Protein AF-A0A0R2PM28-F1 (afdb_monomer_lite)

Sequence (441 aa):
MTAWNRSLPGLVLLGLVVSGCQASQNPEDPADSAGESPGSSEEVIEADESVEPINVFELLTPESQSARDCLGAALLGDASLGIEAEEIIRSGEGNLEDIYEAWSICVGIPAVFSDAGFASVTDLGFVIDYSTPGIIALPMDDPGFMRRPRGLEALADPSAILLGDSRVALYFSGDHSAPGRSTRWVSSEPVSAAPESLIFSPEADYTLETLTSWRNIIPTADGFVAFGQENMNEGLSRWESTDGLEFRNKTVLITPQQWRDSEEAEGRLVSTEAALHNLTPNSAVTSTDSFGFFAVFEGLREGFGLEGCPPECDRDGDGYESGEYVTIYRSPDGITWSPSATVGGASEGSVVEVAAGILALILPTGVTHFSTDGDTWSFGVSTGISHLDLMLDDGSWLGFGTQSASDGGIPAWSVNLDPSALDPRWLEPASFDSFAALAGR

Radius of gyration: 26.14 Å; chains: 1; bounding box: 66×97×58 Å

pLDDT: mean 77.47, std 21.37, range [21.77, 97.94]

Structure (mmCIF, N/CA/C/O backbone):
data_AF-A0A0R2PM28-F1
#
_entry.id   AF-A0A0R2PM28-F1
#
loop_
_atom_site.group_PDB
_atom_site.id
_atom_site.type_symbol
_atom_site.label_atom_id
_atom_site.label_alt_id
_atom_site.label_comp_id
_atom_site.label_asym_id
_atom_site.label_entity_id
_atom_site.label_seq_id
_atom_site.pdbx_PDB_ins_code
_atom_site.Cartn_x
_atom_site.Cartn_y
_atom_site.Cartn_z
_atom_site.occupancy
_atom_site.B_iso_or_equiv
_atom_site.auth_seq_id
_atom_site.auth_comp_id
_atom_site.auth_asym_id
_atom_site.auth_atom_id
_atom_site.pdbx_PDB_model_num
ATOM 1 N N . MET A 1 1 ? -40.337 49.431 8.542 1.00 30.89 1 MET A N 1
ATOM 2 C CA . MET A 1 1 ? -39.537 50.092 7.486 1.00 30.89 1 MET A CA 1
ATOM 3 C C . MET A 1 1 ? -38.440 49.095 7.147 1.00 30.89 1 MET A C 1
ATOM 5 O O . MET A 1 1 ? -37.711 48.755 8.056 1.00 30.89 1 MET A O 1
ATOM 9 N N . THR A 1 2 ? -38.337 48.448 5.994 1.00 32.16 2 THR A N 1
ATOM 10 C CA . THR A 1 2 ? -38.919 48.660 4.665 1.00 32.16 2 THR A CA 1
ATOM 11 C C . THR A 1 2 ? -38.879 47.291 3.982 1.00 32.16 2 THR A C 1
ATOM 13 O O . THR A 1 2 ? -37.859 46.615 4.031 1.00 32.16 2 THR A O 1
ATOM 16 N N . ALA A 1 3 ? -40.002 46.875 3.404 1.00 22.42 3 ALA A N 1
ATOM 17 C CA . ALA A 1 3 ? -40.139 45.657 2.617 1.00 22.42 3 ALA A CA 1
ATOM 18 C C . ALA A 1 3 ? -39.474 45.818 1.251 1.00 22.42 3 ALA A C 1
ATOM 20 O O . ALA A 1 3 ? -39.661 46.875 0.657 1.00 22.42 3 ALA A O 1
ATOM 21 N N . TRP A 1 4 ? -38.844 44.769 0.717 1.00 23.80 4 TRP A N 1
ATOM 22 C CA . TRP A 1 4 ? -38.777 44.544 -0.729 1.00 23.80 4 TRP A CA 1
ATOM 23 C C . TRP A 1 4 ? -39.105 43.084 -1.045 1.00 23.80 4 TRP A C 1
ATOM 25 O O . TRP A 1 4 ? -38.679 42.149 -0.380 1.00 23.80 4 TRP A O 1
ATOM 35 N N . ASN A 1 5 ? -39.964 42.973 -2.043 1.00 23.72 5 ASN A N 1
ATOM 36 C CA . ASN A 1 5 ? -40.751 41.854 -2.521 1.00 23.72 5 ASN A CA 1
ATOM 37 C C . ASN A 1 5 ? -40.476 41.793 -4.030 1.00 23.72 5 ASN A C 1
ATOM 39 O O . ASN A 1 5 ? -40.373 42.871 -4.624 1.00 23.72 5 ASN A O 1
ATOM 43 N N . ARG A 1 6 ? -40.369 40.592 -4.614 1.00 26.70 6 ARG A N 1
ATOM 44 C CA . ARG A 1 6 ? -40.516 40.216 -6.045 1.00 26.70 6 ARG A CA 1
ATOM 45 C C . ARG A 1 6 ? -39.669 38.966 -6.308 1.00 26.70 6 ARG A C 1
ATOM 47 O O . ARG A 1 6 ? -38.553 38.898 -5.825 1.00 26.70 6 ARG A O 1
ATOM 54 N N . SER A 1 7 ? -40.031 37.992 -7.128 1.00 24.47 7 SER A N 1
ATOM 55 C CA . SER A 1 7 ? -41.280 37.508 -7.728 1.00 24.47 7 SER A CA 1
ATOM 56 C C . SER A 1 7 ? -40.834 36.368 -8.651 1.00 24.47 7 SER A C 1
ATOM 58 O O . SER A 1 7 ? -39.884 36.554 -9.410 1.00 24.47 7 SER A O 1
ATOM 60 N N . LEU A 1 8 ? -41.525 35.230 -8.608 1.00 24.92 8 LEU A N 1
ATOM 61 C CA . LEU A 1 8 ? -41.452 34.166 -9.618 1.00 24.92 8 LEU A CA 1
ATOM 62 C C . LEU A 1 8 ? -41.843 34.678 -11.020 1.00 24.92 8 LEU A C 1
ATOM 64 O O . LEU A 1 8 ? -42.614 35.635 -11.140 1.00 24.92 8 LEU A O 1
ATOM 68 N N . PRO A 1 9 ? -41.382 33.981 -12.067 1.00 26.69 9 PRO A N 1
ATOM 69 C CA . PRO A 1 9 ? -42.275 33.243 -12.971 1.00 26.69 9 PRO A CA 1
ATOM 70 C C . PRO A 1 9 ? -41.801 31.772 -13.062 1.00 26.69 9 PRO A C 1
ATOM 72 O O . PRO A 1 9 ? -40.641 31.486 -12.816 1.00 26.69 9 PRO A O 1
ATOM 75 N N . GLY A 1 10 ? -42.603 30.743 -13.330 1.00 22.91 10 GLY A N 1
ATOM 76 C CA . GLY A 1 10 ? -43.791 30.671 -14.170 1.00 22.91 10 GLY A CA 1
ATOM 77 C C . GLY A 1 10 ? -43.522 29.714 -15.343 1.00 22.91 10 GLY A C 1
ATOM 78 O O . GLY A 1 10 ? -43.046 30.162 -16.373 1.00 22.91 10 GLY A O 1
ATOM 79 N N . LEU A 1 11 ? -43.827 28.425 -15.127 1.00 22.25 11 LEU A N 1
ATOM 80 C CA . LEU A 1 11 ? -44.316 27.392 -16.064 1.00 22.25 11 LEU A CA 1
ATOM 81 C C . LEU A 1 11 ? -43.754 27.293 -17.506 1.00 22.25 11 LEU A C 1
ATOM 83 O O . LEU A 1 11 ? -44.039 28.157 -18.327 1.00 22.25 11 LEU A O 1
ATOM 87 N N . VAL A 1 12 ? -43.231 26.110 -17.872 1.00 23.80 12 VAL A N 1
ATOM 88 C CA . VAL A 1 12 ? -43.598 25.406 -19.125 1.00 23.80 12 VAL A CA 1
ATOM 89 C C . VAL A 1 12 ? -43.698 23.897 -18.856 1.00 23.80 12 VAL A C 1
ATOM 91 O O . VAL A 1 12 ? -42.740 23.259 -18.435 1.00 23.80 12 VAL A O 1
ATOM 94 N N . LEU A 1 13 ? -44.896 23.361 -19.104 1.00 21.77 13 LEU A N 1
ATOM 95 C CA . LEU A 1 13 ? -45.244 21.946 -19.245 1.00 21.77 13 LEU A CA 1
ATOM 96 C C . LEU A 1 13 ? -45.023 21.526 -20.708 1.00 21.77 13 LEU A C 1
ATOM 98 O O . LEU A 1 13 ? -45.483 22.244 -21.591 1.00 21.77 13 LEU A O 1
ATOM 102 N N . LEU A 1 14 ? -44.426 20.357 -20.946 1.00 24.81 14 LEU A N 1
ATOM 103 C CA . LEU A 1 14 ? -44.495 19.505 -22.153 1.00 24.81 14 LEU A CA 1
ATOM 104 C C . LEU A 1 14 ? -43.613 18.285 -21.829 1.00 24.81 14 LEU A C 1
ATOM 106 O O . LEU A 1 14 ? -42.508 18.471 -21.348 1.00 24.81 14 LEU A O 1
ATOM 110 N N . GLY A 1 15 ? -43.969 17.022 -22.001 1.00 23.23 15 GLY A N 1
ATOM 111 C CA . GLY A 1 15 ? -45.093 16.342 -22.623 1.00 23.23 15 GLY A CA 1
ATOM 112 C C . GLY A 1 15 ? -44.673 14.867 -22.731 1.00 23.23 15 GLY A C 1
ATOM 113 O O . GLY A 1 15 ? -43.500 14.575 -22.943 1.00 23.23 15 GLY A O 1
ATOM 114 N N . LEU A 1 16 ? -45.622 13.959 -22.513 1.00 22.08 16 LEU A N 1
ATOM 115 C CA . LEU A 1 16 ? -45.471 12.504 -22.572 1.00 22.08 16 LEU A CA 1
ATOM 116 C C . LEU A 1 16 ? -44.689 11.990 -23.796 1.00 22.08 16 LEU A C 1
ATOM 118 O O . LEU A 1 16 ? -45.000 12.385 -24.918 1.00 22.08 16 LEU A O 1
ATOM 122 N N . VAL A 1 17 ? -43.881 10.942 -23.594 1.00 25.20 17 VAL A N 1
ATOM 123 C CA . VAL A 1 17 ? -43.888 9.770 -24.485 1.00 25.20 17 VAL A CA 1
ATOM 124 C C . VAL A 1 17 ? -43.966 8.506 -23.633 1.00 25.20 17 VAL A C 1
ATOM 126 O O . VAL A 1 17 ? -43.093 8.205 -22.829 1.00 25.20 17 VAL A O 1
ATOM 129 N N . VAL A 1 18 ? -45.075 7.799 -23.828 1.00 23.00 18 VAL A N 1
ATOM 130 C CA . VAL A 1 18 ? -45.348 6.433 -23.392 1.00 23.00 18 VAL A CA 1
ATOM 131 C C . VAL A 1 18 ? -44.948 5.507 -24.535 1.00 23.00 18 VAL A C 1
ATOM 133 O O . VAL A 1 18 ? -45.397 5.709 -25.660 1.00 23.00 18 VAL A O 1
ATOM 136 N N . SER A 1 19 ? -44.161 4.480 -24.232 1.00 26.62 19 SER A N 1
ATOM 137 C CA . SER A 1 19 ? -44.123 3.195 -24.941 1.00 26.62 19 SER A CA 1
ATOM 138 C C . SER A 1 19 ? -43.510 2.193 -23.951 1.00 26.62 19 SER A C 1
ATOM 140 O O . SER A 1 19 ? -42.453 2.478 -23.410 1.00 26.62 19 SER A O 1
ATOM 142 N N . GLY A 1 20 ? -44.099 1.072 -23.542 1.00 22.34 20 GLY A N 1
ATOM 143 C CA . GLY A 1 20 ? -45.232 0.335 -24.080 1.00 22.34 20 GLY A CA 1
ATOM 144 C C . GLY A 1 20 ? -44.758 -0.977 -24.710 1.00 22.34 20 GLY A C 1
ATOM 145 O O . GLY A 1 20 ? -44.382 -0.967 -25.873 1.00 22.34 20 GLY A O 1
ATOM 146 N N . CYS A 1 21 ? -44.907 -2.077 -23.954 1.00 23.45 21 CYS A N 1
ATOM 147 C CA . CYS A 1 21 ? -44.820 -3.495 -24.364 1.00 23.45 21 CYS A CA 1
ATOM 148 C C . CYS A 1 21 ? -43.398 -4.033 -24.672 1.00 23.45 21 CYS A C 1
ATOM 150 O O . CYS A 1 21 ? -42.577 -3.330 -25.230 1.00 23.45 21 CYS A O 1
ATOM 152 N N . GLN A 1 22 ? -43.026 -5.277 -24.352 1.00 25.59 22 GLN A N 1
ATOM 153 C CA . GLN A 1 22 ? -43.846 -6.478 -24.202 1.00 25.59 22 GLN A CA 1
ATOM 154 C C . GLN A 1 22 ? -43.091 -7.559 -23.405 1.00 25.59 22 GLN A C 1
ATOM 156 O O . GLN A 1 22 ? -41.885 -7.725 -23.545 1.00 25.59 22 GLN A O 1
ATOM 161 N N . ALA A 1 23 ? -43.841 -8.301 -22.595 1.00 24.05 23 ALA A N 1
ATOM 162 C CA . ALA A 1 23 ? -43.410 -9.521 -21.934 1.00 24.05 23 ALA A CA 1
ATOM 163 C C . ALA A 1 23 ? -43.244 -10.681 -22.933 1.00 24.05 23 ALA A C 1
ATOM 165 O O . ALA A 1 23 ? -44.057 -10.822 -23.848 1.00 24.05 23 ALA A O 1
ATOM 166 N N . SER A 1 24 ? -42.296 -11.580 -22.665 1.00 26.14 24 SER A N 1
ATOM 167 C CA . SER A 1 24 ? -42.435 -12.995 -23.021 1.00 26.14 24 SER A CA 1
ATOM 168 C C . SER A 1 24 ? -42.018 -13.869 -21.841 1.00 26.14 24 SER A C 1
ATOM 170 O O . SER A 1 24 ? -40.837 -14.061 -21.568 1.00 26.14 24 SER A O 1
ATOM 172 N N . GLN A 1 25 ? -43.024 -14.390 -21.146 1.00 24.64 25 GLN A N 1
ATOM 173 C CA . GLN A 1 25 ? -42.943 -15.671 -20.459 1.00 24.64 25 GLN A CA 1
ATOM 174 C C . GLN A 1 25 ? -42.981 -16.767 -21.533 1.00 24.64 25 GLN A C 1
ATOM 176 O O . GLN A 1 25 ? -43.825 -16.698 -22.427 1.00 24.64 25 GLN A O 1
ATOM 181 N N . ASN A 1 26 ? -42.145 -17.796 -21.432 1.00 27.98 26 ASN A N 1
ATOM 182 C CA . ASN A 1 26 ? -42.684 -19.085 -21.013 1.00 27.98 26 ASN A CA 1
ATOM 183 C C . ASN A 1 26 ? -41.596 -20.091 -20.602 1.00 27.98 26 ASN A C 1
ATOM 185 O O . ASN A 1 26 ? -40.462 -19.985 -21.063 1.00 27.98 26 ASN A O 1
ATOM 189 N N . PRO A 1 27 ? -41.967 -21.020 -19.705 1.00 33.66 27 PRO A N 1
ATOM 190 C CA . PRO A 1 27 ? -41.088 -21.932 -18.986 1.00 33.66 27 PRO A CA 1
ATOM 191 C C . PRO A 1 27 ? -40.984 -23.278 -19.706 1.00 33.66 27 PRO A C 1
ATOM 193 O O . PRO A 1 27 ? -41.858 -23.599 -20.505 1.00 33.66 27 PRO A O 1
ATOM 196 N N . GLU A 1 28 ? -40.004 -24.100 -19.340 1.00 25.67 28 GLU A N 1
ATOM 197 C CA . GLU A 1 28 ? -40.166 -25.556 -19.310 1.00 25.67 28 GLU A CA 1
ATOM 198 C C . GLU A 1 28 ? -39.047 -26.190 -18.466 1.00 25.67 28 GLU A C 1
ATOM 200 O O . GLU A 1 28 ? -37.864 -25.994 -18.711 1.00 25.67 28 GLU A O 1
ATOM 205 N N . ASP A 1 29 ? -39.484 -26.929 -17.455 1.00 26.22 29 ASP A N 1
ATOM 206 C CA . ASP A 1 29 ? -38.788 -27.886 -16.590 1.00 26.22 29 ASP A CA 1
ATOM 207 C C . ASP A 1 29 ? -39.840 -29.002 -16.372 1.00 26.22 29 ASP A C 1
ATOM 209 O O . ASP A 1 29 ? -41.042 -28.707 -16.479 1.00 26.22 29 ASP A O 1
ATOM 213 N N . PRO A 1 30 ? -39.530 -30.217 -15.888 1.00 46.34 30 PRO A N 1
ATOM 214 C CA . PRO A 1 30 ? -38.348 -31.075 -16.033 1.00 46.34 30 PRO A CA 1
ATOM 215 C C . PRO A 1 30 ? -38.770 -32.540 -16.376 1.00 46.34 30 PRO A C 1
ATOM 217 O O . PRO A 1 30 ? -39.960 -32.818 -16.530 1.00 46.34 30 PRO A O 1
ATOM 220 N N . ALA A 1 31 ? -37.817 -33.486 -16.458 1.00 26.89 31 ALA A N 1
ATOM 221 C CA . ALA A 1 31 ? -37.858 -34.824 -15.815 1.00 26.89 31 ALA A CA 1
ATOM 222 C C . ALA A 1 31 ? -37.135 -35.960 -16.580 1.00 26.89 31 ALA A C 1
ATOM 224 O O . ALA A 1 31 ? -37.338 -36.160 -17.775 1.00 26.89 31 ALA A O 1
ATOM 225 N N . ASP A 1 32 ? -36.432 -36.764 -15.765 1.00 28.06 32 ASP A N 1
ATOM 226 C CA . ASP A 1 32 ? -36.156 -38.209 -15.868 1.00 28.06 32 ASP A CA 1
ATOM 227 C C . ASP A 1 32 ? -35.139 -38.713 -16.916 1.00 28.06 32 ASP A C 1
ATOM 229 O O . ASP A 1 32 ? -35.194 -38.376 -18.087 1.00 28.06 32 ASP A O 1
ATOM 233 N N . SER A 1 33 ? -34.217 -39.640 -16.624 1.00 27.38 33 SER A N 1
ATOM 234 C CA . SER A 1 33 ? -33.907 -40.435 -15.421 1.00 27.38 33 SER A CA 1
ATOM 235 C C . SER A 1 33 ? -32.658 -41.301 -15.695 1.00 27.38 33 SER A C 1
ATOM 237 O O . SER A 1 33 ? -32.402 -41.607 -16.853 1.00 27.38 33 SER A O 1
ATOM 239 N N . ALA A 1 34 ? -31.981 -41.736 -14.615 1.00 27.73 34 ALA A N 1
ATOM 240 C CA . ALA A 1 34 ? -31.129 -42.938 -14.463 1.00 27.73 34 ALA A CA 1
ATOM 241 C C . ALA A 1 34 ? -29.962 -43.137 -15.466 1.00 27.73 34 ALA A C 1
ATOM 243 O O . ALA A 1 34 ? -30.148 -43.184 -16.668 1.00 27.73 34 ALA A O 1
ATOM 244 N N . GLY A 1 35 ? -28.705 -43.342 -15.082 1.00 24.78 35 GLY A N 1
ATOM 245 C CA . GLY A 1 35 ? -28.136 -43.928 -13.877 1.00 24.78 35 GLY A CA 1
ATOM 246 C C . GLY A 1 35 ? -27.125 -44.978 -14.338 1.00 24.78 35 GLY A C 1
ATOM 247 O O . GLY A 1 35 ? -27.541 -45.941 -14.962 1.00 24.78 35 GLY A O 1
ATOM 248 N N . GLU A 1 36 ? -25.833 -44.793 -14.052 1.00 25.89 36 GLU A N 1
ATOM 249 C CA . GLU A 1 36 ? -24.818 -45.857 -13.993 1.00 25.89 36 GLU A CA 1
ATOM 250 C C . GLU A 1 36 ? -23.508 -45.301 -13.391 1.00 25.89 36 GLU A C 1
ATOM 252 O O . GLU A 1 36 ? -23.075 -44.191 -13.681 1.00 25.89 36 GLU A O 1
ATOM 257 N N . SER A 1 37 ? -22.894 -46.079 -12.505 1.00 25.34 37 SER A N 1
ATOM 258 C CA . SER A 1 37 ? -21.539 -45.932 -11.949 1.00 25.34 37 SER A CA 1
ATOM 259 C C . SER A 1 37 ? -20.956 -47.346 -11.839 1.00 25.34 37 SER A C 1
ATOM 261 O O . SER A 1 37 ? -21.749 -48.286 -11.729 1.00 25.34 37 SER A O 1
ATOM 263 N N . PRO A 1 38 ? -19.634 -47.557 -11.697 1.00 34.12 38 PRO A N 1
ATOM 264 C CA . PRO A 1 38 ? -18.491 -46.701 -12.020 1.00 34.12 38 PRO A CA 1
ATOM 265 C C . PRO A 1 38 ? -17.493 -47.426 -12.958 1.00 34.12 38 PRO A C 1
ATOM 267 O O . PRO A 1 38 ? -17.193 -48.607 -12.782 1.00 34.12 38 PRO A O 1
ATOM 270 N N . GLY A 1 39 ? -16.945 -46.722 -13.947 1.00 25.19 39 GLY A N 1
ATOM 271 C CA . GLY A 1 39 ? -15.858 -47.225 -14.789 1.00 25.19 39 GLY A CA 1
ATOM 272 C C . GLY A 1 39 ? -14.527 -46.654 -14.324 1.00 25.19 39 GLY A C 1
ATOM 273 O O . GLY A 1 39 ? -14.256 -45.483 -14.548 1.00 25.19 39 GLY A O 1
ATOM 274 N N . SER A 1 40 ? -13.709 -47.471 -13.665 1.00 33.31 40 SER A N 1
ATOM 275 C CA . SER A 1 40 ? -12.315 -47.153 -13.370 1.00 33.31 40 SER A CA 1
ATOM 276 C C . SER A 1 40 ? -11.497 -47.147 -14.663 1.00 33.31 40 SER A C 1
ATOM 278 O O . SER A 1 40 ? -11.208 -48.210 -15.219 1.00 33.31 40 SER A O 1
ATOM 280 N N . SER A 1 41 ? -11.082 -45.970 -15.105 1.00 29.58 41 SER A N 1
ATOM 281 C CA . SER A 1 41 ? -9.899 -45.796 -15.939 1.00 29.58 41 SER A CA 1
ATOM 282 C C . SER A 1 41 ? -9.071 -44.694 -15.304 1.00 29.58 41 SER A C 1
ATOM 284 O O . SER A 1 41 ? -9.552 -43.578 -15.142 1.00 29.58 41 SER A O 1
ATOM 286 N N . GLU A 1 42 ? -7.856 -45.044 -14.888 1.00 32.75 42 GLU A N 1
ATOM 287 C CA . GLU A 1 42 ? -6.790 -44.086 -14.614 1.00 32.75 42 GLU A CA 1
ATOM 288 C C . GLU A 1 42 ? -6.558 -43.279 -15.899 1.00 32.75 42 GLU A C 1
ATOM 290 O O . GLU A 1 42 ? -5.807 -43.694 -16.780 1.00 32.75 42 GLU A O 1
ATOM 295 N N . GLU A 1 43 ? -7.254 -42.153 -16.041 1.00 27.80 43 GLU A N 1
ATOM 296 C CA . GLU A 1 43 ? -6.768 -41.062 -16.871 1.00 27.80 43 GLU A CA 1
ATOM 297 C C . GLU A 1 43 ? -5.639 -40.414 -16.083 1.00 27.80 43 GLU A C 1
ATOM 299 O O . GLU A 1 43 ? -5.837 -39.736 -15.075 1.00 27.80 43 GLU A O 1
ATOM 304 N N . VAL A 1 44 ? -4.423 -40.718 -16.525 1.00 28.84 44 VAL A N 1
ATOM 305 C CA . VAL A 1 44 ? -3.268 -39.869 -16.285 1.00 28.84 44 VAL A CA 1
ATOM 306 C C . VAL A 1 44 ? -3.667 -38.494 -16.808 1.00 28.84 44 VAL A C 1
ATOM 308 O O . VAL A 1 44 ? -3.782 -38.304 -18.016 1.00 28.84 44 VAL A O 1
ATOM 311 N N . ILE A 1 45 ? -3.947 -37.569 -15.892 1.00 28.94 45 ILE A N 1
ATOM 312 C CA . ILE A 1 45 ? -4.014 -36.146 -16.200 1.00 28.94 45 ILE A CA 1
ATOM 313 C C . ILE A 1 45 ? -2.580 -35.782 -16.585 1.00 28.94 45 ILE A C 1
ATOM 315 O O . ILE A 1 45 ? -1.731 -35.562 -15.721 1.00 28.94 45 ILE A O 1
ATOM 319 N N . GLU A 1 46 ? -2.273 -35.855 -17.879 1.00 28.30 46 GLU A N 1
ATOM 320 C CA . GLU A 1 46 ? -1.128 -35.135 -18.416 1.00 28.30 46 GLU A CA 1
ATOM 321 C C . GLU A 1 46 ? -1.357 -33.666 -18.068 1.00 28.30 46 GLU A C 1
ATOM 323 O O . GLU A 1 46 ? -2.451 -33.136 -18.277 1.00 28.30 46 GLU A O 1
ATOM 328 N N . ALA A 1 47 ? -0.355 -33.059 -17.432 1.00 31.06 47 ALA A N 1
ATOM 329 C CA . ALA A 1 47 ? -0.351 -31.638 -17.153 1.00 31.06 47 ALA A CA 1
ATOM 330 C C . ALA A 1 47 ? -0.688 -30.904 -18.452 1.00 31.06 47 ALA A C 1
ATOM 332 O O . ALA A 1 47 ? -0.078 -31.163 -19.491 1.00 31.06 47 ALA A O 1
ATOM 333 N N . ASP A 1 48 ? -1.689 -30.036 -18.390 1.00 29.70 48 ASP A N 1
ATOM 334 C CA . ASP A 1 48 ? -2.026 -29.143 -19.482 1.00 29.70 48 ASP A CA 1
ATOM 335 C C . ASP A 1 48 ? -0.863 -28.151 -19.660 1.00 29.70 48 ASP A C 1
ATOM 337 O O . ASP A 1 48 ? -0.824 -27.080 -19.064 1.00 29.70 48 ASP A O 1
ATOM 341 N N . GLU A 1 49 ? 0.145 -28.555 -20.436 1.00 37.53 49 GLU A N 1
ATOM 342 C CA . GLU A 1 49 ? 1.277 -27.731 -20.877 1.00 37.53 49 GLU A CA 1
ATOM 343 C C . GLU A 1 49 ? 0.868 -26.751 -22.000 1.00 37.53 49 GLU A C 1
ATOM 345 O O . GLU A 1 49 ? 1.715 -26.317 -22.779 1.00 37.53 49 GLU A O 1
ATOM 350 N N . SER A 1 50 ? -0.417 -26.392 -22.135 1.00 34.44 50 SER A N 1
ATOM 351 C CA . SER A 1 50 ? -0.895 -25.519 -23.218 1.00 34.44 50 SER A CA 1
ATOM 352 C C . SER A 1 50 ? -1.274 -24.098 -22.798 1.00 34.44 50 SER A C 1
ATOM 354 O O . SER A 1 50 ? -2.077 -23.442 -23.460 1.00 34.44 50 SER A O 1
ATOM 356 N N . VAL A 1 51 ? -0.621 -23.550 -21.767 1.00 41.00 51 VAL A N 1
ATOM 357 C CA . VAL A 1 51 ? -0.513 -22.087 -21.679 1.00 41.00 51 VAL A CA 1
ATOM 358 C C . VAL A 1 51 ? 0.428 -21.661 -22.806 1.00 41.00 51 VAL A C 1
ATOM 360 O O . VAL A 1 51 ? 1.643 -21.831 -22.695 1.00 41.00 51 VAL A O 1
ATOM 363 N N . GLU A 1 52 ? -0.126 -21.182 -23.927 1.00 43.38 52 GLU A N 1
ATOM 364 C CA . GLU A 1 52 ? 0.679 -20.548 -24.976 1.00 43.38 52 GLU A CA 1
ATOM 365 C C . GLU A 1 52 ? 1.628 -19.537 -24.311 1.00 43.38 52 GLU A C 1
ATOM 367 O O . GLU A 1 52 ? 1.185 -18.798 -23.426 1.00 43.38 52 GLU A O 1
ATOM 372 N N . PRO A 1 53 ? 2.928 -19.517 -24.668 1.00 49.66 53 PRO A N 1
ATOM 373 C CA . PRO A 1 53 ? 3.858 -18.578 -24.068 1.00 49.66 53 PRO A CA 1
ATOM 374 C C . PRO A 1 53 ? 3.338 -17.174 -24.349 1.00 49.66 53 PRO A C 1
ATOM 376 O O . PRO A 1 53 ? 3.312 -16.735 -25.501 1.00 49.66 53 PRO A O 1
ATOM 379 N N . ILE A 1 54 ? 2.872 -16.497 -23.299 1.00 59.41 54 ILE A N 1
ATOM 380 C CA . ILE A 1 54 ? 2.429 -15.117 -23.414 1.00 59.41 54 ILE A CA 1
ATOM 381 C C . ILE A 1 54 ? 3.640 -14.331 -23.898 1.00 59.41 54 ILE A C 1
ATOM 383 O O . ILE A 1 54 ? 4.707 -14.367 -23.283 1.00 59.41 54 ILE A O 1
ATOM 387 N N . ASN A 1 55 ? 3.489 -13.661 -25.035 1.00 73.19 55 ASN A N 1
ATOM 388 C CA . ASN A 1 55 ? 4.523 -12.785 -25.540 1.00 73.19 55 ASN A CA 1
ATOM 389 C C . ASN A 1 55 ? 4.658 -11.613 -24.559 1.00 73.19 55 ASN A C 1
ATOM 391 O O . ASN A 1 55 ? 3.828 -10.707 -24.569 1.00 73.19 55 ASN A O 1
ATOM 395 N N . VAL A 1 56 ? 5.683 -11.638 -23.700 1.00 75.00 56 VAL A N 1
ATOM 396 C CA . VAL A 1 56 ? 5.879 -10.614 -22.661 1.00 75.00 56 VAL A CA 1
ATOM 397 C C . VAL A 1 56 ? 5.893 -9.201 -23.254 1.00 75.00 56 VAL A C 1
ATOM 399 O O . VAL A 1 56 ? 5.358 -8.281 -22.649 1.00 75.00 56 VAL A O 1
ATOM 402 N N . PHE A 1 57 ? 6.384 -9.038 -24.487 1.00 77.19 57 PHE A N 1
ATOM 403 C CA . PHE A 1 57 ? 6.404 -7.756 -25.194 1.00 77.19 57 PHE A CA 1
ATOM 404 C C . PHE A 1 57 ? 5.015 -7.218 -25.554 1.00 77.19 57 PHE A C 1
ATOM 406 O O . PHE A 1 57 ? 4.850 -6.011 -25.697 1.00 77.19 57 PHE A O 1
ATOM 413 N N . GLU A 1 58 ? 4.006 -8.079 -25.696 1.00 76.69 58 GLU A N 1
ATOM 414 C CA . GLU A 1 58 ? 2.619 -7.644 -25.910 1.00 76.69 58 GLU A CA 1
ATOM 415 C C . GLU A 1 58 ? 1.977 -7.115 -24.625 1.00 76.69 58 GLU A C 1
ATOM 417 O O . GLU A 1 58 ? 1.042 -6.318 -24.701 1.00 76.69 58 GLU A O 1
ATOM 422 N N . LEU A 1 59 ? 2.499 -7.510 -23.460 1.00 73.06 59 LEU A N 1
ATOM 423 C CA . LEU A 1 59 ? 2.065 -7.008 -22.156 1.00 73.06 59 LEU A CA 1
ATOM 424 C C . LEU A 1 59 ? 2.727 -5.672 -21.795 1.00 73.06 59 LEU A C 1
ATOM 426 O O . LEU A 1 59 ? 2.182 -4.911 -21.000 1.00 73.06 59 LEU A O 1
ATOM 430 N N . LEU A 1 60 ? 3.870 -5.353 -22.408 1.00 76.81 60 LEU A N 1
ATOM 431 C CA . LEU A 1 60 ? 4.587 -4.093 -22.208 1.00 76.81 60 LEU A CA 1
ATOM 432 C C . LEU A 1 60 ? 3.947 -2.953 -23.015 1.00 76.81 60 LEU A C 1
ATOM 434 O O . LEU A 1 60 ? 4.505 -2.461 -23.997 1.00 76.81 60 LEU A O 1
ATOM 438 N N . THR A 1 61 ? 2.755 -2.528 -22.598 1.00 74.81 61 THR A N 1
ATOM 439 C CA . THR A 1 61 ? 2.069 -1.365 -23.178 1.00 74.81 61 THR A CA 1
ATOM 440 C C . THR A 1 61 ? 2.082 -0.199 -22.185 1.00 74.81 61 THR A C 1
ATOM 442 O O . THR A 1 61 ? 1.488 -0.323 -21.117 1.00 74.81 61 THR A O 1
ATOM 445 N N . PRO A 1 62 ? 2.746 0.933 -22.488 1.00 73.94 62 PRO A N 1
ATOM 446 C CA . PRO A 1 62 ? 2.761 2.080 -21.587 1.00 73.94 62 PRO A CA 1
ATOM 447 C C . PRO A 1 62 ? 1.359 2.696 -21.482 1.00 73.94 62 PRO A C 1
ATOM 449 O O . PRO A 1 62 ? 0.721 3.009 -22.490 1.00 73.94 62 PRO A O 1
ATOM 452 N N . GLU A 1 63 ? 0.881 2.891 -20.253 1.00 72.31 63 GLU A N 1
ATOM 453 C CA . GLU A 1 63 ? -0.483 3.370 -19.984 1.00 72.31 63 GLU A CA 1
ATOM 454 C C . GLU A 1 63 ? -0.636 4.892 -20.132 1.00 72.31 63 GLU A C 1
ATOM 456 O O . GLU A 1 63 ? -1.747 5.403 -20.295 1.00 72.31 63 GLU A O 1
ATOM 461 N N . SER A 1 64 ? 0.477 5.632 -20.119 1.00 75.00 64 SER A N 1
ATOM 462 C CA . SER A 1 64 ? 0.492 7.095 -20.164 1.00 75.00 64 SER A CA 1
ATOM 463 C C . SER A 1 64 ? 1.385 7.638 -21.281 1.00 75.00 64 SER A C 1
ATOM 465 O O . SER A 1 64 ? 2.327 6.991 -21.741 1.00 75.00 64 SER A O 1
ATOM 467 N N . GLN A 1 65 ? 1.096 8.868 -21.721 1.00 79.50 65 GLN A N 1
ATOM 468 C CA . GLN A 1 65 ? 1.967 9.569 -22.667 1.00 79.50 65 GLN A CA 1
ATOM 469 C C . GLN A 1 65 ? 3.348 9.840 -22.055 1.00 79.50 65 GLN A C 1
ATOM 471 O O . GLN A 1 65 ? 4.336 9.716 -22.762 1.00 79.50 65 GLN A O 1
ATOM 476 N N . SER A 1 66 ? 3.428 10.116 -20.749 1.00 76.44 66 SER A N 1
ATOM 477 C CA . SER A 1 66 ? 4.715 10.352 -20.087 1.00 76.44 66 SER A CA 1
ATOM 478 C C . SER A 1 66 ? 5.610 9.114 -20.091 1.00 76.44 66 SER A C 1
ATOM 480 O O . SER A 1 66 ? 6.789 9.197 -20.418 1.00 76.44 66 SER A O 1
ATOM 482 N N . ALA A 1 67 ? 5.033 7.935 -19.832 1.00 80.12 67 ALA A N 1
ATOM 483 C CA . ALA A 1 67 ? 5.755 6.671 -19.933 1.00 80.12 67 ALA A CA 1
ATOM 484 C C . ALA A 1 67 ? 6.292 6.445 -21.356 1.00 80.12 67 ALA A C 1
ATOM 486 O O . ALA A 1 67 ? 7.436 6.033 -21.528 1.00 80.12 67 ALA A O 1
ATOM 487 N N . ARG A 1 68 ? 5.500 6.764 -22.391 1.00 86.69 68 ARG A N 1
ATOM 488 C CA . ARG A 1 68 ? 5.968 6.715 -23.789 1.00 86.69 68 ARG A CA 1
ATOM 489 C C . ARG A 1 68 ? 7.115 7.681 -24.044 1.00 86.69 68 ARG A C 1
ATOM 491 O O . ARG A 1 68 ? 8.093 7.291 -24.674 1.00 86.69 68 ARG A O 1
ATOM 498 N N . ASP A 1 69 ? 6.988 8.915 -23.578 1.00 84.44 69 ASP A N 1
ATOM 499 C CA . ASP A 1 69 ? 7.997 9.954 -23.765 1.00 84.44 69 ASP A CA 1
ATOM 500 C C . ASP A 1 69 ? 9.319 9.537 -23.094 1.00 84.44 69 ASP A C 1
ATOM 502 O O . ASP A 1 69 ? 10.375 9.590 -23.727 1.00 84.44 69 ASP A O 1
ATOM 506 N N . CYS A 1 70 ? 9.257 8.974 -21.885 1.00 83.19 70 CYS A N 1
ATOM 507 C CA . CYS A 1 70 ? 10.414 8.374 -21.224 1.00 83.19 70 CYS A CA 1
ATOM 508 C C . CYS A 1 70 ? 11.044 7.252 -22.051 1.00 83.19 70 CYS A C 1
ATOM 510 O O . CYS A 1 70 ? 12.250 7.261 -22.288 1.00 83.19 70 CYS A O 1
ATOM 512 N N . LEU A 1 71 ? 10.244 6.306 -22.553 1.00 88.94 71 LEU A N 1
ATOM 513 C CA . LEU A 1 71 ? 10.761 5.198 -23.363 1.00 88.94 71 LEU A CA 1
ATOM 514 C C . LEU A 1 71 ? 11.444 5.705 -24.644 1.00 88.94 71 LEU A C 1
ATOM 516 O O . LEU A 1 71 ? 12.484 5.175 -25.034 1.00 88.94 71 LEU A O 1
ATOM 520 N N . GLY A 1 72 ? 10.904 6.754 -25.274 1.00 89.06 72 GLY A N 1
ATOM 521 C CA . GLY A 1 72 ? 11.530 7.439 -26.408 1.00 89.06 72 GLY A CA 1
ATOM 522 C C . GLY A 1 72 ? 12.886 8.050 -26.049 1.00 89.06 72 GLY A C 1
ATOM 523 O O . GLY A 1 72 ? 13.871 7.854 -26.766 1.00 89.06 72 GLY A O 1
ATOM 524 N N . ALA A 1 73 ? 12.970 8.742 -24.913 1.00 86.81 73 ALA A N 1
ATOM 525 C CA . ALA A 1 73 ? 14.219 9.311 -24.417 1.00 86.81 73 ALA A CA 1
ATOM 526 C C . ALA A 1 73 ? 15.250 8.225 -24.060 1.00 86.81 73 ALA A C 1
ATOM 528 O O . ALA A 1 73 ? 16.395 8.300 -24.506 1.00 86.81 73 ALA A O 1
ATOM 529 N N . ALA A 1 74 ? 14.842 7.190 -23.328 1.00 87.81 74 ALA A N 1
ATOM 530 C CA . ALA A 1 74 ? 15.718 6.128 -22.843 1.00 87.81 74 ALA A CA 1
ATOM 531 C C . ALA A 1 74 ? 16.248 5.228 -23.972 1.00 87.81 74 ALA A C 1
ATOM 533 O O . ALA A 1 74 ? 17.442 4.934 -24.014 1.00 87.81 74 ALA A O 1
ATOM 534 N N . LEU A 1 75 ? 15.391 4.818 -24.916 1.00 90.38 75 LEU A N 1
ATOM 535 C CA . LEU A 1 75 ? 15.780 3.901 -25.996 1.00 90.38 75 LEU A CA 1
ATOM 536 C C . LEU A 1 75 ? 16.345 4.614 -27.223 1.00 90.38 75 LEU A C 1
ATOM 538 O O . LEU A 1 75 ? 17.223 4.077 -27.900 1.00 90.38 75 LEU A O 1
ATOM 542 N N . LEU A 1 76 ? 15.824 5.800 -27.545 1.00 91.06 76 LEU A N 1
ATOM 543 C CA . LEU A 1 76 ? 16.093 6.482 -28.816 1.00 91.06 76 LEU A CA 1
ATOM 544 C C . LEU A 1 76 ? 16.749 7.857 -28.640 1.00 91.06 76 LEU A C 1
ATOM 546 O O . LEU A 1 76 ? 17.174 8.459 -29.629 1.00 91.06 76 LEU A O 1
ATOM 550 N N . GLY A 1 77 ? 16.888 8.345 -27.404 1.00 87.69 77 GLY A N 1
ATOM 551 C CA . GLY A 1 77 ? 17.483 9.647 -27.099 1.00 87.69 77 GLY A CA 1
ATOM 552 C C . GLY A 1 77 ? 16.576 10.842 -27.400 1.00 87.69 77 GLY A C 1
ATOM 553 O O . GLY A 1 77 ? 17.070 11.970 -27.431 1.00 87.69 77 GLY A O 1
ATOM 554 N N . ASP A 1 78 ? 15.284 10.618 -27.665 1.00 85.81 78 ASP A N 1
ATOM 555 C CA . ASP A 1 78 ? 14.315 11.668 -27.994 1.00 85.81 78 ASP A CA 1
ATOM 556 C C . ASP A 1 78 ? 12.911 11.292 -27.499 1.00 85.81 78 ASP A C 1
ATOM 558 O O . ASP A 1 78 ? 12.288 10.353 -27.999 1.00 85.81 78 ASP A O 1
ATOM 562 N N . ALA A 1 79 ? 12.392 12.068 -26.546 1.00 84.12 79 ALA A N 1
ATOM 563 C CA . ALA A 1 79 ? 11.071 11.863 -25.961 1.00 84.12 79 ALA A CA 1
ATOM 564 C C . ALA A 1 79 ? 9.930 11.888 -26.995 1.00 84.12 79 ALA A C 1
ATOM 566 O O . ALA A 1 79 ? 8.931 11.187 -26.856 1.00 84.12 79 ALA A O 1
ATOM 567 N N . SER A 1 80 ? 10.088 12.621 -28.103 1.00 85.19 80 SER A N 1
ATOM 568 C CA . SER A 1 80 ? 9.076 12.665 -29.166 1.00 85.19 80 SER A CA 1
ATOM 569 C C . SER A 1 80 ? 8.945 11.357 -29.959 1.00 85.19 80 SER A C 1
ATOM 571 O O . SER A 1 80 ? 7.983 11.191 -30.714 1.00 85.19 80 SER A O 1
ATOM 573 N N . LEU A 1 81 ? 9.879 10.417 -29.776 1.00 90.12 81 LEU A N 1
ATOM 574 C CA . LEU A 1 81 ? 9.894 9.106 -30.425 1.00 90.12 81 LEU A CA 1
ATOM 575 C C . LEU A 1 81 ? 9.242 8.003 -29.578 1.00 90.12 81 LEU A C 1
ATOM 577 O O . LEU A 1 81 ? 9.410 6.825 -29.881 1.00 90.12 81 LEU A O 1
ATOM 581 N N . GLY A 1 82 ? 8.453 8.346 -28.554 1.00 87.31 82 GLY A N 1
ATOM 582 C CA . GLY A 1 82 ? 7.823 7.359 -27.668 1.00 87.31 82 GLY A CA 1
ATOM 583 C C . GLY A 1 82 ? 6.972 6.291 -28.371 1.00 87.31 82 GLY A C 1
ATOM 584 O O . GLY A 1 82 ? 6.964 5.136 -27.956 1.00 87.31 82 GLY A O 1
ATOM 585 N N . ILE A 1 83 ? 6.306 6.635 -29.482 1.00 89.94 83 ILE A N 1
ATOM 586 C CA . ILE A 1 83 ? 5.555 5.658 -30.297 1.00 89.94 83 ILE A CA 1
ATOM 587 C C . ILE A 1 83 ? 6.503 4.664 -30.987 1.00 89.94 83 ILE A C 1
ATOM 589 O O . ILE A 1 83 ? 6.219 3.472 -31.023 1.00 89.94 83 ILE A O 1
ATOM 593 N N . GLU A 1 84 ? 7.632 5.139 -31.518 1.00 92.31 84 GLU A N 1
ATOM 594 C CA . GLU A 1 84 ? 8.632 4.282 -32.171 1.00 92.31 84 GLU A CA 1
ATOM 595 C C . GLU A 1 84 ? 9.321 3.369 -31.147 1.00 92.31 84 GLU A C 1
ATOM 597 O O . GLU A 1 84 ? 9.525 2.184 -31.407 1.00 92.31 84 GLU A O 1
ATOM 602 N N . ALA A 1 85 ? 9.601 3.889 -29.949 1.00 90.69 85 ALA A N 1
ATOM 603 C CA . ALA A 1 85 ? 10.107 3.099 -28.833 1.00 90.69 85 ALA A CA 1
ATOM 604 C C . ALA A 1 85 ? 9.123 1.986 -28.422 1.00 90.69 85 ALA A C 1
ATOM 606 O O . ALA A 1 85 ? 9.533 0.834 -28.286 1.00 90.69 85 ALA A O 1
ATOM 607 N N . GLU A 1 86 ? 7.824 2.290 -28.302 1.00 90.06 86 GLU A N 1
ATOM 608 C CA . GLU A 1 86 ? 6.785 1.283 -28.031 1.00 90.06 86 GLU A CA 1
ATOM 609 C C . GLU A 1 86 ? 6.749 0.193 -29.120 1.00 90.06 86 GLU A C 1
ATOM 611 O O . GLU A 1 86 ? 6.660 -0.994 -28.807 1.00 90.06 86 GLU A O 1
ATOM 616 N N . GLU A 1 87 ? 6.867 0.558 -30.401 1.00 89.69 87 GLU A N 1
ATOM 617 C CA . GLU A 1 87 ? 6.908 -0.409 -31.508 1.00 89.69 87 GLU A CA 1
ATOM 618 C C . GLU A 1 87 ? 8.146 -1.326 -31.450 1.00 89.69 87 GLU A C 1
ATOM 620 O O . GLU A 1 87 ? 8.035 -2.534 -31.697 1.00 89.69 87 GLU A O 1
ATOM 625 N N . ILE A 1 88 ? 9.316 -0.798 -31.075 1.00 89.38 88 ILE A N 1
ATOM 626 C CA . ILE A 1 88 ? 10.543 -1.592 -30.869 1.00 89.38 88 ILE A CA 1
ATOM 627 C C . ILE A 1 88 ? 10.361 -2.594 -29.727 1.00 89.38 88 ILE A C 1
ATOM 629 O O . ILE A 1 88 ? 10.744 -3.758 -29.867 1.00 89.38 88 ILE A O 1
ATOM 633 N N . ILE A 1 89 ? 9.751 -2.164 -28.622 1.00 89.19 89 ILE A N 1
ATOM 634 C CA . ILE A 1 89 ? 9.470 -3.031 -27.474 1.00 89.19 89 ILE A CA 1
ATOM 635 C C . ILE A 1 89 ? 8.512 -4.140 -27.897 1.00 89.19 89 ILE A C 1
ATOM 637 O O . ILE A 1 89 ? 8.855 -5.313 -27.780 1.00 89.19 89 ILE A O 1
ATOM 641 N N . ARG A 1 90 ? 7.356 -3.789 -28.473 1.00 86.06 90 ARG A N 1
ATOM 642 C CA . ARG A 1 90 ? 6.308 -4.749 -28.858 1.00 86.06 90 ARG A CA 1
ATOM 643 C C . ARG A 1 90 ? 6.752 -5.754 -29.916 1.00 86.06 90 ARG A C 1
ATOM 645 O O . ARG A 1 90 ? 6.270 -6.884 -29.929 1.00 86.06 90 ARG A O 1
ATOM 652 N N . SER A 1 91 ? 7.642 -5.349 -30.819 1.00 85.38 91 SER A N 1
ATOM 653 C CA . SER A 1 91 ? 8.209 -6.244 -31.834 1.00 85.38 91 SER A CA 1
ATOM 654 C C . SER A 1 91 ? 9.298 -7.168 -31.280 1.00 85.38 91 SER A C 1
ATOM 656 O O . SER A 1 91 ? 9.609 -8.185 -31.901 1.00 85.38 91 SER A O 1
ATOM 658 N N . GLY A 1 92 ? 9.894 -6.831 -30.130 1.00 83.06 92 GLY A N 1
ATOM 659 C CA . GLY A 1 92 ? 11.045 -7.536 -29.568 1.00 83.06 92 GLY A CA 1
ATOM 660 C C . GLY A 1 92 ? 12.304 -7.451 -30.445 1.00 83.06 92 GLY A C 1
ATOM 661 O O . GLY A 1 92 ? 13.248 -8.218 -30.237 1.00 83.06 92 GLY A O 1
ATOM 662 N N . GLU A 1 93 ? 12.340 -6.565 -31.448 1.00 84.38 93 GLU A N 1
ATOM 663 C CA . GLU A 1 93 ? 13.461 -6.434 -32.393 1.00 84.38 93 GLU A CA 1
ATOM 664 C C . GLU A 1 93 ? 14.654 -5.648 -31.812 1.00 84.38 93 GLU A C 1
ATOM 666 O O . GLU A 1 93 ? 15.744 -5.667 -32.389 1.00 84.38 93 GLU A O 1
ATOM 671 N N . GLY A 1 94 ? 14.479 -4.999 -30.656 1.00 83.06 94 GLY A N 1
ATOM 672 C CA . GLY A 1 94 ? 15.536 -4.279 -29.944 1.00 83.06 94 GLY A CA 1
ATOM 673 C C . GLY A 1 94 ? 16.494 -5.167 -29.139 1.00 83.06 94 GLY A C 1
ATOM 674 O O . GLY A 1 94 ? 16.318 -6.385 -29.000 1.00 83.06 94 GLY A O 1
ATOM 675 N N . ASN A 1 95 ? 17.531 -4.530 -28.590 1.00 91.12 95 ASN A N 1
ATOM 676 C CA . ASN A 1 95 ? 18.363 -5.134 -27.555 1.00 91.12 95 ASN A CA 1
ATOM 677 C C . ASN A 1 95 ? 17.512 -5.336 -26.295 1.00 91.12 95 ASN A C 1
ATOM 679 O O . ASN A 1 95 ? 16.859 -4.412 -25.823 1.00 91.12 95 ASN A O 1
ATOM 683 N N . LEU A 1 96 ? 17.510 -6.562 -25.778 1.00 89.88 96 LEU A N 1
ATOM 684 C CA . LEU A 1 96 ? 16.653 -6.954 -24.668 1.00 89.88 96 LEU A CA 1
ATOM 685 C C . LEU A 1 96 ? 17.021 -6.254 -23.359 1.00 89.88 96 LEU A C 1
ATOM 687 O O . LEU A 1 96 ? 16.131 -5.935 -22.581 1.00 89.88 96 LEU A O 1
ATOM 691 N N . GLU A 1 97 ? 18.318 -6.046 -23.128 1.00 91.62 97 GLU A N 1
ATOM 692 C CA . GLU A 1 97 ? 18.831 -5.385 -21.924 1.00 91.62 97 GLU A CA 1
ATOM 693 C C . GLU A 1 97 ? 18.416 -3.915 -21.931 1.00 91.62 97 GLU A C 1
ATOM 695 O O . GLU A 1 97 ? 17.762 -3.471 -20.996 1.00 91.62 97 GLU A O 1
ATOM 700 N N . ASP A 1 98 ? 18.638 -3.223 -23.053 1.00 91.88 98 ASP A N 1
ATOM 701 C CA . ASP A 1 98 ? 18.213 -1.831 -23.234 1.00 91.88 98 ASP A CA 1
ATOM 702 C C . ASP A 1 98 ? 16.685 -1.680 -23.071 1.00 91.88 98 ASP A C 1
ATOM 704 O O . ASP A 1 98 ? 16.222 -0.751 -22.414 1.00 91.88 98 ASP A O 1
ATOM 708 N N . ILE A 1 99 ? 15.887 -2.612 -23.622 1.00 90.75 99 ILE A N 1
ATOM 709 C CA . ILE A 1 99 ? 14.421 -2.637 -23.446 1.00 90.75 99 ILE A CA 1
ATOM 710 C C . ILE A 1 99 ? 14.047 -2.793 -21.971 1.00 90.75 99 ILE A C 1
ATOM 712 O O . ILE A 1 99 ? 13.193 -2.058 -21.478 1.00 90.75 99 ILE A O 1
ATOM 716 N N . TYR A 1 100 ? 14.657 -3.753 -21.276 1.00 89.88 100 TYR A N 1
ATOM 717 C CA . TYR A 1 100 ? 14.361 -4.026 -19.874 1.00 89.88 100 TYR A CA 1
ATOM 718 C C . TYR A 1 100 ? 14.749 -2.852 -18.972 1.00 89.88 100 TYR A C 1
ATOM 720 O O . TYR A 1 100 ? 13.963 -2.459 -18.109 1.00 89.88 100 TYR A O 1
ATOM 728 N N . GLU A 1 101 ? 15.936 -2.281 -19.172 1.00 88.81 101 GLU A N 1
ATOM 729 C CA . GLU A 1 101 ? 16.412 -1.122 -18.418 1.00 88.81 101 GLU A CA 1
ATOM 730 C C . GLU A 1 101 ? 15.504 0.085 -18.652 1.00 88.81 101 GLU A C 1
ATOM 732 O O . GLU A 1 101 ? 15.006 0.668 -17.688 1.00 88.81 101 GLU A O 1
ATOM 737 N N . ALA A 1 102 ? 15.208 0.411 -19.915 1.00 87.88 102 ALA A N 1
ATOM 738 C CA . ALA A 1 102 ? 14.318 1.516 -20.252 1.00 87.88 102 ALA A CA 1
ATOM 739 C C . ALA A 1 102 ? 12.921 1.321 -19.656 1.00 87.88 102 ALA A C 1
ATOM 741 O O . ALA A 1 102 ? 12.375 2.244 -19.061 1.00 87.88 102 ALA A O 1
ATOM 742 N N . TRP A 1 103 ? 12.347 0.120 -19.760 1.00 86.56 103 TRP A N 1
ATOM 743 C CA . TRP A 1 103 ? 11.036 -0.166 -19.184 1.00 86.56 103 TRP A CA 1
ATOM 744 C C . TRP A 1 103 ? 11.029 -0.017 -17.662 1.00 86.56 103 TRP A C 1
ATOM 746 O O . TRP A 1 103 ? 10.145 0.627 -17.098 1.00 86.56 103 TRP A O 1
ATOM 756 N N . SER A 1 104 ? 12.035 -0.584 -16.999 1.00 83.88 104 SER A N 1
ATOM 757 C CA . SER A 1 104 ? 12.148 -0.565 -15.540 1.00 83.88 104 SER A CA 1
ATOM 758 C C . SER A 1 104 ? 12.303 0.857 -14.995 1.00 83.88 104 SER A C 1
ATOM 760 O O . SER A 1 104 ? 11.759 1.158 -13.935 1.00 83.88 104 SER A O 1
ATOM 762 N N . ILE A 1 105 ? 12.999 1.734 -15.727 1.00 78.88 105 ILE A N 1
ATOM 763 C CA . ILE A 1 105 ? 13.146 3.160 -15.398 1.00 78.88 105 ILE A CA 1
ATOM 764 C C . ILE A 1 105 ? 11.840 3.920 -15.666 1.00 78.88 105 ILE A C 1
ATOM 766 O O . ILE A 1 105 ? 11.370 4.661 -14.810 1.00 78.88 105 ILE A O 1
ATOM 770 N N . CYS A 1 106 ? 11.243 3.724 -16.842 1.00 77.81 106 CYS A N 1
ATOM 771 C CA . CYS A 1 106 ? 10.143 4.557 -17.329 1.00 77.81 106 CYS A CA 1
ATOM 772 C C . CYS A 1 106 ? 8.757 4.173 -16.814 1.00 77.81 106 CYS A C 1
ATOM 774 O O . CYS A 1 106 ? 7.854 5.009 -16.780 1.00 77.81 106 CYS A O 1
ATOM 776 N N . VAL A 1 107 ? 8.559 2.898 -16.492 1.00 79.25 107 VAL A N 1
ATOM 777 C CA . VAL A 1 107 ? 7.245 2.328 -16.161 1.00 79.25 107 VAL A CA 1
ATOM 778 C C . VAL A 1 107 ? 7.279 1.611 -14.815 1.00 79.25 107 VAL A C 1
ATOM 780 O O . VAL A 1 107 ? 6.308 1.665 -14.065 1.00 79.25 107 VAL A O 1
ATOM 783 N N . GLY A 1 108 ? 8.400 0.970 -14.485 1.00 79.62 108 GLY A N 1
ATOM 784 C CA . GLY A 1 108 ? 8.548 0.163 -13.279 1.00 79.62 108 GLY A CA 1
ATOM 785 C C . GLY A 1 108 ? 8.428 -1.331 -13.556 1.00 79.62 108 GLY A C 1
ATOM 786 O O . GLY A 1 108 ? 8.621 -1.792 -14.682 1.00 79.62 108 GLY A O 1
ATOM 787 N N . ILE A 1 109 ? 8.138 -2.108 -12.510 1.00 84.94 109 ILE A N 1
ATOM 788 C CA . ILE A 1 109 ? 8.078 -3.569 -12.601 1.00 84.94 109 ILE A CA 1
ATOM 789 C C . ILE A 1 109 ? 6.762 -3.965 -13.292 1.00 84.94 109 ILE A C 1
ATOM 791 O O . ILE A 1 109 ? 5.698 -3.752 -12.714 1.00 84.94 109 ILE A O 1
ATOM 795 N N . PRO A 1 110 ? 6.785 -4.550 -14.505 1.00 81.94 110 PRO A N 1
ATOM 796 C CA . PRO A 1 110 ? 5.558 -4.858 -15.229 1.00 81.94 110 PRO A CA 1
ATOM 797 C C . PRO A 1 110 ? 4.765 -5.987 -14.572 1.00 81.94 110 PRO A C 1
ATOM 799 O O . PRO A 1 110 ? 5.338 -6.924 -14.007 1.00 81.94 110 PRO A O 1
ATOM 802 N N . ALA A 1 111 ? 3.444 -5.938 -14.741 1.00 87.06 111 ALA A N 1
ATOM 803 C CA . ALA A 1 111 ? 2.580 -7.092 -14.545 1.00 87.06 111 ALA A CA 1
ATOM 804 C C . ALA A 1 111 ? 2.635 -7.988 -15.787 1.00 87.06 111 ALA A C 1
ATOM 806 O O . ALA A 1 111 ? 2.183 -7.601 -16.863 1.00 87.06 111 ALA A O 1
ATOM 807 N N . VAL A 1 112 ? 3.228 -9.174 -15.647 1.00 88.81 112 VAL A N 1
ATOM 808 C CA . VAL A 1 112 ? 3.462 -10.103 -16.772 1.00 88.81 112 VAL A CA 1
ATOM 809 C C . VAL A 1 112 ? 2.766 -11.450 -16.595 1.00 88.81 112 VAL A C 1
ATOM 811 O O . VAL A 1 112 ? 2.846 -12.315 -17.465 1.00 88.81 112 VAL A O 1
ATOM 814 N N . PHE A 1 113 ? 2.076 -11.630 -15.471 1.00 90.44 113 PHE A N 1
ATOM 815 C CA . PHE A 1 113 ? 1.356 -12.848 -15.136 1.00 90.44 113 PHE A CA 1
ATOM 816 C C . PHE A 1 113 ? -0.112 -12.550 -14.838 1.00 90.44 113 PHE A C 1
ATOM 818 O O . PHE A 1 113 ? -0.455 -11.490 -14.318 1.00 90.44 113 PHE A O 1
ATOM 825 N N . SER A 1 114 ? -0.974 -13.523 -15.115 1.00 87.81 114 SER A N 1
ATOM 826 C CA . SER A 1 114 ? -2.353 -13.565 -14.624 1.00 87.81 114 SER A CA 1
ATOM 827 C C . SER A 1 114 ? -2.449 -14.485 -13.414 1.00 87.81 114 SER A C 1
ATOM 829 O O . SER A 1 114 ? -1.721 -15.481 -13.343 1.00 87.81 114 SER A O 1
ATOM 831 N N . ASP A 1 115 ? -3.384 -14.222 -12.510 1.00 84.12 115 ASP A N 1
ATOM 832 C CA . ASP A 1 115 ? -3.656 -15.117 -11.398 1.00 84.12 115 ASP A CA 1
ATOM 833 C C . ASP A 1 115 ? -4.280 -16.441 -11.874 1.00 84.12 115 ASP A C 1
ATOM 835 O O . ASP A 1 115 ? -5.414 -16.536 -12.330 1.00 84.12 115 ASP A O 1
ATOM 839 N N . ALA A 1 116 ? -3.522 -17.528 -11.771 1.00 83.62 116 ALA A N 1
ATOM 840 C CA . ALA A 1 116 ? -3.974 -18.870 -12.137 1.00 83.62 116 ALA A CA 1
ATOM 841 C C . ALA A 1 116 ? -4.913 -19.486 -11.073 1.00 83.62 116 ALA A C 1
ATOM 843 O O . ALA A 1 116 ? -4.709 -20.615 -10.633 1.00 83.62 116 ALA A O 1
ATOM 844 N N . GLY A 1 117 ? -5.928 -18.737 -10.625 1.00 86.88 117 GLY A N 1
ATOM 845 C CA . GLY A 1 117 ? -6.838 -19.142 -9.547 1.00 86.88 117 GLY A CA 1
ATOM 846 C C . GLY A 1 117 ? -6.268 -18.961 -8.136 1.00 86.88 117 GLY A C 1
ATOM 847 O O . GLY A 1 117 ? -6.797 -19.534 -7.189 1.00 86.88 117 GLY A O 1
ATOM 848 N N . PHE A 1 118 ? -5.204 -18.166 -7.991 1.00 93.69 118 PHE A N 1
ATOM 849 C CA . PHE A 1 118 ? -4.606 -17.841 -6.693 1.00 93.69 118 PHE A CA 1
ATOM 850 C C . PHE A 1 118 ? -5.558 -17.072 -5.774 1.00 93.69 118 PHE A C 1
ATOM 852 O O . PHE A 1 118 ? -5.527 -17.274 -4.561 1.00 93.69 118 PHE A O 1
ATOM 859 N N . ALA A 1 119 ? -6.398 -16.202 -6.334 1.00 93.81 119 ALA A N 1
ATOM 860 C CA . ALA A 1 119 ? -7.295 -15.352 -5.573 1.00 93.81 119 ALA A CA 1
ATOM 861 C C . ALA A 1 119 ? -8.749 -15.524 -6.021 1.00 93.81 119 ALA A C 1
ATOM 863 O O . ALA A 1 119 ? -9.056 -15.676 -7.200 1.00 93.81 119 ALA A O 1
ATOM 864 N N . SER A 1 120 ? -9.666 -15.454 -5.059 1.00 93.25 120 SER A N 1
ATOM 865 C CA . SER A 1 120 ? -11.099 -15.316 -5.311 1.00 93.25 120 SER A CA 1
ATOM 866 C C . SER A 1 120 ? -11.633 -14.143 -4.504 1.00 93.25 120 SER A C 1
ATOM 868 O O . SER A 1 120 ? -11.716 -14.225 -3.276 1.00 93.25 120 SER A O 1
ATOM 870 N N . VAL A 1 121 ? -12.038 -13.080 -5.197 1.00 91.44 121 VAL A N 1
ATOM 871 C CA . VAL A 1 121 ? -12.563 -11.846 -4.598 1.00 91.44 121 VAL A CA 1
ATOM 872 C C . VAL A 1 121 ? -14.091 -11.843 -4.651 1.00 91.44 121 VAL A C 1
ATOM 874 O O . VAL A 1 121 ? -14.688 -12.094 -5.696 1.00 91.44 121 VAL A O 1
ATOM 877 N N . THR A 1 122 ? -14.734 -11.552 -3.522 1.00 92.06 122 THR A N 1
ATOM 878 C CA . THR A 1 122 ? -16.186 -11.343 -3.426 1.00 92.06 122 THR A CA 1
ATOM 879 C C . THR A 1 122 ? -16.464 -9.940 -2.911 1.00 92.06 122 THR A C 1
ATOM 881 O O . THR A 1 122 ? -16.092 -9.614 -1.785 1.00 92.06 122 THR A O 1
ATOM 884 N N . ASP A 1 123 ? -17.142 -9.133 -3.724 1.00 90.75 123 ASP A N 1
ATOM 885 C CA . ASP A 1 123 ? -17.612 -7.798 -3.351 1.00 90.75 123 ASP A CA 1
ATOM 886 C C . ASP A 1 123 ? -18.747 -7.889 -2.315 1.00 90.75 123 ASP A C 1
ATOM 888 O O . ASP A 1 123 ? -19.733 -8.604 -2.517 1.00 90.75 123 ASP A O 1
ATOM 892 N N . LEU A 1 124 ? -18.597 -7.172 -1.200 1.00 91.06 124 LEU A N 1
ATOM 893 C CA . LEU A 1 124 ? -19.576 -7.078 -0.112 1.00 91.06 124 LEU A CA 1
ATOM 894 C C . LEU A 1 124 ? -20.356 -5.750 -0.147 1.00 91.06 124 LEU A C 1
ATOM 896 O O . LEU A 1 124 ? -21.220 -5.518 0.704 1.00 91.06 124 LEU A O 1
ATOM 900 N N . GLY A 1 125 ? -20.080 -4.891 -1.130 1.00 88.69 125 GLY A N 1
ATOM 901 C CA . GLY A 1 125 ? -20.672 -3.572 -1.302 1.00 88.69 125 GLY A CA 1
ATOM 902 C C . GLY A 1 125 ? -20.165 -2.541 -0.291 1.00 88.69 125 GLY A C 1
ATOM 903 O O . GLY A 1 125 ? -19.180 -2.747 0.418 1.00 88.69 125 GLY A O 1
ATOM 904 N N . PHE A 1 126 ? -20.860 -1.403 -0.215 1.00 89.06 126 PHE A N 1
ATOM 905 C CA . PHE A 1 126 ? -20.543 -0.337 0.737 1.00 89.06 126 PHE A CA 1
ATOM 906 C C . PHE A 1 126 ? -21.008 -0.699 2.150 1.00 89.06 126 PHE A C 1
ATOM 908 O O . PHE A 1 126 ? -22.207 -0.737 2.432 1.00 89.06 126 PHE A O 1
ATOM 915 N N . VAL A 1 127 ? -20.054 -0.928 3.053 1.00 89.06 127 VAL A N 1
ATOM 916 C CA . VAL A 1 127 ? -20.333 -1.271 4.460 1.00 89.06 127 VAL A CA 1
ATOM 917 C C . VAL A 1 127 ? -20.551 -0.037 5.335 1.00 89.06 127 VAL A C 1
ATOM 919 O O . VAL A 1 127 ? -21.206 -0.114 6.376 1.00 89.06 127 VAL A O 1
ATOM 922 N N . ILE A 1 128 ? -20.016 1.105 4.898 1.00 86.75 128 ILE A N 1
ATOM 923 C CA . ILE A 1 128 ? -20.275 2.445 5.427 1.00 86.75 128 ILE A CA 1
ATOM 924 C C . ILE A 1 128 ? -20.420 3.380 4.228 1.00 86.75 128 ILE A C 1
ATOM 926 O O . ILE A 1 128 ? -19.560 3.402 3.357 1.00 86.75 128 ILE A O 1
ATOM 930 N N . ASP A 1 129 ? -21.485 4.171 4.191 1.00 85.38 129 ASP A N 1
ATOM 931 C CA . ASP A 1 129 ? -21.769 5.137 3.125 1.00 85.38 129 ASP A CA 1
ATOM 932 C C . ASP A 1 129 ? -22.054 6.540 3.689 1.00 85.38 129 ASP A C 1
ATOM 934 O O . ASP A 1 129 ? -22.171 6.750 4.899 1.00 85.38 129 ASP A O 1
ATOM 938 N N . TYR A 1 130 ? -22.227 7.527 2.810 1.00 81.19 130 TYR A N 1
ATOM 939 C CA . TYR A 1 130 ? -22.590 8.891 3.222 1.00 81.19 130 TYR A CA 1
ATOM 940 C C . TYR A 1 130 ? -23.998 9.007 3.838 1.00 81.19 130 TYR A C 1
ATOM 942 O O . TYR A 1 130 ? -24.353 10.061 4.371 1.00 81.19 130 TYR A O 1
ATOM 950 N N . SER A 1 131 ? -24.819 7.953 3.765 1.00 83.19 131 SER A N 1
ATOM 951 C CA . SER A 1 131 ? -26.150 7.890 4.380 1.00 83.19 131 SER A CA 1
ATOM 952 C C . SER A 1 131 ? -26.142 7.238 5.769 1.00 83.19 131 SER A C 1
ATOM 954 O O . SER A 1 131 ? -27.123 7.340 6.517 1.00 83.19 131 SER A O 1
ATOM 956 N N . THR A 1 132 ? -25.025 6.616 6.143 1.00 85.25 132 THR A N 1
ATOM 957 C CA . THR A 1 132 ? -24.870 5.836 7.362 1.00 85.25 132 THR A CA 1
ATOM 958 C C . THR A 1 132 ? -25.035 6.750 8.583 1.00 85.25 132 THR A C 1
ATOM 960 O O . THR A 1 132 ? -24.357 7.778 8.699 1.00 85.25 132 THR A O 1
ATOM 963 N N . PRO A 1 133 ? -25.948 6.431 9.524 1.00 83.50 133 PRO A N 1
ATOM 964 C CA . PRO A 1 133 ? -26.235 7.310 10.652 1.00 83.50 133 PRO A CA 1
ATOM 965 C C . PRO A 1 133 ? -24.995 7.616 11.499 1.00 83.50 133 PRO A C 1
ATOM 967 O O . PRO A 1 133 ? -24.442 6.728 12.136 1.00 83.50 133 PRO A O 1
ATOM 970 N N . GLY A 1 134 ? -24.601 8.890 11.565 1.00 78.69 134 GLY A N 1
ATOM 971 C CA . GLY A 1 134 ? -23.420 9.342 12.313 1.00 78.69 134 GLY A CA 1
ATOM 972 C C . GLY A 1 134 ? -22.240 9.755 11.430 1.00 78.69 134 GLY A C 1
ATOM 973 O O . GLY A 1 134 ? -21.334 10.429 11.928 1.00 78.69 134 GLY A O 1
ATOM 974 N N . ILE A 1 135 ? -22.284 9.435 10.133 1.00 80.38 135 ILE A N 1
ATOM 975 C CA . ILE A 1 135 ? -21.376 9.982 9.122 1.00 80.38 135 ILE A CA 1
ATOM 976 C C . ILE A 1 135 ? -21.749 11.437 8.836 1.00 80.38 135 ILE A C 1
ATOM 978 O O . ILE A 1 135 ? -22.905 11.752 8.551 1.00 80.38 135 ILE A O 1
ATOM 982 N N . ILE A 1 136 ? -20.765 12.333 8.936 1.00 78.62 136 ILE A N 1
ATOM 983 C CA . ILE A 1 136 ? -20.901 13.740 8.522 1.00 78.62 136 ILE A CA 1
ATOM 984 C C . ILE A 1 136 ? -19.938 14.121 7.390 1.00 78.62 136 ILE A C 1
ATOM 986 O O . ILE A 1 136 ? -19.974 15.269 6.933 1.00 78.62 136 ILE A O 1
ATOM 990 N N . ALA A 1 137 ? -19.103 13.183 6.932 1.00 76.69 137 ALA A N 1
ATOM 991 C CA . ALA A 1 137 ? -18.294 13.312 5.724 1.00 76.69 137 ALA A CA 1
ATOM 992 C C . ALA A 1 137 ? -19.178 13.662 4.514 1.00 76.69 137 ALA A C 1
ATOM 994 O O . ALA A 1 137 ? -20.370 13.343 4.489 1.00 76.69 137 ALA A O 1
ATOM 995 N N . LEU A 1 138 ? -18.610 14.344 3.521 1.00 71.56 138 LEU A N 1
ATOM 996 C CA . LEU A 1 138 ? -19.271 14.565 2.232 1.00 71.56 138 LEU A CA 1
ATOM 997 C C . LEU A 1 138 ? -18.440 13.962 1.102 1.00 71.56 138 LEU A C 1
ATOM 999 O O . LEU A 1 138 ? -17.215 13.904 1.225 1.00 71.56 138 LEU A O 1
ATOM 1003 N N . PRO A 1 139 ? -19.099 13.564 0.005 1.00 73.69 139 PRO A N 1
ATOM 1004 C CA . PRO A 1 139 ? -18.424 13.235 -1.239 1.00 73.69 139 PRO A CA 1
ATOM 1005 C C . PRO A 1 139 ? -17.501 14.368 -1.705 1.00 73.69 139 PRO A C 1
ATOM 1007 O O . PRO A 1 139 ? -17.811 15.548 -1.515 1.00 73.69 139 PRO A O 1
ATOM 1010 N N . MET A 1 140 ? -16.372 14.019 -2.327 1.00 69.75 140 MET A N 1
ATOM 1011 C CA . MET A 1 140 ? -15.415 15.002 -2.860 1.00 69.75 140 MET A CA 1
ATOM 1012 C C . MET A 1 140 ? -16.017 15.874 -3.971 1.00 69.75 140 MET A C 1
ATOM 1014 O O . MET A 1 140 ? -15.599 17.018 -4.154 1.00 69.75 140 MET A O 1
ATOM 1018 N N . ASP A 1 141 ? -17.012 15.359 -4.693 1.00 69.81 141 ASP A N 1
ATOM 1019 C CA . ASP A 1 141 ? -17.753 16.075 -5.730 1.00 69.81 141 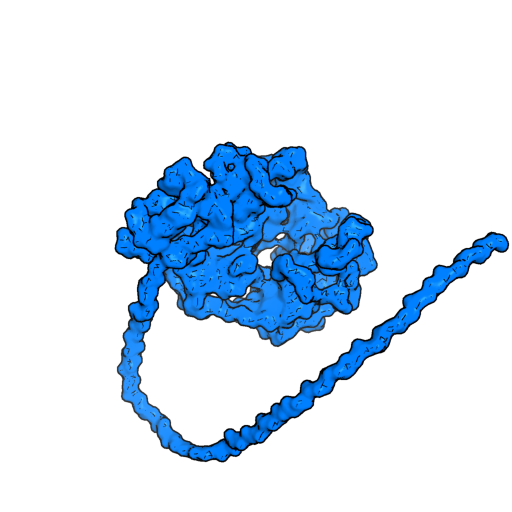ASP A CA 1
ATOM 1020 C C . ASP A 1 141 ? -18.851 17.000 -5.167 1.00 69.81 141 ASP A C 1
ATOM 1022 O O . ASP A 1 141 ? -19.434 17.793 -5.916 1.00 69.81 141 ASP A O 1
ATOM 1026 N N . ASP A 1 142 ? -19.108 16.983 -3.851 1.00 70.44 142 ASP A N 1
ATOM 1027 C CA . ASP A 1 142 ? -20.022 17.931 -3.219 1.00 70.44 142 ASP A CA 1
ATOM 1028 C C . ASP A 1 142 ? -19.433 19.361 -3.281 1.00 70.44 142 ASP A C 1
ATOM 1030 O O . ASP A 1 142 ? -18.352 19.628 -2.745 1.00 70.44 142 ASP A O 1
ATOM 1034 N N . PRO A 1 143 ? -20.146 20.352 -3.858 1.00 68.50 143 PRO A N 1
ATOM 1035 C CA . PRO A 1 143 ? -19.667 21.737 -3.957 1.00 68.50 143 PRO A CA 1
ATOM 1036 C C . PRO A 1 143 ? -19.342 22.413 -2.611 1.00 68.50 143 PRO A C 1
ATOM 1038 O O . PRO A 1 143 ? -18.708 23.474 -2.567 1.00 68.50 143 PRO A O 1
ATOM 1041 N N . GLY A 1 144 ? -19.837 21.857 -1.506 1.00 67.38 144 GLY A N 1
ATOM 1042 C CA . GLY A 1 144 ? -19.564 22.259 -0.136 1.00 67.38 144 GLY A CA 1
ATOM 1043 C C . GLY A 1 144 ? -18.246 21.725 0.429 1.00 67.38 144 GLY A C 1
ATOM 1044 O O . GLY A 1 144 ? -17.788 22.300 1.418 1.00 67.38 144 GLY A O 1
ATOM 1045 N N . PHE A 1 145 ? -17.615 20.716 -0.186 1.00 64.94 145 PHE A N 1
ATOM 1046 C CA . PHE A 1 145 ? -16.365 20.087 0.270 1.00 64.94 145 PHE A CA 1
ATOM 1047 C C . PHE A 1 145 ? -15.261 21.125 0.524 1.00 64.94 145 PHE A C 1
ATOM 1049 O O . PHE A 1 145 ? -14.807 21.301 1.654 1.00 64.94 145 PHE A O 1
ATOM 1056 N N . MET A 1 146 ? -14.950 21.955 -0.478 1.00 62.88 146 MET A N 1
ATOM 1057 C CA . MET A 1 146 ? -13.909 22.998 -0.398 1.00 62.88 146 MET A CA 1
ATOM 1058 C C . MET A 1 146 ? -14.221 24.146 0.581 1.00 62.88 146 MET A C 1
ATOM 1060 O O . MET A 1 146 ? -13.398 25.039 0.785 1.00 62.88 146 MET A O 1
ATOM 1064 N N . ARG A 1 147 ? -15.428 24.188 1.159 1.00 62.19 147 ARG A N 1
ATOM 1065 C CA . ARG A 1 147 ? -15.880 25.243 2.086 1.00 62.19 147 ARG A CA 1
ATOM 1066 C C . ARG A 1 147 ? -15.957 24.764 3.535 1.00 62.19 147 ARG A C 1
ATOM 1068 O O . ARG A 1 147 ? -16.437 25.512 4.392 1.00 62.19 147 ARG A O 1
ATOM 1075 N N . ARG A 1 148 ? -15.524 23.535 3.813 1.00 60.16 148 ARG A N 1
ATOM 1076 C CA . ARG A 1 148 ? -15.624 22.919 5.134 1.00 60.16 148 ARG A CA 1
ATOM 1077 C C . ARG A 1 148 ? -14.614 23.489 6.140 1.00 60.16 148 ARG A C 1
ATOM 1079 O O . ARG A 1 148 ? -13.505 23.877 5.768 1.00 60.16 148 ARG A O 1
ATOM 1086 N N . PRO A 1 149 ? -14.986 23.552 7.435 1.00 53.66 149 PRO A N 1
ATOM 1087 C CA . PRO A 1 149 ? -14.014 23.623 8.520 1.00 53.66 149 PRO A CA 1
ATOM 1088 C C . PRO A 1 149 ? -12.927 22.550 8.366 1.00 53.66 149 PRO A C 1
ATOM 1090 O O . PRO A 1 149 ? -13.218 21.435 7.949 1.00 53.66 149 PRO A O 1
ATOM 1093 N N . ARG A 1 150 ? -11.685 22.879 8.735 1.00 51.09 150 ARG A N 1
ATOM 1094 C CA . ARG A 1 150 ? -10.582 21.903 8.767 1.00 51.09 150 ARG A CA 1
ATOM 1095 C C . ARG A 1 150 ? -10.920 20.730 9.696 1.00 51.09 150 ARG A C 1
ATOM 1097 O O . ARG A 1 150 ? -11.522 20.953 10.747 1.00 51.09 150 ARG A O 1
ATOM 1104 N N . GLY A 1 151 ? -10.477 19.527 9.330 1.00 49.19 151 GLY A N 1
ATOM 1105 C CA . GLY A 1 151 ? -10.757 18.294 10.073 1.00 49.19 151 GLY A CA 1
ATOM 1106 C C . GLY A 1 151 ? -12.121 17.677 9.763 1.00 49.19 151 GLY A C 1
ATOM 1107 O O . GLY A 1 151 ? -12.631 16.955 10.617 1.00 49.19 151 GLY A O 1
ATOM 1108 N N . LEU A 1 152 ? -12.699 18.030 8.604 1.00 50.53 152 LEU A N 1
ATOM 1109 C CA . LEU A 1 152 ? -13.772 17.282 7.963 1.00 50.53 152 LEU A CA 1
ATOM 1110 C C . LEU A 1 152 ? -13.250 16.675 6.651 1.00 50.53 152 LEU A C 1
ATOM 1112 O O . LEU A 1 152 ? -13.002 17.426 5.702 1.00 50.53 152 LEU A O 1
ATOM 1116 N N . GLU A 1 153 ? -13.037 15.363 6.622 1.00 63.28 153 GLU A N 1
ATOM 1117 C CA . GLU A 1 153 ? -12.412 14.635 5.511 1.00 63.28 153 GLU A CA 1
ATOM 1118 C C . GLU A 1 153 ? -13.432 13.827 4.681 1.00 63.28 153 GLU A C 1
ATOM 1120 O O . GLU A 1 153 ? -14.620 13.737 5.004 1.00 63.28 153 GLU A O 1
ATOM 1125 N N . ALA A 1 154 ? -12.984 13.294 3.542 1.00 66.50 154 ALA A N 1
ATOM 1126 C CA . ALA A 1 154 ? -13.748 12.293 2.804 1.00 66.50 154 ALA A CA 1
ATOM 1127 C C . ALA A 1 154 ? -13.714 10.954 3.565 1.00 66.50 154 ALA A C 1
ATOM 1129 O O . ALA A 1 154 ? -12.799 10.705 4.346 1.00 66.50 154 ALA A O 1
ATOM 1130 N N . LEU A 1 155 ? -14.705 10.087 3.333 1.00 72.69 155 LEU A N 1
ATOM 1131 C CA . LEU A 1 155 ? -14.576 8.682 3.718 1.00 72.69 155 LEU A CA 1
ATOM 1132 C C . LEU A 1 155 ? -13.507 8.064 2.820 1.00 72.69 155 LEU A C 1
ATOM 1134 O O . LEU A 1 155 ? -13.738 7.995 1.618 1.00 72.69 155 LEU A O 1
ATOM 1138 N N . ALA A 1 156 ? -12.374 7.665 3.388 1.00 74.69 156 ALA A N 1
ATOM 1139 C CA . ALA A 1 156 ? -11.307 6.994 2.660 1.00 74.69 156 ALA A CA 1
ATOM 1140 C C . ALA A 1 156 ? -10.527 6.057 3.585 1.00 74.69 156 ALA A C 1
ATOM 1142 O O . ALA A 1 156 ? -10.373 6.350 4.775 1.00 74.69 156 ALA A O 1
ATOM 1143 N N . ASP A 1 157 ? -10.106 4.932 3.010 1.00 74.94 157 ASP A N 1
ATOM 1144 C CA . ASP A 1 157 ? -9.044 4.026 3.472 1.00 74.94 157 ASP A CA 1
ATOM 1145 C C . ASP A 1 157 ? -8.943 3.864 5.002 1.00 74.94 157 ASP A C 1
ATOM 1147 O O . ASP A 1 157 ? -7.966 4.292 5.630 1.00 74.94 157 ASP A O 1
ATOM 1151 N N . PRO A 1 158 ? -9.979 3.291 5.653 1.00 84.06 158 PRO A N 1
ATOM 1152 C CA . PRO A 1 158 ? -9.922 3.038 7.081 1.00 84.06 158 PRO A CA 1
ATOM 1153 C C . PRO A 1 158 ? -8.873 1.985 7.409 1.00 84.06 158 PRO A C 1
ATOM 1155 O O . PRO A 1 158 ? -8.712 1.005 6.690 1.00 84.06 158 PRO A O 1
ATOM 1158 N N . SER A 1 159 ? -8.283 2.085 8.599 1.00 89.00 159 SER A N 1
ATOM 1159 C CA . SER A 1 159 ? -7.639 0.910 9.181 1.00 89.00 159 SER A CA 1
ATOM 1160 C C . SER A 1 159 ? -8.705 -0.040 9.709 1.00 89.00 159 SER A C 1
ATOM 1162 O O . SER A 1 159 ? -9.555 0.349 10.520 1.00 89.00 159 SER A O 1
ATOM 1164 N N . ALA A 1 160 ? -8.640 -1.287 9.253 1.00 92.44 160 ALA A N 1
ATOM 1165 C CA . ALA A 1 160 ? -9.496 -2.368 9.706 1.00 92.44 160 ALA A CA 1
ATOM 1166 C C . ALA A 1 160 ? -8.701 -3.361 10.560 1.00 92.44 160 ALA A C 1
ATOM 1168 O O . ALA A 1 160 ? -7.599 -3.760 10.196 1.00 92.44 160 ALA A O 1
ATOM 1169 N N . ILE A 1 161 ? -9.258 -3.773 11.700 1.00 94.19 161 ILE A N 1
ATOM 1170 C CA . ILE A 1 161 ? -8.646 -4.779 12.580 1.00 94.19 161 ILE A CA 1
ATOM 1171 C C . ILE A 1 161 ? -9.691 -5.748 13.123 1.00 94.19 161 ILE A C 1
ATOM 1173 O O . ILE A 1 161 ? -10.869 -5.408 13.248 1.00 94.19 161 ILE A O 1
ATOM 1177 N N . LEU A 1 162 ? -9.244 -6.935 13.531 1.00 94.44 162 LEU A N 1
ATOM 1178 C CA . LEU A 1 162 ? -10.057 -7.875 14.294 1.00 94.44 162 LEU A CA 1
ATOM 1179 C C . LEU A 1 162 ? -9.859 -7.636 15.800 1.00 94.44 162 LEU A C 1
ATOM 1181 O O . LEU A 1 162 ? -8.737 -7.673 16.309 1.00 94.44 162 LEU A O 1
ATOM 1185 N N . LEU A 1 163 ? -10.943 -7.365 16.527 1.00 94.06 163 LEU A N 1
ATOM 1186 C CA . LEU A 1 163 ? -10.924 -7.239 17.984 1.00 94.06 163 LEU A CA 1
ATOM 1187 C C . LEU A 1 163 ? -10.849 -8.620 18.653 1.00 94.06 163 LEU A C 1
ATOM 1189 O O . LEU A 1 163 ? -11.178 -9.642 18.059 1.00 94.06 163 LEU A O 1
ATOM 1193 N N . GLY A 1 164 ? -10.481 -8.657 19.938 1.00 91.06 164 GLY A N 1
ATOM 1194 C CA . GLY A 1 164 ? -10.368 -9.912 20.697 1.00 91.06 164 GLY A CA 1
ATOM 1195 C C . GLY A 1 164 ? -11.687 -10.674 20.913 1.00 91.06 164 GLY A C 1
ATOM 1196 O O . GLY A 1 164 ? -11.662 -11.803 21.394 1.00 91.06 164 GLY A O 1
ATOM 1197 N N . ASP A 1 165 ? -12.832 -10.072 20.585 1.00 93.94 165 ASP A N 1
ATOM 1198 C CA . ASP A 1 165 ? -14.152 -10.716 20.541 1.00 93.94 165 ASP A CA 1
ATOM 1199 C C . ASP A 1 165 ? -14.583 -11.096 19.108 1.00 93.94 165 ASP A C 1
ATOM 1201 O O . ASP A 1 165 ? -15.761 -11.364 18.864 1.00 93.94 165 ASP A O 1
ATOM 1205 N N . SER A 1 166 ? -13.627 -11.105 18.175 1.00 94.94 166 SER A N 1
ATOM 1206 C CA . SER A 1 166 ? -13.782 -11.375 16.744 1.00 94.94 166 SER A CA 1
ATOM 1207 C C . SER A 1 166 ? -14.701 -10.397 16.009 1.00 94.94 166 SER A C 1
ATOM 1209 O O . SER A 1 166 ? -15.118 -10.677 14.891 1.00 94.94 166 SER A O 1
ATOM 1211 N N . ARG A 1 167 ? -15.045 -9.238 16.580 1.00 96.69 167 ARG A N 1
ATOM 1212 C CA . ARG A 1 167 ? -15.709 -8.177 15.809 1.00 96.69 167 ARG A CA 1
ATOM 1213 C C . ARG A 1 167 ? -14.685 -7.397 14.990 1.00 96.69 167 ARG A C 1
ATOM 1215 O O . ARG A 1 167 ? -13.569 -7.156 15.447 1.00 96.69 167 ARG A O 1
ATOM 1222 N N . VAL A 1 168 ? -15.076 -6.964 13.797 1.00 96.94 168 VAL A N 1
ATOM 1223 C CA . VAL A 1 168 ? -14.245 -6.104 12.947 1.00 96.94 168 VAL A CA 1
ATOM 1224 C C . VAL A 1 168 ? -14.385 -4.669 13.429 1.00 96.94 168 VAL A C 1
ATOM 1226 O O . VAL A 1 168 ? -15.506 -4.193 13.601 1.00 96.94 168 VAL A O 1
ATOM 1229 N N . ALA A 1 169 ? -13.273 -3.974 13.633 1.00 94.88 169 ALA A N 1
ATOM 1230 C CA . ALA A 1 169 ? -13.248 -2.552 13.938 1.00 94.88 169 ALA A CA 1
ATOM 1231 C C . ALA A 1 169 ? -12.667 -1.754 12.769 1.00 94.88 169 ALA A C 1
ATOM 1233 O O . ALA A 1 169 ? -11.620 -2.118 12.247 1.00 94.88 169 ALA A O 1
ATOM 1234 N N . LEU A 1 170 ? -13.325 -0.650 12.413 1.00 91.81 170 LEU A N 1
ATOM 1235 C CA . LEU A 1 170 ? -12.873 0.324 11.423 1.00 91.81 170 LEU A CA 1
ATOM 1236 C C . LEU A 1 170 ? -12.522 1.650 12.101 1.00 91.81 170 LEU A C 1
ATOM 1238 O O . LEU A 1 170 ? -13.273 2.160 12.946 1.00 91.81 170 LEU A O 1
ATOM 1242 N N . TYR A 1 171 ? -11.394 2.214 11.688 1.00 87.69 171 TYR A N 1
ATOM 1243 C CA . TYR A 1 171 ? -10.847 3.474 12.168 1.00 87.69 171 TYR A CA 1
ATOM 1244 C C . TYR A 1 171 ? -10.659 4.454 11.007 1.00 87.69 171 TYR A C 1
ATOM 1246 O O . TYR A 1 171 ? -9.865 4.209 10.106 1.00 87.69 171 TYR A O 1
ATOM 1254 N N . PHE A 1 172 ? -11.357 5.587 11.069 1.00 77.94 172 PHE A N 1
ATOM 1255 C CA . PHE A 1 172 ? -11.353 6.650 10.061 1.00 77.94 172 PHE A CA 1
ATOM 1256 C C . PHE A 1 172 ? -10.572 7.895 10.494 1.00 77.94 172 PHE A C 1
ATOM 1258 O O . PHE A 1 172 ? -10.614 8.313 11.657 1.00 77.94 172 PHE A O 1
ATOM 1265 N N . SER A 1 173 ? -9.920 8.590 9.568 1.00 68.38 173 SER A N 1
ATOM 1266 C CA . SER A 1 173 ? -9.570 9.985 9.840 1.00 68.38 173 SER A CA 1
ATOM 1267 C C . SER A 1 173 ? -10.843 10.838 9.950 1.00 68.38 173 SER A C 1
ATOM 1269 O O . SER A 1 173 ? -11.878 10.523 9.373 1.00 68.38 173 SER A O 1
ATOM 1271 N N . GLY A 1 174 ? -10.798 11.845 10.830 1.00 61.12 174 GLY A N 1
ATOM 1272 C CA . GLY A 1 174 ? -11.973 12.513 11.398 1.00 61.12 174 GLY A CA 1
ATOM 1273 C C . GLY A 1 174 ? -13.121 12.806 10.431 1.00 61.12 174 GLY A C 1
ATOM 1274 O O . GLY A 1 174 ? -12.945 13.572 9.499 1.00 61.12 174 GLY A O 1
ATOM 1275 N N . ASP A 1 175 ? -14.308 12.266 10.731 1.00 59.59 175 ASP A N 1
ATOM 1276 C CA . ASP A 1 175 ? -15.608 12.872 10.413 1.00 59.59 175 ASP A CA 1
ATOM 1277 C C . ASP A 1 175 ? -16.806 12.116 10.985 1.00 59.59 175 ASP A C 1
ATOM 1279 O O . ASP A 1 175 ? -17.802 11.802 10.320 1.00 59.59 175 ASP A O 1
ATOM 1283 N N . HIS A 1 176 ? -16.738 11.866 12.291 1.00 65.44 176 HIS A N 1
ATOM 1284 C CA . HIS A 1 176 ? -17.819 11.216 13.012 1.00 65.44 176 HIS A CA 1
ATOM 1285 C C . HIS A 1 176 ? -18.280 12.104 14.165 1.00 65.44 176 HIS A C 1
ATOM 1287 O O . HIS A 1 176 ? -17.525 12.466 15.065 1.00 65.44 176 HIS A O 1
ATOM 1293 N N . SER A 1 177 ? -19.559 12.486 14.128 1.00 62.50 177 SER A N 1
ATOM 1294 C CA . SER A 1 177 ? -20.265 13.338 15.102 1.00 62.50 177 SER A CA 1
ATOM 1295 C C . SER A 1 177 ? -19.876 14.830 15.197 1.00 62.50 177 SER A C 1
ATOM 1297 O O . SER A 1 177 ? -20.753 15.633 15.528 1.00 62.50 177 SER A O 1
ATOM 1299 N N . ALA A 1 178 ? -18.626 15.234 14.922 1.00 67.31 178 ALA A N 1
ATOM 1300 C CA . ALA A 1 178 ? -18.177 16.637 14.829 1.00 67.31 178 ALA A CA 1
ATOM 1301 C C . ALA A 1 178 ? -16.764 16.758 14.206 1.00 67.31 178 ALA A C 1
ATOM 1303 O O . ALA A 1 178 ? -16.011 15.786 14.257 1.00 67.31 178 ALA A O 1
ATOM 1304 N N . PRO A 1 179 ? -16.363 17.947 13.698 1.00 63.97 179 PRO A N 1
ATOM 1305 C CA . PRO A 1 179 ? -15.023 18.167 13.150 1.00 63.97 179 PRO A CA 1
ATOM 1306 C C . PRO A 1 179 ? -13.919 17.743 14.121 1.00 63.97 179 PRO A C 1
ATOM 1308 O O . PRO A 1 179 ? -13.933 18.130 15.295 1.00 63.97 179 PRO A O 1
ATOM 1311 N N . GLY A 1 180 ? -12.962 16.962 13.624 1.00 65.69 180 GLY A N 1
ATOM 1312 C CA . GLY A 1 180 ? -11.820 16.480 14.398 1.00 65.69 180 GLY A CA 1
ATOM 1313 C C . GLY A 1 180 ? -12.130 15.412 15.455 1.00 65.69 180 GLY A C 1
ATOM 131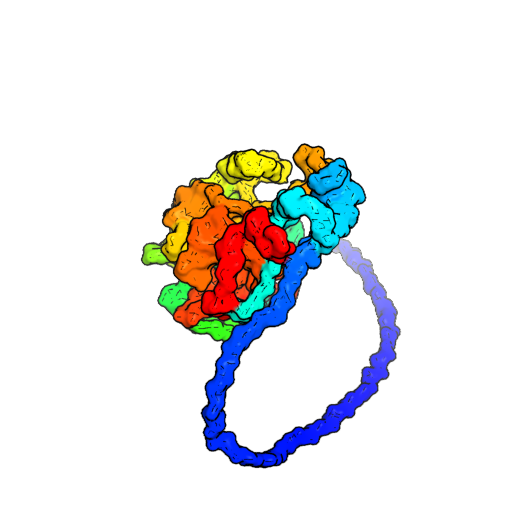4 O O . GLY A 1 180 ? -11.258 15.110 16.268 1.00 65.69 180 GLY A O 1
ATOM 1315 N N . ARG A 1 181 ? -13.337 14.828 15.467 1.00 72.25 181 ARG A N 1
ATOM 1316 C CA . ARG A 1 181 ? -13.658 13.639 16.273 1.00 72.25 181 ARG A CA 1
ATOM 1317 C C . ARG A 1 181 ? -13.717 12.413 15.374 1.00 72.25 181 ARG A C 1
ATOM 1319 O O . ARG A 1 181 ? -14.415 12.401 14.363 1.00 72.25 181 ARG A O 1
ATOM 1326 N N . SER A 1 182 ? -12.950 11.396 15.748 1.00 79.12 182 SER A N 1
ATOM 1327 C CA . SER A 1 182 ? -12.929 10.103 15.068 1.00 79.12 182 SER A CA 1
ATOM 1328 C C . SER A 1 182 ? -13.599 9.066 15.970 1.00 79.12 182 SER A C 1
ATOM 1330 O O . SER A 1 182 ? -13.422 9.095 17.189 1.00 79.12 182 SER A O 1
ATOM 1332 N N . THR A 1 183 ? -14.392 8.177 15.380 1.00 83.50 183 THR A N 1
ATOM 1333 C CA . THR A 1 183 ? -15.167 7.159 16.097 1.00 83.50 183 THR A CA 1
ATOM 1334 C C . THR A 1 183 ? -14.771 5.795 15.569 1.00 83.50 183 THR A C 1
ATOM 1336 O O . THR A 1 183 ? -14.663 5.619 14.358 1.00 83.50 183 THR A O 1
ATOM 1339 N N . ARG A 1 184 ? -14.539 4.841 16.472 1.00 89.56 184 ARG A N 1
ATOM 1340 C CA . ARG A 1 184 ? -14.308 3.446 16.114 1.00 89.56 184 ARG A CA 1
ATOM 1341 C C . ARG A 1 184 ? -15.654 2.831 15.780 1.00 89.56 184 ARG A C 1
ATOM 1343 O O . ARG A 1 184 ? -16.570 2.844 16.608 1.00 89.56 184 ARG A O 1
ATOM 1350 N N . TRP A 1 185 ? -15.771 2.309 14.572 1.00 91.56 185 TRP A N 1
ATOM 1351 C CA . TRP A 1 185 ? -16.953 1.588 14.123 1.00 91.56 185 TRP A CA 1
ATOM 1352 C C . TRP A 1 185 ? -16.700 0.110 14.286 1.00 91.56 185 TRP A C 1
ATOM 1354 O O . TRP A 1 185 ? -15.620 -0.356 13.955 1.00 91.56 185 TRP A O 1
ATOM 1364 N N . VAL A 1 186 ? -17.672 -0.627 14.804 1.00 94.88 186 VAL A N 1
ATOM 1365 C CA . VAL A 1 186 ? -17.505 -2.055 15.062 1.00 94.88 186 VAL A CA 1
ATOM 1366 C C . VAL A 1 186 ? -18.637 -2.829 14.412 1.00 94.88 186 VAL A C 1
ATOM 1368 O O . VAL A 1 186 ? -19.786 -2.368 14.414 1.00 94.88 186 VAL A O 1
ATOM 1371 N N . SER A 1 187 ? -18.307 -3.987 13.839 1.00 96.25 187 SER A N 1
ATOM 1372 C CA . SER A 1 187 ? -19.295 -4.896 13.278 1.00 96.25 187 SER A CA 1
ATOM 1373 C C . SER A 1 187 ? -20.322 -5.269 14.347 1.00 96.25 187 SER A C 1
ATOM 1375 O O . SER A 1 187 ? -20.003 -5.414 15.531 1.00 96.25 187 SER A O 1
ATOM 1377 N N . SER A 1 188 ? -21.585 -5.396 13.951 1.00 94.19 188 SER A N 1
ATOM 1378 C CA . SER A 1 188 ? -22.668 -5.717 14.884 1.00 94.19 188 SER A CA 1
ATOM 1379 C C . SER A 1 188 ? -22.516 -7.108 15.498 1.00 94.19 188 SER A C 1
ATOM 1381 O O . SER A 1 188 ? -22.941 -7.324 16.628 1.00 94.19 188 SER A O 1
ATOM 1383 N N . GLU A 1 189 ? -21.895 -8.027 14.759 1.00 94.81 189 GLU A N 1
ATOM 1384 C CA . GLU A 1 189 ? -21.674 -9.417 15.147 1.00 94.81 189 GLU A CA 1
ATOM 1385 C C . GLU A 1 189 ? -20.193 -9.800 14.966 1.00 94.81 189 GLU A C 1
ATOM 1387 O O . GLU A 1 189 ? -19.504 -9.194 14.134 1.00 94.81 189 GLU A O 1
ATOM 1392 N N . PRO A 1 190 ? -19.690 -10.792 15.726 1.00 96.06 190 PRO A N 1
ATOM 1393 C CA . PRO A 1 190 ? -18.386 -11.403 15.482 1.00 96.06 190 PRO A CA 1
ATOM 1394 C C . PRO A 1 190 ? -18.285 -12.034 14.085 1.00 96.06 190 PRO A C 1
ATOM 1396 O O . PRO A 1 190 ? -19.242 -12.636 13.597 1.00 96.06 190 PRO A O 1
ATOM 1399 N N . VAL A 1 191 ? -17.107 -11.945 13.473 1.00 95.81 191 VAL A N 1
ATOM 1400 C CA . VAL A 1 191 ? -16.779 -12.439 12.133 1.00 95.81 191 VAL A CA 1
ATOM 1401 C C . VAL A 1 191 ? -15.575 -13.371 12.249 1.00 95.81 191 VAL A C 1
ATOM 1403 O O . VAL A 1 191 ? -14.509 -12.964 12.693 1.00 95.81 191 VAL A O 1
ATOM 1406 N N . SER A 1 192 ? -15.758 -14.637 11.881 1.00 93.38 192 SER A N 1
ATOM 1407 C CA . SER A 1 192 ? -14.699 -15.670 11.913 1.00 93.38 192 SER A CA 1
ATOM 1408 C C . SER A 1 192 ? -14.458 -16.326 10.552 1.00 93.38 192 SER A C 1
ATOM 1410 O O . SER A 1 192 ? -13.542 -17.125 10.410 1.00 93.38 192 SER A O 1
ATOM 1412 N N . ALA A 1 193 ? -15.284 -15.988 9.564 1.00 93.94 193 ALA A N 1
ATOM 1413 C CA . ALA A 1 193 ? -15.209 -16.473 8.196 1.00 93.94 193 ALA A CA 1
ATOM 1414 C C . ALA A 1 193 ? -15.758 -15.411 7.243 1.00 93.94 193 ALA A C 1
ATOM 1416 O O . ALA A 1 193 ? -16.487 -14.518 7.696 1.00 93.94 193 ALA A O 1
ATOM 1417 N N . ALA A 1 194 ? -15.431 -15.528 5.954 1.00 90.44 194 ALA A N 1
ATOM 1418 C CA . ALA A 1 194 ? -15.895 -14.615 4.910 1.00 90.44 194 ALA A CA 1
ATOM 1419 C C . ALA A 1 194 ? -17.426 -14.403 5.000 1.00 90.44 194 ALA A C 1
ATOM 1421 O O . ALA A 1 194 ? -18.198 -15.348 4.795 1.00 90.44 194 ALA A O 1
ATOM 1422 N N . PRO A 1 195 ? -17.894 -13.193 5.356 1.00 91.19 195 PRO A N 1
ATOM 1423 C CA . PRO A 1 195 ? -19.310 -12.928 5.549 1.00 91.19 195 PRO A CA 1
ATOM 1424 C C . PRO A 1 195 ? -19.990 -12.604 4.214 1.00 91.19 195 PRO A C 1
ATOM 1426 O O . PRO A 1 195 ? -19.365 -12.083 3.301 1.00 91.19 195 PRO A O 1
ATOM 1429 N N . GLU A 1 196 ? -21.304 -12.826 4.121 1.00 88.81 196 GLU A N 1
ATOM 1430 C CA . GLU A 1 196 ? -22.094 -12.350 2.970 1.00 88.81 196 GLU A CA 1
ATOM 1431 C C . GLU A 1 196 ? -22.333 -10.830 3.010 1.00 88.81 196 GLU A C 1
ATOM 1433 O O . GLU A 1 196 ? -22.620 -10.211 1.990 1.00 88.81 196 GLU A O 1
ATOM 1438 N N . SER A 1 197 ? -22.279 -10.226 4.200 1.00 90.62 197 SER A N 1
ATOM 1439 C CA . SER A 1 197 ? -22.415 -8.781 4.406 1.00 90.62 197 SER A CA 1
ATOM 1440 C C . SER A 1 197 ? -21.862 -8.370 5.769 1.00 90.62 197 SER A C 1
ATOM 1442 O O . SER A 1 197 ? -21.777 -9.185 6.691 1.00 90.62 197 SER A O 1
ATOM 1444 N N . LEU A 1 198 ? -21.526 -7.089 5.915 1.00 93.25 198 LEU A N 1
ATOM 1445 C CA . LEU A 1 198 ? -21.089 -6.493 7.174 1.00 93.25 198 LEU A CA 1
ATOM 1446 C C . LEU A 1 198 ? -21.975 -5.301 7.520 1.00 93.25 198 LEU A C 1
ATOM 1448 O O . LEU A 1 198 ? -22.336 -4.501 6.661 1.00 93.25 198 LEU A O 1
ATOM 1452 N N . ILE A 1 199 ? -22.308 -5.178 8.801 1.00 92.44 199 ILE A N 1
ATOM 1453 C CA . ILE A 1 199 ? -23.056 -4.042 9.336 1.00 92.44 199 ILE A CA 1
ATOM 1454 C C . ILE A 1 199 ? -22.238 -3.457 10.470 1.00 92.44 199 ILE A C 1
ATOM 1456 O O . ILE A 1 199 ? -21.891 -4.170 11.412 1.00 92.44 199 ILE A O 1
ATOM 1460 N N . PHE A 1 200 ? -21.969 -2.159 10.398 1.00 93.00 200 PHE A N 1
ATOM 1461 C CA . PHE A 1 200 ? -21.202 -1.444 11.406 1.00 93.00 200 PHE A CA 1
ATOM 1462 C C . PHE A 1 200 ? -22.085 -0.524 12.243 1.00 93.00 200 PHE A C 1
ATOM 1464 O O . PHE A 1 200 ? -23.095 0.015 11.790 1.00 93.00 200 PHE A O 1
ATOM 1471 N N . SER A 1 201 ? -21.672 -0.321 13.489 1.00 91.38 201 SER A N 1
ATOM 1472 C CA . SER A 1 201 ? -22.251 0.679 14.379 1.00 91.38 201 SER A CA 1
ATOM 1473 C C . SER A 1 201 ? -21.147 1.433 15.116 1.00 91.38 201 SER A C 1
ATOM 1475 O O . SER A 1 201 ? -20.084 0.857 15.369 1.00 91.38 201 SER A O 1
ATOM 1477 N N . PRO A 1 202 ? -21.361 2.715 15.458 1.00 90.31 202 PRO A N 1
ATOM 1478 C CA . PRO A 1 202 ? -20.382 3.461 16.229 1.00 90.31 202 PRO A CA 1
ATOM 1479 C C . PRO A 1 202 ? -20.281 2.856 17.631 1.00 90.31 202 PRO A C 1
ATOM 1481 O O . PRO A 1 202 ? -21.294 2.690 18.314 1.00 90.31 202 PRO A O 1
ATOM 1484 N N . GLU A 1 203 ? -19.066 2.547 18.071 1.00 90.69 203 GLU A N 1
ATOM 1485 C CA . GLU A 1 203 ? -18.828 2.033 19.418 1.00 90.69 203 GLU A CA 1
ATOM 1486 C C . GLU A 1 203 ? -18.460 3.170 20.373 1.00 90.69 203 GLU A C 1
ATOM 1488 O O . GLU A 1 203 ? -19.196 3.468 21.316 1.00 90.69 203 GLU A O 1
ATOM 1493 N N . ALA A 1 204 ? -17.326 3.821 20.120 1.00 88.81 204 ALA A N 1
ATOM 1494 C CA . ALA A 1 204 ? -16.814 4.904 20.942 1.00 88.81 204 ALA A CA 1
ATOM 1495 C C . ALA A 1 204 ? -15.896 5.816 20.131 1.00 88.81 204 ALA A C 1
ATOM 1497 O O . ALA A 1 204 ? -15.265 5.397 19.159 1.00 88.81 204 ALA A O 1
ATOM 1498 N N . ASP A 1 205 ? -15.800 7.070 20.561 1.00 85.88 205 ASP A N 1
ATOM 1499 C CA . ASP A 1 205 ? -14.775 7.963 20.041 1.00 85.88 205 ASP A CA 1
ATOM 1500 C C . ASP A 1 205 ? -13.401 7.485 20.478 1.00 85.88 205 ASP A C 1
ATOM 1502 O O . ASP A 1 205 ? -13.209 7.112 21.638 1.00 85.88 205 ASP A O 1
ATOM 1506 N N . TYR A 1 206 ? -12.444 7.564 19.564 1.00 81.12 206 TYR A N 1
ATOM 1507 C CA . TYR A 1 206 ? -11.044 7.407 19.903 1.00 81.12 206 TYR A CA 1
ATOM 1508 C C . TYR A 1 206 ? -10.337 8.749 19.807 1.00 81.12 206 TYR A C 1
ATOM 1510 O O . TYR A 1 206 ? -10.599 9.584 18.936 1.00 81.12 206 TYR A O 1
ATOM 1518 N N . THR A 1 207 ? -9.419 8.953 20.737 1.00 74.44 207 THR A N 1
ATOM 1519 C CA . THR A 1 207 ? -8.549 10.113 20.769 1.00 74.44 207 THR A CA 1
ATOM 1520 C C . THR A 1 207 ? -7.163 9.675 20.350 1.00 74.44 207 THR A C 1
ATOM 1522 O O . THR A 1 207 ? -6.460 8.984 21.089 1.00 74.44 207 THR A O 1
ATOM 1525 N N . LEU A 1 208 ? -6.759 10.134 19.178 1.00 67.62 208 LEU A N 1
ATOM 1526 C CA . LEU A 1 208 ? -5.359 10.438 18.942 1.00 67.62 208 LEU A CA 1
ATOM 1527 C C . LEU A 1 208 ? -5.147 11.847 19.493 1.00 67.62 208 LEU A C 1
ATOM 1529 O O . LEU A 1 208 ? -6.047 12.684 19.380 1.00 67.62 208 LEU A O 1
ATOM 1533 N N . GLU A 1 209 ? -4.008 12.110 20.141 1.00 61.59 209 GLU A N 1
ATOM 1534 C CA . GLU A 1 209 ? -3.710 13.447 20.689 1.00 61.59 209 GLU A CA 1
ATOM 1535 C C . GLU A 1 209 ? -3.931 14.546 19.636 1.00 61.59 209 GLU A C 1
ATOM 1537 O O . GLU A 1 209 ? -4.255 15.686 19.977 1.00 61.59 209 GLU A O 1
ATOM 1542 N N . THR A 1 210 ? -3.799 14.173 18.361 1.00 60.41 210 THR A N 1
ATOM 1543 C CA . THR A 1 210 ? -3.875 15.016 17.178 1.00 60.41 210 THR A CA 1
ATOM 1544 C C . THR A 1 210 ? -4.441 14.216 15.988 1.00 60.41 210 THR A C 1
ATOM 1546 O O . THR A 1 210 ? -4.510 12.985 16.015 1.00 60.41 210 THR A O 1
ATOM 1549 N N . LEU A 1 211 ? -4.951 14.899 14.957 1.00 61.09 211 LEU A N 1
ATOM 1550 C CA . LEU A 1 211 ? -5.469 14.232 13.755 1.00 61.09 211 LEU A CA 1
ATOM 1551 C C . LEU A 1 211 ? -4.301 13.724 12.918 1.00 61.09 211 LEU A C 1
ATOM 1553 O O . LEU A 1 211 ? -3.378 14.490 12.691 1.00 61.09 211 LEU A O 1
ATOM 1557 N N . THR A 1 212 ? -4.367 12.480 12.448 1.00 62.25 212 THR A N 1
ATOM 1558 C CA . THR A 1 212 ? -3.362 11.895 11.561 1.00 62.25 212 THR A CA 1
ATOM 1559 C C . THR A 1 212 ? -3.912 11.614 10.158 1.00 62.25 212 THR A C 1
ATOM 1561 O O . THR A 1 212 ? -5.076 11.214 10.025 1.00 62.25 212 THR A O 1
ATOM 1564 N N . SER A 1 213 ? -3.090 11.824 9.128 1.00 61.75 213 SER A N 1
ATOM 1565 C CA . SER A 1 213 ? -3.301 11.291 7.782 1.00 61.75 213 SER A CA 1
ATOM 1566 C C . SER A 1 213 ? -2.940 9.805 7.764 1.00 61.75 213 SER A C 1
ATOM 1568 O O . SER A 1 213 ? -1.994 9.405 8.453 1.00 61.75 213 SER A O 1
ATOM 1570 N N . TRP A 1 214 ? -3.750 9.011 7.046 1.00 65.50 214 TRP A N 1
ATOM 1571 C CA . TRP A 1 214 ? -3.572 7.571 6.791 1.00 65.50 214 TRP A CA 1
ATOM 1572 C C . TRP A 1 214 ? -3.140 6.788 8.041 1.00 65.50 214 TRP A C 1
ATOM 1574 O O . TRP A 1 214 ? -1.959 6.561 8.320 1.00 65.50 214 TRP A O 1
ATOM 1584 N N . ARG A 1 215 ? -4.127 6.444 8.874 1.00 74.12 215 ARG A N 1
ATOM 1585 C CA . ARG A 1 215 ? -3.897 5.845 10.197 1.00 74.12 215 ARG A CA 1
ATOM 1586 C C . ARG A 1 215 ? -3.896 4.341 10.053 1.00 74.12 215 ARG A C 1
ATOM 1588 O O . ARG A 1 215 ? -4.869 3.793 9.565 1.00 74.12 215 ARG A O 1
ATOM 1595 N N . ASN A 1 216 ? -2.858 3.698 10.560 1.00 88.81 216 ASN A N 1
ATOM 1596 C CA . ASN A 1 216 ? -2.690 2.256 10.495 1.00 88.81 216 ASN A CA 1
ATOM 1597 C C . ASN A 1 216 ? -2.649 1.731 11.925 1.00 88.81 216 ASN A C 1
ATOM 1599 O O . ASN A 1 216 ? -1.683 1.980 12.652 1.00 88.81 216 ASN A O 1
ATOM 1603 N N . ILE A 1 217 ? -3.729 1.093 12.365 1.00 92.00 217 ILE A N 1
ATOM 1604 C CA . ILE A 1 217 ? -3.841 0.542 13.712 1.00 92.00 217 ILE A CA 1
ATOM 1605 C C . ILE A 1 217 ? -3.521 -0.937 13.649 1.00 92.00 217 ILE A C 1
ATOM 1607 O O . ILE A 1 217 ? -4.111 -1.677 12.873 1.00 92.00 217 ILE A O 1
ATOM 1611 N N . ILE A 1 218 ? -2.585 -1.362 14.489 1.00 94.12 218 ILE A N 1
ATOM 1612 C CA . ILE A 1 218 ? -2.108 -2.736 14.533 1.00 94.12 218 ILE A CA 1
ATOM 1613 C C . ILE A 1 218 ? -2.308 -3.262 15.959 1.00 94.12 218 ILE A C 1
ATOM 1615 O O . ILE A 1 218 ? -1.785 -2.664 16.913 1.00 94.12 218 ILE A O 1
ATOM 1619 N N . PRO A 1 219 ? -3.079 -4.348 16.148 1.00 93.12 219 PRO A N 1
ATOM 1620 C CA . PRO A 1 219 ? -3.176 -5.006 17.440 1.00 93.12 219 PRO A CA 1
ATOM 1621 C C . PRO A 1 219 ? -1.835 -5.658 17.803 1.00 93.12 219 PRO A C 1
ATOM 1623 O O . PRO A 1 219 ? -1.110 -6.179 16.963 1.00 93.12 219 PRO A O 1
ATOM 1626 N N . THR A 1 220 ? -1.502 -5.636 19.086 1.00 91.62 220 THR A N 1
ATOM 1627 C CA . THR A 1 220 ? -0.280 -6.217 19.654 1.00 91.62 220 THR A CA 1
ATOM 1628 C C . THR A 1 220 ? -0.637 -7.070 20.868 1.00 91.62 220 THR A C 1
ATOM 1630 O O . THR A 1 220 ? -1.756 -7.002 21.377 1.00 91.62 220 THR A O 1
ATOM 1633 N N . ALA A 1 221 ? 0.315 -7.848 21.386 1.00 88.31 221 ALA A N 1
ATOM 1634 C CA . ALA A 1 221 ? 0.079 -8.680 22.568 1.00 88.31 221 ALA A CA 1
ATOM 1635 C C . ALA A 1 221 ? -0.357 -7.879 23.816 1.00 88.31 221 ALA A C 1
ATOM 1637 O O . ALA A 1 221 ? -1.133 -8.386 24.624 1.00 88.31 221 ALA A O 1
ATOM 1638 N N . ASP A 1 222 ? 0.118 -6.636 23.958 1.00 89.25 222 ASP A N 1
ATOM 1639 C CA . ASP A 1 222 ? -0.093 -5.797 25.147 1.00 89.25 222 ASP A CA 1
ATOM 1640 C C . ASP A 1 222 ? -1.075 -4.627 24.914 1.00 89.25 222 ASP A C 1
ATOM 1642 O O . ASP A 1 222 ? -1.265 -3.786 25.798 1.00 89.25 222 ASP A O 1
ATOM 1646 N N . GLY A 1 223 ? -1.708 -4.547 23.738 1.00 94.50 223 GLY A N 1
ATOM 1647 C CA . GLY A 1 223 ? -2.589 -3.439 23.368 1.00 94.50 223 GLY A CA 1
ATOM 1648 C C . GLY A 1 223 ? -2.589 -3.171 21.868 1.00 94.50 223 GLY A C 1
ATOM 1649 O O . GLY A 1 223 ? -2.671 -4.092 21.064 1.00 94.50 223 GLY A O 1
ATOM 1650 N N . PHE A 1 224 ? -2.467 -1.909 21.477 1.00 94.94 224 PHE A N 1
ATOM 1651 C CA . PHE A 1 224 ? -2.526 -1.447 20.095 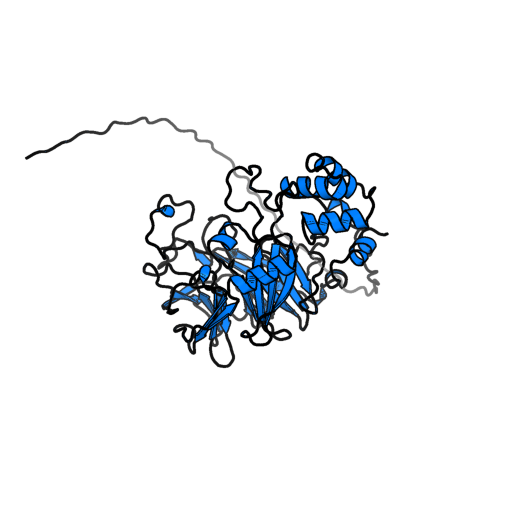1.00 94.94 224 PHE A CA 1
ATOM 1652 C C . PHE A 1 224 ? -1.422 -0.430 19.840 1.00 94.94 224 PHE A C 1
ATOM 1654 O O . PHE A 1 224 ? -1.074 0.376 20.709 1.00 94.94 224 PHE A O 1
ATOM 1661 N N . VAL A 1 225 ? -0.921 -0.419 18.614 1.00 94.62 225 VAL A N 1
ATOM 1662 C CA . VAL A 1 225 ? -0.076 0.658 18.107 1.00 94.62 225 VAL A CA 1
ATOM 1663 C C . VAL A 1 225 ? -0.779 1.319 16.936 1.00 94.62 225 VAL A C 1
ATOM 1665 O O . VAL A 1 225 ? -1.473 0.656 16.171 1.00 94.62 225 VAL A O 1
ATOM 1668 N N . ALA A 1 226 ? -0.625 2.631 16.815 1.00 92.44 226 ALA A N 1
ATOM 1669 C CA . ALA A 1 226 ? -1.065 3.368 15.640 1.00 92.44 226 ALA A CA 1
ATOM 1670 C C . ALA A 1 226 ? 0.147 3.978 14.950 1.00 92.44 226 ALA A C 1
ATOM 1672 O O . ALA A 1 226 ? 1.021 4.530 15.624 1.00 92.44 226 ALA A O 1
ATOM 1673 N N . PHE A 1 227 ? 0.159 3.920 13.626 1.00 92.25 227 PHE A N 1
ATOM 1674 C CA . PHE A 1 227 ? 1.105 4.617 12.768 1.00 92.25 227 PHE A CA 1
ATOM 1675 C C . PHE A 1 227 ? 0.370 5.628 11.892 1.00 92.25 227 PHE A C 1
ATOM 1677 O O . PHE A 1 227 ? -0.799 5.440 11.555 1.00 92.25 227 PHE A O 1
ATOM 1684 N N . GLY A 1 228 ? 1.048 6.713 11.542 1.00 87.56 228 GLY A N 1
ATOM 1685 C CA . GLY A 1 228 ? 0.520 7.744 10.653 1.00 87.56 228 GLY A CA 1
ATOM 1686 C C . GLY A 1 228 ? 1.265 9.059 10.829 1.00 87.56 228 GLY A C 1
ATOM 1687 O O . GLY A 1 228 ? 2.296 9.116 11.507 1.00 87.56 228 GLY A O 1
ATOM 1688 N N . GLN A 1 229 ? 0.735 10.131 10.251 1.00 80.88 229 GLN A N 1
ATOM 1689 C CA . GLN A 1 229 ? 1.363 11.452 10.315 1.00 80.88 229 GLN A CA 1
ATOM 1690 C C . GLN A 1 229 ? 0.375 12.467 10.851 1.00 80.88 229 GLN A C 1
ATOM 1692 O O . GLN A 1 229 ? -0.690 12.641 10.283 1.00 80.88 229 GLN A O 1
ATOM 1697 N N . GLU A 1 230 ? 0.708 13.160 11.936 1.00 73.25 230 GLU A N 1
ATOM 1698 C CA . GLU A 1 230 ? -0.148 14.250 12.428 1.00 73.25 230 GLU A CA 1
ATOM 1699 C C . GLU A 1 230 ? -0.198 15.419 11.432 1.00 73.25 230 GLU A C 1
ATOM 1701 O O . GLU A 1 230 ? -1.223 16.054 11.190 1.00 73.25 230 GLU A O 1
ATOM 1706 N N . ASN A 1 231 ? 0.965 15.704 10.865 1.00 72.50 231 ASN A N 1
ATOM 1707 C CA . ASN A 1 231 ? 1.166 16.633 9.781 1.00 72.50 231 ASN A CA 1
ATOM 1708 C C . ASN A 1 231 ? 2.333 16.085 8.961 1.00 72.50 231 ASN A C 1
ATOM 1710 O O . ASN A 1 231 ? 3.325 15.624 9.533 1.00 72.50 231 ASN A O 1
ATOM 1714 N N . MET A 1 232 ? 2.250 16.192 7.640 1.00 75.75 232 MET A N 1
ATOM 1715 C CA . MET A 1 232 ? 3.278 15.696 6.723 1.00 75.75 232 MET A CA 1
ATOM 1716 C C . MET A 1 232 ? 4.673 16.287 7.013 1.00 75.75 232 MET A C 1
ATOM 1718 O O . MET A 1 232 ? 5.687 15.674 6.694 1.00 75.75 232 MET A O 1
ATOM 1722 N N . ASN A 1 233 ? 4.747 17.443 7.691 1.00 79.88 233 ASN A N 1
ATOM 1723 C CA . ASN A 1 233 ? 6.001 18.091 8.105 1.00 79.88 233 ASN A CA 1
ATOM 1724 C C . ASN A 1 233 ? 6.746 17.404 9.262 1.00 79.88 233 ASN A C 1
ATOM 1726 O O . ASN A 1 233 ? 7.881 17.779 9.568 1.00 79.88 233 ASN A O 1
ATOM 1730 N N . GLU A 1 234 ? 6.103 16.481 9.973 1.00 83.06 234 GLU A N 1
ATOM 1731 C CA . GLU A 1 234 ? 6.697 15.791 11.124 1.00 83.06 234 GLU A CA 1
ATOM 1732 C C . GLU A 1 234 ? 7.173 14.381 10.770 1.00 83.06 234 GLU A C 1
ATOM 1734 O O . GLU A 1 234 ? 8.106 13.884 11.400 1.00 83.06 234 GLU A O 1
ATOM 1739 N N . GLY A 1 235 ? 6.591 13.794 9.722 1.00 88.19 235 GLY A N 1
ATOM 1740 C CA . GLY A 1 235 ? 6.912 12.465 9.217 1.00 88.19 235 GLY A CA 1
ATOM 1741 C C . GLY A 1 235 ? 6.194 11.330 9.947 1.00 88.19 235 GLY A C 1
ATOM 1742 O O . GLY A 1 235 ? 5.316 11.555 10.790 1.00 88.19 235 GLY A O 1
ATOM 1743 N N . LEU A 1 236 ? 6.549 10.091 9.590 1.00 91.69 236 LEU A N 1
ATOM 1744 C CA . LEU A 1 236 ? 5.914 8.890 10.129 1.00 91.69 236 LEU A CA 1
ATOM 1745 C C . LEU A 1 236 ? 6.112 8.829 11.641 1.00 91.69 236 LEU A C 1
ATOM 1747 O O . LEU A 1 236 ? 7.236 8.859 12.145 1.00 91.69 236 LEU A O 1
ATOM 1751 N N . SER A 1 237 ? 5.006 8.722 12.363 1.00 92.19 237 SER A N 1
ATOM 1752 C CA . SER A 1 237 ? 4.963 8.691 13.817 1.00 92.19 237 SER A CA 1
ATOM 1753 C C . SER A 1 237 ? 4.226 7.452 14.315 1.00 92.19 237 SER A C 1
ATOM 1755 O O . SER A 1 237 ? 3.402 6.875 13.606 1.00 92.19 237 SER A O 1
ATOM 1757 N N . ARG A 1 238 ? 4.521 7.061 15.556 1.00 93.44 238 ARG A N 1
ATOM 1758 C CA . ARG A 1 238 ? 3.895 5.947 16.272 1.00 93.44 238 ARG A CA 1
ATOM 1759 C C . ARG A 1 238 ? 3.288 6.412 17.588 1.00 93.44 238 ARG A C 1
ATOM 1761 O O . ARG A 1 238 ? 3.895 7.209 18.304 1.00 93.44 238 ARG A O 1
ATOM 1768 N N . TRP A 1 239 ? 2.136 5.848 17.925 1.00 92.88 239 TRP A N 1
ATOM 1769 C CA . TRP A 1 239 ? 1.454 5.994 19.209 1.00 92.88 239 TRP A CA 1
ATOM 1770 C C . TRP A 1 239 ? 1.108 4.624 19.787 1.00 92.88 239 TRP A C 1
ATOM 1772 O O . TRP A 1 239 ? 0.991 3.640 19.059 1.00 92.88 239 TRP A O 1
ATOM 1782 N N . GLU A 1 240 ? 0.901 4.578 21.096 1.00 93.25 240 GLU A N 1
ATOM 1783 C CA . GLU A 1 240 ? 0.542 3.369 21.836 1.00 93.25 240 GLU A CA 1
ATOM 1784 C C . GLU A 1 240 ? -0.810 3.539 22.515 1.00 93.25 240 GLU A C 1
ATOM 1786 O O . GLU A 1 240 ? -1.144 4.623 23.000 1.00 93.25 240 GLU A O 1
ATOM 1791 N N . SER A 1 241 ? -1.569 2.453 22.591 1.00 93.38 241 SER A N 1
ATOM 1792 C CA . SER A 1 241 ? -2.849 2.391 23.282 1.00 93.38 241 SER A CA 1
ATOM 1793 C C . SER A 1 241 ? -3.025 1.036 23.956 1.00 93.38 241 SER A C 1
ATOM 1795 O O . SER A 1 241 ? -2.570 0.017 23.451 1.00 93.38 241 SER A O 1
ATOM 1797 N N . THR A 1 242 ? -3.709 1.003 25.097 1.00 94.44 242 THR A N 1
ATOM 1798 C CA . THR A 1 242 ? -4.063 -0.255 25.777 1.00 94.44 242 THR A CA 1
ATOM 1799 C C . THR A 1 242 ? -5.467 -0.749 25.428 1.00 94.44 242 THR A C 1
ATOM 1801 O O . THR A 1 242 ? -5.784 -1.906 25.675 1.00 94.44 242 THR A O 1
ATOM 1804 N N . ASP A 1 243 ? -6.328 0.120 24.897 1.00 92.12 243 ASP A N 1
ATOM 1805 C CA . ASP A 1 243 ? -7.751 -0.149 24.634 1.00 92.12 243 ASP A CA 1
ATOM 1806 C C . ASP A 1 243 ? -8.155 0.052 23.161 1.00 92.12 243 ASP A C 1
ATOM 1808 O O . ASP A 1 243 ? -9.276 -0.276 22.755 1.00 92.12 243 ASP A O 1
ATOM 1812 N N . GLY A 1 244 ? -7.237 0.586 22.355 1.00 91.44 244 GLY A N 1
ATOM 1813 C CA . GLY A 1 244 ? -7.478 0.929 20.962 1.00 91.44 244 GLY A CA 1
ATOM 1814 C C . GLY A 1 244 ? -8.412 2.128 20.814 1.00 91.44 244 GLY A C 1
ATOM 1815 O O . GLY A 1 244 ? -9.013 2.275 19.752 1.00 91.44 244 GLY A O 1
ATOM 1816 N N . LEU A 1 245 ? -8.573 2.945 21.860 1.00 88.94 245 LEU A N 1
ATOM 1817 C CA . LEU A 1 245 ? -9.390 4.161 21.882 1.00 88.94 245 LEU A CA 1
ATOM 1818 C C . LEU A 1 245 ? -8.573 5.379 22.330 1.00 88.94 245 LEU A C 1
ATOM 1820 O O . LEU A 1 245 ? -8.701 6.451 21.747 1.00 88.94 245 LEU A O 1
ATOM 1824 N N . GLU A 1 246 ? -7.704 5.241 23.327 1.00 89.19 246 GLU A N 1
ATOM 1825 C CA . GLU A 1 246 ? -6.811 6.317 23.759 1.00 89.19 246 GLU A CA 1
ATOM 1826 C C . GLU A 1 246 ? -5.375 6.038 23.318 1.00 89.19 246 GLU A C 1
ATOM 1828 O O . GLU A 1 246 ? -4.700 5.177 23.883 1.00 89.19 246 GLU A O 1
ATOM 1833 N N . PHE A 1 247 ? -4.893 6.791 22.328 1.00 88.44 247 PHE A N 1
ATOM 1834 C CA . PHE A 1 247 ? -3.533 6.684 21.803 1.00 88.44 247 PHE A CA 1
ATOM 1835 C C . PHE A 1 247 ? -2.649 7.809 22.346 1.00 88.44 247 PHE A C 1
ATOM 1837 O O . PHE A 1 247 ? -3.006 8.987 22.285 1.00 88.44 247 PHE A O 1
ATOM 1844 N N . ARG A 1 248 ? -1.489 7.444 22.898 1.00 89.25 248 ARG A N 1
ATOM 1845 C CA . ARG A 1 248 ? -0.557 8.337 23.610 1.00 89.25 248 ARG A CA 1
ATOM 1846 C C . ARG A 1 248 ? 0.893 8.031 23.223 1.00 89.25 248 ARG A C 1
ATOM 1848 O O . ARG A 1 248 ? 1.153 7.153 22.406 1.00 89.25 248 ARG A O 1
ATOM 1855 N N . ASN A 1 249 ? 1.839 8.740 23.843 1.00 90.56 249 ASN A N 1
ATOM 1856 C CA . ASN A 1 249 ? 3.284 8.493 23.723 1.00 90.56 249 ASN A CA 1
ATOM 1857 C C . ASN A 1 249 ? 3.812 8.600 22.283 1.00 90.56 249 ASN A C 1
ATOM 1859 O O . ASN A 1 249 ? 4.555 7.735 21.816 1.00 90.56 249 ASN A O 1
ATOM 1863 N N . LYS A 1 250 ? 3.442 9.680 21.587 1.00 91.25 250 LYS A N 1
ATOM 1864 C CA . LYS A 1 250 ? 3.911 9.948 20.226 1.00 91.25 250 LYS A CA 1
ATOM 1865 C C . LYS A 1 250 ? 5.435 9.852 20.118 1.00 91.25 250 LYS A C 1
ATOM 1867 O O . LYS A 1 250 ? 6.158 10.540 20.841 1.00 91.25 250 LYS A O 1
ATOM 1872 N N . THR A 1 251 ? 5.905 9.074 19.151 1.00 92.75 251 THR A N 1
ATOM 1873 C CA . THR A 1 251 ? 7.316 8.984 18.762 1.00 92.75 251 THR A CA 1
ATOM 1874 C C . THR A 1 251 ? 7.437 9.173 17.255 1.00 92.75 251 THR A C 1
ATOM 1876 O O . THR A 1 251 ? 6.792 8.450 16.505 1.00 92.75 251 THR A O 1
ATOM 1879 N N . VAL A 1 252 ? 8.253 10.131 16.809 1.00 93.06 252 VAL A N 1
ATOM 1880 C CA . VAL A 1 252 ? 8.582 10.295 15.381 1.00 93.06 252 VAL A CA 1
ATOM 1881 C C . VAL A 1 252 ? 9.616 9.238 14.998 1.00 93.06 252 VAL A C 1
ATOM 1883 O O . VAL A 1 252 ? 10.650 9.128 15.657 1.00 93.06 252 VAL A O 1
ATOM 1886 N N . LEU A 1 253 ? 9.317 8.463 13.960 1.00 94.88 253 LEU A N 1
ATOM 1887 C CA . LEU A 1 253 ? 10.093 7.307 13.510 1.00 94.88 253 LEU A CA 1
ATOM 1888 C C . LEU A 1 253 ? 10.951 7.640 12.290 1.00 94.88 253 LEU A C 1
ATOM 1890 O O . LEU A 1 253 ? 12.152 7.378 12.285 1.00 94.88 253 LEU A O 1
ATOM 1894 N N . ILE A 1 254 ? 10.331 8.248 11.276 1.00 93.25 254 ILE A N 1
ATOM 1895 C CA . ILE A 1 254 ? 10.987 8.690 10.045 1.00 93.25 254 ILE A CA 1
ATOM 1896 C C . ILE A 1 254 ? 10.639 10.157 9.857 1.00 93.25 254 ILE A C 1
ATOM 1898 O O . ILE A 1 254 ? 9.476 10.511 9.685 1.00 93.25 254 ILE A O 1
ATOM 1902 N N . THR A 1 255 ? 11.649 11.017 9.909 1.00 91.81 255 THR A N 1
ATOM 1903 C CA . THR A 1 255 ? 11.482 12.443 9.618 1.00 91.81 255 THR A CA 1
ATOM 1904 C C . THR A 1 255 ? 11.428 12.690 8.108 1.00 91.81 255 THR A C 1
ATOM 1906 O O . THR A 1 255 ? 12.016 11.920 7.345 1.00 91.81 255 THR A O 1
ATOM 1909 N N . PRO A 1 256 ? 10.856 13.822 7.659 1.00 89.50 256 PRO A N 1
ATOM 1910 C CA . PRO A 1 256 ? 10.871 14.180 6.244 1.00 89.50 256 PRO A CA 1
ATOM 1911 C C . PRO A 1 256 ? 12.273 14.247 5.638 1.00 89.50 256 PRO A C 1
ATOM 1913 O O . PRO A 1 256 ? 12.461 13.862 4.493 1.00 89.50 256 PRO A O 1
ATOM 1916 N N . GLN A 1 257 ? 13.275 14.715 6.395 1.00 88.12 257 GLN A N 1
ATOM 1917 C CA . GLN A 1 257 ? 14.655 14.746 5.902 1.00 88.12 257 GLN A CA 1
ATOM 1918 C C . GLN A 1 257 ? 15.217 13.335 5.712 1.00 88.12 257 GLN A C 1
ATOM 1920 O O . GLN A 1 257 ? 15.839 13.090 4.692 1.00 88.12 257 GLN A O 1
ATOM 1925 N N . GLN A 1 258 ? 14.970 12.409 6.645 1.00 91.19 258 GLN A N 1
ATOM 1926 C CA . GLN A 1 258 ? 15.427 11.022 6.497 1.00 91.19 258 GLN A CA 1
ATOM 1927 C C . GLN A 1 258 ? 14.782 10.333 5.295 1.00 91.19 258 GLN A C 1
ATOM 1929 O O . GLN A 1 258 ? 15.471 9.616 4.577 1.00 91.19 258 GLN A O 1
ATOM 1934 N N . TRP A 1 259 ? 13.485 10.569 5.069 1.00 90.69 259 TRP A N 1
ATOM 1935 C CA . TRP A 1 259 ? 12.808 10.058 3.882 1.00 90.69 259 TRP A CA 1
ATOM 1936 C C . TRP A 1 259 ? 13.424 10.639 2.602 1.00 90.69 259 TRP A C 1
ATOM 1938 O O . TRP A 1 259 ? 13.851 9.882 1.736 1.00 90.69 259 TRP A O 1
ATOM 1948 N N . ARG A 1 260 ? 13.597 11.963 2.513 1.00 86.69 260 ARG A N 1
ATOM 1949 C CA . ARG A 1 260 ? 14.236 12.587 1.343 1.00 86.69 260 ARG A CA 1
ATOM 1950 C C . ARG A 1 260 ? 15.658 12.105 1.094 1.00 86.69 260 ARG A C 1
ATOM 1952 O O . ARG A 1 260 ? 15.986 11.803 -0.043 1.00 86.69 260 ARG A O 1
ATOM 1959 N N . ASP A 1 261 ? 16.476 12.006 2.140 1.00 87.06 261 ASP A N 1
ATOM 1960 C CA . ASP A 1 261 ? 17.849 11.505 2.026 1.00 87.06 261 ASP A CA 1
ATOM 1961 C C . ASP A 1 261 ? 17.867 10.082 1.441 1.00 87.06 261 ASP A C 1
ATOM 1963 O O . ASP A 1 261 ? 18.801 9.732 0.724 1.00 87.06 261 ASP A O 1
ATOM 1967 N N . SER A 1 262 ? 16.842 9.266 1.727 1.00 88.44 262 SER A N 1
ATOM 1968 C CA . SER A 1 262 ? 16.706 7.932 1.133 1.00 88.44 262 SER A CA 1
ATOM 1969 C C . SER A 1 262 ? 16.324 7.971 -0.345 1.00 88.44 262 SER A C 1
ATOM 1971 O O . SER A 1 262 ? 16.925 7.253 -1.134 1.00 88.44 262 SER A O 1
ATOM 1973 N N . GLU A 1 263 ? 15.390 8.844 -0.734 1.00 84.50 263 GLU A N 1
ATOM 1974 C CA . GLU A 1 263 ? 14.973 8.993 -2.133 1.00 84.50 263 GLU A CA 1
ATOM 1975 C C . GLU A 1 263 ? 16.138 9.529 -2.981 1.00 84.50 263 GLU A C 1
ATOM 1977 O O . GLU A 1 263 ? 16.447 8.992 -4.042 1.00 84.50 263 GLU A O 1
ATOM 1982 N N . GLU A 1 264 ? 16.859 10.531 -2.468 1.00 82.69 264 GLU A N 1
ATOM 1983 C CA . GLU A 1 264 ? 18.049 11.094 -3.115 1.00 82.69 264 GLU A CA 1
ATOM 1984 C C . GLU A 1 264 ? 19.193 10.070 -3.221 1.00 82.69 264 GLU A C 1
ATOM 1986 O O . GLU A 1 264 ? 19.931 10.074 -4.208 1.00 82.69 264 GLU A O 1
ATOM 1991 N N . ALA A 1 265 ? 19.355 9.181 -2.233 1.00 82.88 265 ALA A N 1
ATOM 1992 C CA . ALA A 1 265 ? 20.355 8.111 -2.280 1.00 82.88 265 ALA A CA 1
ATOM 1993 C C . ALA A 1 265 ? 20.070 7.082 -3.388 1.00 82.88 265 ALA A C 1
ATOM 1995 O O . ALA A 1 265 ? 21.017 6.541 -3.959 1.00 82.88 265 ALA A O 1
ATOM 1996 N N . GLU A 1 266 ? 18.796 6.877 -3.726 1.00 75.81 266 GLU A N 1
ATOM 1997 C CA . GLU A 1 266 ? 18.336 6.071 -4.866 1.00 75.81 266 GLU A CA 1
ATOM 1998 C C . GLU A 1 266 ? 18.320 6.864 -6.189 1.00 75.81 266 GLU A C 1
ATOM 2000 O O . GLU A 1 266 ? 17.858 6.372 -7.216 1.00 75.81 266 GLU A O 1
ATOM 2005 N N . GLY A 1 267 ? 18.833 8.102 -6.190 1.00 73.50 267 GLY A N 1
ATOM 2006 C CA . GLY A 1 267 ? 18.912 8.958 -7.374 1.00 73.50 267 GLY A CA 1
ATOM 2007 C C . GLY A 1 267 ? 17.587 9.604 -7.782 1.00 73.50 267 GLY A C 1
ATOM 2008 O O . GLY A 1 267 ? 17.507 10.143 -8.882 1.00 73.50 267 GLY A O 1
ATOM 2009 N N . ARG A 1 268 ? 16.562 9.57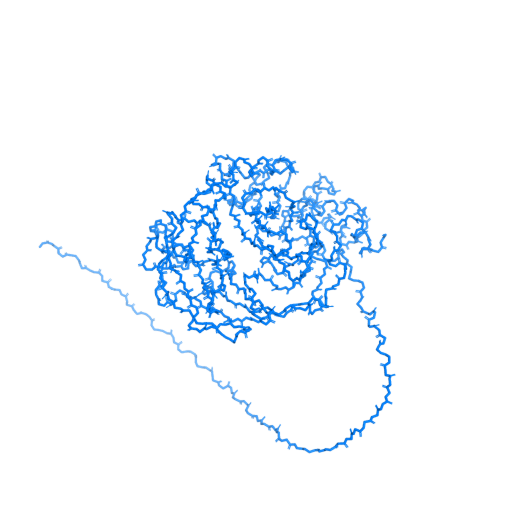2 -6.922 1.00 72.88 268 ARG A N 1
ATOM 2010 C CA . ARG A 1 268 ? 15.226 10.106 -7.217 1.00 72.88 268 ARG A CA 1
ATOM 2011 C C . ARG A 1 268 ? 15.096 11.563 -6.809 1.00 72.88 268 ARG A C 1
ATOM 2013 O O . ARG A 1 268 ? 15.677 12.018 -5.820 1.00 72.88 268 ARG A O 1
ATOM 2020 N N . LEU A 1 269 ? 14.270 12.294 -7.550 1.00 68.31 269 LEU A N 1
ATOM 2021 C CA . LEU A 1 269 ? 13.890 13.646 -7.179 1.00 68.31 269 LEU A CA 1
ATOM 2022 C C . LEU A 1 269 ? 12.651 13.667 -6.298 1.00 68.31 269 LEU A C 1
ATOM 2024 O O . LEU A 1 269 ? 11.577 13.195 -6.654 1.00 68.31 269 LEU A O 1
ATOM 2028 N N . VAL A 1 270 ? 12.778 14.352 -5.170 1.00 67.56 270 VAL A N 1
ATOM 2029 C CA . VAL A 1 270 ? 11.647 14.658 -4.300 1.00 67.56 270 VAL A CA 1
ATOM 2030 C C . VAL A 1 270 ? 10.812 15.800 -4.900 1.00 67.56 270 VAL A C 1
ATOM 2032 O O . VAL A 1 270 ? 11.338 16.756 -5.495 1.00 67.56 270 VAL A O 1
ATOM 2035 N N . SER 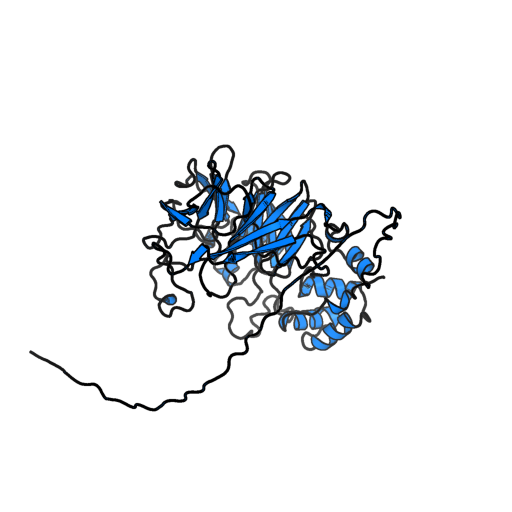A 1 271 ? 9.486 15.741 -4.721 1.00 62.66 271 SER A N 1
ATOM 2036 C CA . SER A 1 271 ? 8.584 16.789 -5.211 1.00 62.66 271 SER A CA 1
ATOM 2037 C C . SER A 1 271 ? 8.993 18.188 -4.692 1.00 62.66 271 SER A C 1
ATOM 2039 O O . SER A 1 271 ? 9.467 18.314 -3.563 1.00 62.66 271 SER A O 1
ATOM 2041 N N . THR A 1 272 ? 8.844 19.269 -5.478 1.00 59.41 272 THR A N 1
ATOM 2042 C CA . THR A 1 272 ? 9.230 20.637 -5.040 1.00 59.41 272 THR A CA 1
ATOM 2043 C C . THR A 1 272 ? 8.442 20.989 -3.791 1.00 59.41 272 THR A C 1
ATOM 2045 O O . THR A 1 272 ? 8.973 21.605 -2.876 1.00 59.41 272 THR A O 1
ATOM 2048 N N . GLU A 1 273 ? 7.178 20.581 -3.743 1.00 61.22 273 GLU A N 1
ATOM 2049 C CA . GLU A 1 273 ? 6.320 20.773 -2.588 1.00 61.22 273 GLU A CA 1
ATOM 2050 C C . GLU A 1 273 ? 6.867 20.028 -1.366 1.00 61.22 273 GLU A C 1
ATOM 2052 O O . GLU A 1 273 ? 7.064 20.644 -0.318 1.00 61.22 273 GLU A O 1
ATOM 2057 N N . ALA A 1 274 ? 7.233 18.751 -1.506 1.00 63.34 274 ALA A N 1
ATOM 2058 C CA . ALA A 1 274 ? 7.817 17.980 -0.414 1.00 63.34 274 ALA A CA 1
ATOM 2059 C C . ALA A 1 274 ? 9.195 18.497 0.022 1.00 63.34 274 ALA A C 1
ATOM 2061 O O . ALA A 1 274 ? 9.492 18.519 1.218 1.00 63.34 274 ALA A O 1
ATOM 2062 N N . ALA A 1 275 ? 10.012 19.000 -0.901 1.00 63.97 275 ALA A N 1
ATOM 2063 C CA . ALA A 1 275 ? 11.302 19.608 -0.598 1.00 63.97 275 ALA A CA 1
ATOM 2064 C C . ALA A 1 275 ? 11.159 20.992 0.067 1.00 63.97 275 ALA A C 1
ATOM 2066 O O . ALA A 1 275 ? 11.794 21.259 1.087 1.00 63.97 275 ALA A O 1
ATOM 2067 N N . LEU A 1 276 ? 10.305 21.873 -0.468 1.00 63.12 276 LEU A N 1
ATOM 2068 C CA . LEU A 1 276 ? 10.088 23.234 0.042 1.00 63.12 276 LEU A CA 1
ATOM 2069 C C . LEU A 1 276 ? 9.354 23.246 1.381 1.00 63.12 276 LEU A C 1
ATOM 2071 O O . LEU A 1 276 ? 9.658 24.077 2.240 1.00 63.12 276 LEU A O 1
ATOM 2075 N N . HIS A 1 277 ? 8.377 22.358 1.552 1.00 66.38 277 HIS A N 1
ATOM 2076 C CA . HIS A 1 277 ? 7.563 22.280 2.762 1.00 66.38 277 HIS A CA 1
ATOM 2077 C C . HIS A 1 277 ? 8.055 21.225 3.748 1.00 66.38 277 HIS A C 1
ATOM 2079 O O . HIS A 1 277 ? 7.524 21.152 4.853 1.00 66.38 277 HIS A O 1
ATOM 2085 N N . ASN A 1 278 ? 9.127 20.503 3.405 1.00 74.56 278 ASN A N 1
ATOM 2086 C CA . ASN A 1 278 ? 9.714 19.458 4.232 1.00 74.56 278 ASN A CA 1
ATOM 2087 C C . ASN A 1 278 ? 8.667 18.389 4.595 1.00 74.56 278 ASN A C 1
ATOM 2089 O O . ASN A 1 278 ? 8.470 18.105 5.772 1.00 74.56 278 ASN A O 1
ATOM 2093 N N . LEU A 1 279 ? 7.990 17.839 3.583 1.00 78.38 279 LEU A N 1
ATOM 2094 C CA . LEU A 1 279 ? 6.907 16.860 3.723 1.00 78.38 279 LEU A CA 1
ATOM 2095 C C . LEU A 1 279 ? 7.434 15.426 3.624 1.00 78.38 279 LEU A C 1
ATOM 2097 O O . LEU A 1 279 ? 8.429 15.171 2.947 1.00 78.38 279 LEU A O 1
ATOM 2101 N N . THR A 1 280 ? 6.735 14.507 4.281 1.00 81.56 280 THR A N 1
ATOM 2102 C CA . THR A 1 280 ? 6.788 13.061 4.024 1.00 81.56 280 THR A CA 1
ATOM 2103 C C . THR A 1 280 ? 5.454 12.662 3.387 1.00 81.56 280 THR A C 1
ATOM 2105 O O . THR A 1 280 ? 4.430 13.144 3.876 1.00 81.56 280 THR A O 1
ATOM 2108 N N . PRO A 1 281 ? 5.429 11.842 2.323 1.00 82.44 281 PRO A N 1
ATOM 2109 C CA . PRO A 1 281 ? 4.182 11.312 1.758 1.00 82.44 281 PRO A CA 1
ATOM 2110 C C . PRO A 1 281 ? 3.473 10.393 2.757 1.00 82.44 281 PRO A C 1
ATOM 2112 O O . PRO A 1 281 ? 4.111 9.960 3.722 1.00 82.44 281 PRO A O 1
ATOM 2115 N N . ASN A 1 282 ? 2.186 10.080 2.561 1.00 84.31 282 ASN A N 1
ATOM 2116 C CA . ASN A 1 282 ? 1.529 9.126 3.458 1.00 84.31 282 ASN A CA 1
ATOM 2117 C C . ASN A 1 282 ? 2.143 7.731 3.306 1.00 84.31 282 ASN A C 1
ATOM 2119 O O . ASN A 1 282 ? 2.933 7.458 2.400 1.00 84.31 282 ASN A O 1
ATOM 2123 N N . SER A 1 283 ? 1.791 6.845 4.235 1.00 89.00 283 SER A N 1
ATOM 2124 C CA . SER A 1 283 ? 2.240 5.461 4.190 1.00 89.00 283 SER A CA 1
ATOM 2125 C C . SER A 1 283 ? 1.192 4.502 4.731 1.00 89.00 283 SER A C 1
ATOM 2127 O O . SER A 1 283 ? 0.608 4.773 5.787 1.00 89.00 283 SER A O 1
ATOM 2129 N N . ALA A 1 284 ? 1.053 3.344 4.094 1.00 91.06 284 ALA A N 1
ATOM 2130 C CA . ALA A 1 284 ? 0.408 2.183 4.694 1.00 91.06 284 ALA A CA 1
ATOM 2131 C C . ALA A 1 284 ? 1.427 1.427 5.557 1.00 91.06 284 ALA A C 1
ATOM 2133 O O . ALA A 1 284 ? 2.549 1.176 5.118 1.00 91.06 284 ALA A O 1
ATOM 2134 N N . VAL A 1 285 ? 1.057 1.074 6.786 1.00 94.44 285 VAL A N 1
ATOM 2135 C CA . VAL A 1 285 ? 1.909 0.335 7.722 1.00 94.44 285 VAL A CA 1
ATOM 2136 C C . VAL A 1 285 ? 1.228 -0.961 8.114 1.00 94.44 285 VAL A C 1
ATOM 2138 O O . VAL A 1 285 ? 0.120 -0.957 8.643 1.00 94.44 285 VAL A O 1
ATOM 2141 N N . THR A 1 286 ? 1.931 -2.065 7.916 1.00 95.19 286 THR A N 1
ATOM 2142 C CA . THR A 1 286 ? 1.453 -3.414 8.212 1.00 95.19 286 THR A CA 1
ATOM 2143 C C . THR A 1 286 ? 2.447 -4.149 9.103 1.00 95.19 286 THR A C 1
ATOM 2145 O O . THR A 1 286 ? 3.609 -3.754 9.248 1.00 95.19 286 THR A O 1
ATOM 2148 N N . SER A 1 287 ? 1.986 -5.232 9.725 1.00 95.25 287 SER A N 1
ATOM 2149 C CA . SER A 1 287 ? 2.826 -6.171 10.464 1.00 95.25 287 SER A CA 1
ATOM 2150 C C . SER A 1 287 ? 2.667 -7.576 9.905 1.00 95.25 287 SER A C 1
ATOM 2152 O O . SER A 1 287 ? 1.572 -7.978 9.524 1.00 95.25 287 SER A O 1
ATOM 2154 N N . THR A 1 288 ? 3.759 -8.324 9.920 1.00 94.50 288 THR A N 1
ATOM 2155 C CA . THR A 1 288 ? 3.885 -9.693 9.427 1.00 94.50 288 THR A CA 1
ATOM 2156 C C . THR A 1 288 ? 4.532 -10.550 10.505 1.00 94.50 288 THR A C 1
ATOM 2158 O O . THR A 1 288 ? 5.345 -10.056 11.297 1.00 94.50 288 THR A O 1
ATOM 2161 N N . ASP A 1 289 ? 4.196 -11.834 10.530 1.00 91.50 289 ASP A N 1
ATOM 2162 C CA . ASP A 1 289 ? 4.696 -12.757 11.545 1.00 91.50 289 ASP A CA 1
ATOM 2163 C C . ASP A 1 289 ? 6.184 -13.058 11.331 1.00 91.50 289 ASP A C 1
ATOM 2165 O O . ASP A 1 289 ? 6.956 -13.147 12.291 1.00 91.50 289 ASP A O 1
ATOM 2169 N N . SER A 1 290 ? 6.602 -13.193 10.070 1.00 94.75 290 SER A N 1
ATOM 2170 C CA . SER A 1 290 ? 7.960 -13.615 9.720 1.00 94.75 290 SER A CA 1
ATOM 2171 C C . SER A 1 290 ? 8.956 -12.462 9.586 1.00 94.75 290 SER A C 1
ATOM 2173 O O . SER A 1 290 ? 10.155 -12.681 9.771 1.00 94.75 290 SER A O 1
ATOM 2175 N N . PHE A 1 291 ? 8.501 -11.244 9.271 1.00 95.69 291 PHE A N 1
ATOM 2176 C CA . PHE A 1 291 ? 9.394 -10.147 8.863 1.00 95.69 291 PHE A CA 1
ATOM 2177 C C . PHE A 1 291 ? 9.242 -8.852 9.670 1.00 95.69 291 PHE A C 1
ATOM 2179 O O . PHE A 1 291 ? 9.984 -7.899 9.424 1.00 95.69 291 PHE A O 1
ATOM 2186 N N . GLY A 1 292 ? 8.344 -8.809 10.658 1.00 95.69 292 GLY A N 1
ATOM 2187 C CA . GLY A 1 292 ? 8.083 -7.601 11.436 1.00 95.69 292 GLY A CA 1
ATOM 2188 C C . GLY A 1 292 ? 7.186 -6.634 10.667 1.00 95.69 292 GLY A C 1
ATOM 2189 O O . GLY A 1 292 ? 6.159 -7.036 10.132 1.00 95.69 292 GLY A O 1
ATOM 2190 N N . PHE A 1 293 ? 7.546 -5.359 10.628 1.00 97.50 293 PHE A N 1
ATOM 2191 C CA . PHE A 1 293 ? 6.725 -4.284 10.082 1.00 97.50 293 PHE A CA 1
ATOM 2192 C C . PHE A 1 293 ? 7.216 -3.808 8.717 1.00 97.50 293 PHE A C 1
ATOM 2194 O O . PHE A 1 293 ? 8.423 -3.719 8.469 1.00 97.50 293 PHE A O 1
ATOM 2201 N N . PHE A 1 294 ? 6.262 -3.405 7.885 1.00 97.56 294 PHE A N 1
ATOM 2202 C CA . PHE A 1 294 ? 6.501 -2.710 6.626 1.00 97.56 294 PHE A CA 1
ATOM 2203 C C . PHE A 1 294 ? 5.789 -1.364 6.637 1.00 97.56 294 PHE A C 1
ATOM 2205 O O . PHE A 1 294 ? 4.711 -1.239 7.208 1.00 97.56 294 PHE A O 1
ATOM 2212 N N . ALA A 1 295 ? 6.401 -0.365 6.011 1.00 95.81 295 ALA A N 1
ATOM 2213 C CA . ALA A 1 295 ? 5.788 0.921 5.725 1.00 95.81 295 ALA A CA 1
ATOM 2214 C C . ALA A 1 295 ? 5.972 1.193 4.235 1.00 95.81 295 ALA A C 1
ATOM 2216 O O . ALA A 1 295 ? 7.101 1.265 3.755 1.00 95.81 295 ALA A O 1
ATOM 2217 N N . VAL A 1 296 ? 4.868 1.305 3.510 1.00 94.50 296 VAL A N 1
ATOM 2218 C CA . VAL A 1 296 ? 4.844 1.558 2.071 1.00 94.50 296 VAL A CA 1
ATOM 2219 C C . VAL A 1 296 ? 4.466 3.016 1.882 1.00 94.50 296 VAL A C 1
ATOM 2221 O O . VAL A 1 296 ? 3.326 3.391 2.141 1.00 94.50 296 VAL A O 1
ATOM 2224 N N . PHE A 1 297 ? 5.444 3.843 1.527 1.00 91.75 297 PHE A N 1
ATOM 2225 C CA . PHE A 1 297 ? 5.272 5.273 1.298 1.00 91.75 297 PHE A CA 1
ATOM 2226 C C . PHE A 1 297 ? 4.812 5.551 -0.125 1.00 91.75 297 PHE A C 1
ATOM 2228 O O . PHE A 1 297 ? 5.308 4.926 -1.066 1.00 91.75 297 PHE A O 1
ATOM 2235 N N . GLU A 1 298 ? 3.923 6.532 -0.265 1.00 87.94 298 GLU A N 1
ATOM 2236 C CA . GLU A 1 298 ? 3.448 6.956 -1.576 1.00 87.94 298 GLU A CA 1
ATOM 2237 C C . GLU A 1 298 ? 4.569 7.607 -2.395 1.00 87.94 298 GLU A C 1
ATOM 2239 O O . GLU A 1 298 ? 5.294 8.480 -1.907 1.00 87.94 298 GLU A O 1
ATOM 2244 N N . GLY A 1 299 ? 4.676 7.224 -3.663 1.00 83.75 299 GLY A N 1
ATOM 2245 C CA . GLY A 1 299 ? 5.541 7.842 -4.663 1.00 83.75 299 GLY A CA 1
ATOM 2246 C C . GLY A 1 299 ? 4.690 8.383 -5.803 1.00 83.75 299 GLY A C 1
ATOM 2247 O O . GLY A 1 299 ? 4.318 7.681 -6.741 1.00 83.75 299 GLY A O 1
ATOM 2248 N N . LEU A 1 300 ? 4.349 9.663 -5.710 1.00 77.50 300 LEU A N 1
ATOM 2249 C CA . LEU A 1 300 ? 3.571 10.343 -6.740 1.00 77.50 300 LEU A CA 1
ATOM 2250 C C . LEU A 1 300 ? 4.453 10.650 -7.953 1.00 77.50 300 LEU A C 1
ATOM 2252 O O . LEU A 1 300 ? 5.647 10.916 -7.805 1.00 77.50 300 LEU A O 1
ATOM 2256 N N . ARG A 1 301 ? 3.840 10.694 -9.140 1.00 76.25 301 ARG A N 1
ATOM 2257 C CA . ARG A 1 301 ? 4.493 11.183 -10.363 1.00 76.25 301 ARG A CA 1
ATOM 2258 C C . ARG A 1 301 ? 5.128 12.561 -10.156 1.00 76.25 301 ARG A C 1
ATOM 2260 O O . ARG A 1 301 ? 4.628 13.393 -9.391 1.00 76.25 301 ARG A O 1
ATOM 2267 N N . GLU A 1 302 ? 6.204 12.831 -10.877 1.00 70.50 302 GLU A N 1
ATOM 2268 C CA . GLU A 1 302 ? 7.056 14.010 -10.677 1.00 70.50 302 GLU A CA 1
ATOM 2269 C C . GLU A 1 302 ? 6.330 15.362 -10.829 1.00 70.50 302 GLU A C 1
ATOM 2271 O O . GLU A 1 302 ? 6.626 16.323 -10.103 1.00 70.50 302 GLU A O 1
ATOM 2276 N N . GLY A 1 303 ? 5.341 15.423 -11.727 1.00 64.81 303 GLY A N 1
ATOM 2277 C CA . GLY A 1 303 ? 4.488 16.578 -12.003 1.00 64.81 303 GLY A CA 1
ATOM 2278 C C . GLY A 1 303 ? 3.133 16.537 -11.291 1.00 64.81 303 GLY A C 1
ATOM 2279 O O . GLY A 1 303 ? 2.187 17.219 -11.713 1.00 64.81 303 GLY A O 1
ATOM 2280 N N . PHE A 1 304 ? 2.982 15.725 -10.240 1.00 68.75 304 PHE A N 1
ATOM 2281 C CA . PHE A 1 304 ? 1.748 15.674 -9.459 1.00 68.75 304 PHE A CA 1
ATOM 2282 C C . PHE A 1 304 ? 1.357 17.071 -8.943 1.00 68.75 304 PHE A C 1
ATOM 2284 O O . PHE A 1 304 ? 2.187 17.837 -8.458 1.00 68.75 304 PHE A O 1
ATOM 2291 N N . GLY A 1 305 ? 0.072 17.420 -9.074 1.00 59.38 305 GLY A N 1
ATOM 2292 C CA . GLY A 1 305 ? -0.466 18.725 -8.667 1.00 59.38 305 GLY A CA 1
ATOM 2293 C C . GLY A 1 305 ? -0.303 19.867 -9.683 1.00 59.38 305 GLY A C 1
ATOM 2294 O O . GLY A 1 305 ? -0.830 20.956 -9.449 1.00 59.38 305 GLY A O 1
ATOM 2295 N N . LEU A 1 306 ? 0.361 19.644 -10.823 1.00 62.22 306 LEU A N 1
ATOM 2296 C CA . LEU A 1 306 ? 0.489 20.635 -11.898 1.00 62.22 306 LEU A CA 1
ATOM 2297 C C . LEU A 1 306 ? -0.593 20.431 -12.976 1.00 62.22 306 LEU A C 1
ATOM 2299 O O . LEU A 1 306 ? -0.738 19.349 -13.546 1.00 62.22 306 LEU A O 1
ATOM 2303 N N . GLU A 1 307 ? -1.370 21.478 -13.279 1.00 55.34 307 GLU A N 1
ATOM 2304 C CA . GLU A 1 307 ? -2.343 21.448 -14.380 1.00 55.34 307 GLU A CA 1
ATOM 2305 C C . GLU A 1 307 ? -1.632 21.547 -15.744 1.00 55.34 307 GLU A C 1
ATOM 2307 O O . GLU A 1 307 ? -0.911 22.506 -16.015 1.00 55.34 307 GLU A O 1
ATOM 2312 N N . GLY A 1 308 ? -1.903 20.594 -16.646 1.00 51.94 308 GLY A N 1
ATOM 2313 C CA . GLY A 1 308 ? -1.575 20.712 -18.074 1.00 51.94 308 GLY A CA 1
ATOM 2314 C C . GLY A 1 308 ? -0.146 20.354 -18.492 1.00 51.94 308 GLY A C 1
ATOM 2315 O O . GLY A 1 308 ? 0.222 20.685 -19.615 1.00 51.94 308 GLY A O 1
ATOM 2316 N N . CYS A 1 309 ? 0.627 19.698 -17.622 1.00 56.59 309 CYS A N 1
ATOM 2317 C CA . CYS A 1 309 ? 1.980 19.195 -17.889 1.00 56.59 309 CYS A CA 1
ATOM 2318 C C . CYS A 1 309 ? 2.902 20.164 -18.684 1.00 56.59 309 CYS A C 1
ATOM 2320 O O . CYS A 1 309 ? 3.345 19.844 -19.788 1.00 56.59 309 CYS A O 1
ATOM 2322 N N . PRO A 1 310 ? 3.144 21.406 -18.205 1.00 59.28 310 PRO A N 1
ATOM 2323 C CA . PRO A 1 310 ? 4.152 22.292 -18.803 1.00 59.28 310 PRO A CA 1
ATOM 2324 C C . PRO A 1 310 ? 5.577 21.706 -18.644 1.00 59.28 310 PRO A C 1
ATOM 2326 O O . PRO A 1 310 ? 5.742 20.751 -17.888 1.00 59.28 310 PRO A O 1
ATOM 2329 N N . PRO A 1 311 ? 6.635 22.317 -19.231 1.00 58.22 311 PRO A N 1
ATOM 2330 C CA . PRO A 1 311 ? 8.049 21.916 -19.046 1.00 58.22 311 PRO A CA 1
ATOM 2331 C C . PRO A 1 311 ? 8.562 21.892 -17.590 1.00 58.22 311 PRO A C 1
ATOM 2333 O O . PRO A 1 311 ? 9.753 21.764 -17.361 1.00 58.22 311 PRO A O 1
ATOM 2336 N N . GLU A 1 312 ? 7.682 22.133 -16.621 1.00 58.03 312 GLU A N 1
ATOM 2337 C CA . GLU A 1 312 ? 7.917 22.137 -15.180 1.00 58.03 312 GLU A CA 1
ATOM 2338 C C . GLU A 1 312 ? 7.498 20.803 -14.524 1.00 58.03 312 GLU A C 1
ATOM 2340 O O . GLU A 1 312 ? 7.653 20.664 -13.313 1.00 58.03 312 GLU A O 1
ATOM 2345 N N . CYS A 1 313 ? 6.924 19.860 -15.287 1.00 68.50 313 CYS A N 1
ATOM 2346 C CA . CYS A 1 313 ? 6.583 18.506 -14.818 1.00 68.50 313 CYS A CA 1
ATOM 2347 C C . CYS A 1 313 ? 7.732 17.504 -14.956 1.00 68.50 313 CYS A C 1
ATOM 2349 O O . CYS A 1 313 ? 7.768 16.552 -14.192 1.00 68.50 313 CYS A O 1
ATOM 2351 N N . ASP A 1 314 ? 8.656 17.780 -15.873 1.00 69.00 314 ASP A N 1
ATOM 2352 C CA . ASP A 1 314 ? 9.984 17.173 -15.993 1.00 69.00 314 ASP A CA 1
ATOM 2353 C C . ASP A 1 314 ? 10.955 18.049 -15.184 1.00 69.00 314 ASP A C 1
ATOM 2355 O O . ASP A 1 314 ? 11.306 19.163 -15.595 1.00 69.00 314 ASP A O 1
ATOM 2359 N N . ARG A 1 315 ? 11.265 17.651 -13.950 1.00 65.69 315 ARG A N 1
ATOM 2360 C CA . ARG A 1 315 ? 11.954 18.495 -12.959 1.00 65.69 315 ARG A CA 1
ATOM 2361 C C . ARG A 1 315 ? 13.420 18.134 -12.791 1.00 65.69 315 ARG A C 1
ATOM 2363 O O . ARG A 1 315 ? 14.181 19.026 -12.395 1.00 65.69 315 ARG A O 1
ATOM 2370 N N . ASP A 1 316 ? 13.837 16.914 -13.099 1.00 68.19 316 ASP A N 1
ATOM 2371 C CA . ASP A 1 316 ? 15.256 16.590 -13.307 1.00 68.19 316 ASP A CA 1
ATOM 2372 C C . ASP A 1 316 ? 15.772 17.104 -14.653 1.00 68.19 316 ASP A C 1
ATOM 2374 O O . ASP A 1 316 ? 16.981 17.336 -14.786 1.00 68.19 316 ASP A O 1
ATOM 2378 N N . GLY A 1 317 ? 14.875 17.419 -15.588 1.00 67.81 317 GLY A N 1
ATOM 2379 C CA . GLY A 1 317 ? 15.213 17.948 -16.900 1.00 67.81 317 GLY A CA 1
ATOM 2380 C C . GLY A 1 317 ? 15.744 16.863 -17.828 1.00 67.81 317 GLY A C 1
ATOM 2381 O O . GLY A 1 317 ? 16.572 17.172 -18.698 1.00 67.81 317 GLY A O 1
ATOM 2382 N N . ASP A 1 318 ? 15.339 15.612 -17.612 1.00 66.88 318 ASP A N 1
ATOM 2383 C CA . ASP A 1 318 ? 15.718 14.465 -18.429 1.00 66.88 318 ASP A CA 1
ATOM 2384 C C . ASP A 1 318 ? 14.846 14.295 -19.688 1.00 66.88 318 ASP A C 1
ATOM 2386 O O . ASP A 1 318 ? 15.215 13.561 -20.613 1.00 66.88 318 ASP A O 1
ATOM 2390 N N . GLY A 1 319 ? 13.782 15.091 -19.801 1.00 67.81 319 GLY A N 1
ATOM 2391 C CA . GLY A 1 319 ? 12.923 15.205 -20.973 1.00 67.81 319 GLY A CA 1
ATOM 2392 C C . GLY A 1 319 ? 11.528 14.606 -20.803 1.00 67.81 319 GLY A C 1
ATOM 2393 O O . GLY A 1 319 ? 10.765 14.665 -21.774 1.00 67.81 319 GLY A O 1
ATOM 2394 N N . TYR A 1 320 ? 11.182 14.031 -19.646 1.00 71.31 320 TYR A N 1
ATOM 2395 C CA . TYR A 1 320 ? 9.881 13.398 -19.385 1.00 71.31 320 TYR A CA 1
ATOM 2396 C C . TYR A 1 320 ? 9.442 13.531 -17.913 1.00 71.31 320 TYR A C 1
ATOM 2398 O O . TYR A 1 320 ? 10.199 13.970 -17.066 1.00 71.31 320 TYR A O 1
ATOM 2406 N N . GLU A 1 321 ? 8.184 13.197 -17.599 1.00 75.44 321 GLU A N 1
ATOM 2407 C CA . GLU A 1 321 ? 7.709 13.120 -16.207 1.00 75.44 321 GLU A CA 1
ATOM 2408 C C . GLU A 1 321 ? 7.819 11.670 -15.707 1.00 75.44 321 GLU A C 1
ATOM 2410 O O . GLU A 1 321 ? 7.208 10.754 -16.277 1.00 75.44 321 GLU A O 1
ATOM 2415 N N . SER A 1 322 ? 8.559 11.454 -14.620 1.00 73.25 322 SER A N 1
ATOM 2416 C CA . SER A 1 322 ? 8.665 10.127 -14.000 1.00 73.25 322 SER A CA 1
ATOM 2417 C C . SER A 1 322 ? 7.314 9.612 -13.477 1.00 73.25 322 SER A C 1
ATOM 2419 O O . SER A 1 322 ? 6.507 10.367 -12.921 1.00 73.25 322 SER A O 1
ATOM 2421 N N . GLY A 1 323 ? 7.075 8.307 -13.655 1.00 76.31 323 GLY A N 1
ATOM 2422 C CA . GLY A 1 323 ? 5.853 7.619 -13.233 1.00 76.31 323 GLY A CA 1
ATOM 2423 C C . GLY A 1 323 ? 5.705 7.454 -11.716 1.00 76.31 323 GLY A C 1
ATOM 2424 O O . GLY A 1 323 ? 6.597 7.777 -10.935 1.00 76.31 323 GLY A O 1
ATOM 2425 N N . GLU A 1 324 ? 4.549 6.938 -11.301 1.00 82.19 324 GLU A N 1
ATOM 2426 C CA . GLU A 1 324 ? 4.250 6.640 -9.896 1.00 82.19 324 GLU A CA 1
ATOM 2427 C C . GLU A 1 324 ? 4.997 5.394 -9.404 1.00 82.19 324 GLU A C 1
ATOM 2429 O O . GLU A 1 324 ? 5.316 4.477 -10.169 1.00 82.19 324 GLU A O 1
ATOM 2434 N N . TYR A 1 325 ? 5.265 5.354 -8.105 1.00 85.69 325 TYR A N 1
ATOM 2435 C CA . TYR A 1 325 ? 5.948 4.259 -7.435 1.00 85.69 325 TYR A CA 1
ATOM 2436 C C . TYR A 1 325 ? 5.564 4.181 -5.957 1.00 85.69 325 TYR A C 1
ATOM 2438 O O . TYR A 1 325 ? 4.915 5.069 -5.416 1.00 85.69 325 TYR A O 1
ATOM 2446 N N . VAL A 1 326 ? 6.029 3.141 -5.274 1.00 91.25 326 VAL A N 1
ATOM 2447 C CA . VAL A 1 326 ? 5.979 3.037 -3.816 1.00 91.25 326 VAL A CA 1
ATOM 2448 C C . VAL A 1 326 ? 7.356 2.742 -3.246 1.00 91.25 326 VAL A C 1
ATOM 2450 O O . VAL A 1 326 ? 8.063 1.866 -3.748 1.00 91.25 326 VAL A O 1
ATOM 2453 N N . THR A 1 327 ? 7.730 3.432 -2.168 1.00 92.44 327 THR A N 1
ATOM 2454 C CA . THR A 1 327 ? 8.971 3.145 -1.431 1.00 92.44 327 THR A CA 1
ATOM 2455 C C . THR A 1 327 ? 8.662 2.314 -0.195 1.00 92.44 327 THR A C 1
ATOM 2457 O O . THR A 1 327 ? 7.900 2.722 0.679 1.00 92.44 327 THR A O 1
ATOM 2460 N N . ILE A 1 328 ? 9.293 1.149 -0.091 1.00 95.19 328 ILE A N 1
ATOM 2461 C CA . ILE A 1 328 ? 9.075 0.181 0.979 1.00 95.19 328 ILE A CA 1
ATOM 2462 C C . ILE A 1 328 ? 10.179 0.319 2.019 1.00 95.19 328 ILE A C 1
ATOM 2464 O O . ILE A 1 328 ? 11.371 0.183 1.739 1.00 95.19 328 ILE A O 1
ATOM 2468 N N . TYR A 1 329 ? 9.754 0.549 3.252 1.00 96.50 329 TYR A N 1
ATOM 2469 C CA . TYR A 1 329 ? 10.574 0.542 4.448 1.00 96.50 329 TYR A CA 1
ATOM 2470 C C . TYR A 1 329 ? 10.261 -0.683 5.294 1.00 96.50 329 TYR A C 1
ATOM 2472 O O . TYR A 1 329 ? 9.128 -1.166 5.331 1.00 96.50 329 TYR A O 1
ATOM 2480 N N . ARG A 1 330 ? 11.263 -1.145 6.039 1.00 96.81 330 ARG A N 1
ATOM 2481 C CA . ARG A 1 330 ? 11.159 -2.293 6.940 1.00 96.81 330 ARG A CA 1
ATOM 2482 C C . ARG A 1 330 ? 11.557 -1.927 8.351 1.00 96.81 330 ARG A C 1
ATOM 2484 O O . ARG A 1 330 ? 12.450 -1.104 8.560 1.00 96.81 330 ARG A O 1
ATOM 2491 N N . SER A 1 331 ? 10.928 -2.584 9.315 1.00 97.38 331 SER A N 1
ATOM 2492 C CA . SER A 1 331 ? 11.302 -2.485 10.717 1.00 97.38 331 SER A CA 1
ATOM 2493 C C . SER A 1 331 ? 11.065 -3.801 11.453 1.00 97.38 331 SER A C 1
ATOM 2495 O O . SER A 1 331 ? 9.948 -4.304 11.448 1.00 97.38 331 SER A O 1
ATOM 2497 N N . PRO A 1 332 ? 12.062 -4.358 12.158 1.00 95.44 332 PRO A N 1
ATOM 2498 C CA . PRO A 1 332 ? 11.860 -5.581 12.931 1.00 95.44 332 PRO A CA 1
ATOM 2499 C C . PRO A 1 332 ? 10.971 -5.376 14.170 1.00 95.44 332 PRO A C 1
ATOM 2501 O O . PRO A 1 332 ? 10.446 -6.345 14.708 1.00 95.44 332 PRO A O 1
ATOM 2504 N N . ASP A 1 333 ? 10.831 -4.138 14.655 1.00 94.06 333 ASP A N 1
ATOM 2505 C CA . ASP A 1 333 ? 10.198 -3.811 15.941 1.00 94.06 333 ASP A CA 1
ATOM 2506 C C . ASP A 1 333 ? 9.157 -2.680 15.863 1.00 94.06 333 ASP A C 1
ATOM 2508 O O . ASP A 1 333 ? 8.539 -2.334 16.871 1.00 94.06 333 ASP A O 1
ATOM 2512 N N . GLY A 1 334 ? 8.964 -2.090 14.683 1.00 95.00 334 GLY A N 1
ATOM 2513 C CA . GLY A 1 334 ? 8.103 -0.928 14.472 1.00 95.00 334 GLY A CA 1
ATOM 2514 C C . GLY A 1 334 ? 8.705 0.382 14.996 1.00 95.00 334 GLY A C 1
ATOM 2515 O O . GLY A 1 334 ? 8.008 1.398 15.042 1.00 95.00 334 GLY A O 1
ATOM 2516 N N . ILE A 1 335 ? 9.981 0.386 15.401 1.00 95.50 335 ILE A N 1
ATOM 2517 C CA . ILE A 1 335 ? 10.694 1.544 15.959 1.00 95.50 335 ILE A CA 1
ATOM 2518 C C . ILE A 1 335 ? 11.865 1.950 15.068 1.00 95.50 335 ILE A C 1
ATOM 2520 O O . ILE A 1 335 ? 12.010 3.128 14.744 1.00 95.50 335 ILE A O 1
ATOM 2524 N N . THR A 1 336 ? 12.708 0.996 14.675 1.00 95.19 336 THR A N 1
ATOM 2525 C CA . THR A 1 336 ? 13.879 1.263 13.832 1.00 95.19 336 THR A CA 1
ATOM 2526 C C . THR A 1 336 ? 13.550 0.921 12.392 1.00 95.19 336 THR A C 1
ATOM 2528 O O . THR A 1 336 ? 13.321 -0.246 12.087 1.00 95.19 336 THR A O 1
ATOM 2531 N N . TRP A 1 337 ? 13.542 1.926 11.521 1.00 96.00 337 TRP A N 1
ATOM 2532 C CA . TRP A 1 337 ? 13.136 1.779 10.128 1.00 96.00 337 TRP A CA 1
ATOM 2533 C C . TRP A 1 337 ? 14.307 1.975 9.170 1.00 96.00 337 TRP A C 1
ATOM 2535 O O . TRP A 1 337 ? 15.153 2.846 9.387 1.00 96.00 337 TRP A O 1
ATOM 2545 N N . SER A 1 338 ? 14.331 1.192 8.097 1.00 93.88 338 SER A N 1
ATOM 2546 C CA . SER A 1 338 ? 15.279 1.344 6.992 1.00 93.88 338 SER A CA 1
ATOM 2547 C C . SER A 1 338 ? 14.579 1.183 5.642 1.00 93.88 338 SER A C 1
ATOM 2549 O O . SER A 1 338 ? 13.680 0.341 5.548 1.00 93.88 338 SER A O 1
ATOM 2551 N N . PRO A 1 339 ? 15.001 1.926 4.603 1.00 93.06 339 PRO A N 1
ATOM 2552 C CA . PRO A 1 339 ? 14.590 1.650 3.229 1.00 93.06 339 PRO A CA 1
ATOM 2553 C C . PRO A 1 339 ? 14.957 0.213 2.843 1.00 93.06 339 PRO A C 1
ATOM 2555 O O . PRO A 1 339 ? 15.958 -0.319 3.332 1.00 93.06 339 PRO A O 1
ATOM 2558 N N . SER A 1 340 ? 14.142 -0.409 1.999 1.00 93.38 340 SER A N 1
ATOM 2559 C CA . SER A 1 340 ? 14.318 -1.800 1.576 1.00 93.38 340 SER A CA 1
ATOM 2560 C C . SER A 1 340 ? 14.179 -1.965 0.067 1.00 93.38 340 SER A C 1
ATOM 2562 O O . SER A 1 340 ? 15.080 -2.517 -0.556 1.00 93.38 340 SER A O 1
ATOM 2564 N N . ALA A 1 341 ? 13.098 -1.455 -0.523 1.00 91.75 341 ALA A N 1
ATOM 2565 C CA . ALA A 1 341 ? 12.832 -1.616 -1.947 1.00 91.75 341 ALA A CA 1
ATOM 2566 C C . ALA A 1 341 ? 11.990 -0.469 -2.504 1.00 91.75 341 ALA A C 1
ATOM 2568 O O . ALA A 1 341 ? 11.342 0.267 -1.758 1.00 91.75 341 ALA A O 1
ATOM 2569 N N . THR A 1 342 ? 11.937 -0.385 -3.830 1.00 88.69 342 THR A N 1
ATOM 2570 C CA . THR A 1 342 ? 11.012 0.490 -4.544 1.00 88.69 342 THR A CA 1
ATOM 2571 C C . THR A 1 342 ? 10.363 -0.277 -5.683 1.00 88.69 342 THR A C 1
ATOM 2573 O O . THR A 1 342 ? 11.040 -1.009 -6.404 1.00 88.69 342 THR A O 1
ATOM 2576 N N . VAL A 1 343 ? 9.056 -0.099 -5.854 1.00 88.50 343 VAL A N 1
ATOM 2577 C CA . VAL A 1 343 ? 8.275 -0.750 -6.910 1.00 88.50 343 VAL A CA 1
ATOM 2578 C C . VAL A 1 343 ? 7.505 0.325 -7.670 1.00 88.50 343 VAL A C 1
ATOM 2580 O O . VAL A 1 343 ? 6.764 1.091 -7.065 1.00 88.50 343 VAL A O 1
ATOM 2583 N N . GLY A 1 344 ? 7.732 0.433 -8.980 1.00 82.44 344 GLY A N 1
ATOM 2584 C CA . GLY A 1 344 ? 6.994 1.360 -9.848 1.00 82.44 344 GLY A CA 1
ATOM 2585 C C . GLY A 1 344 ? 5.638 0.799 -10.282 1.00 82.44 344 GLY A C 1
ATOM 2586 O O . GLY A 1 344 ? 5.458 -0.417 -10.274 1.00 82.44 344 GLY A O 1
ATOM 2587 N N . GLY A 1 345 ? 4.717 1.675 -10.690 1.00 75.69 345 GLY A N 1
ATOM 2588 C CA . GLY A 1 345 ? 3.442 1.300 -11.323 1.00 75.69 345 GLY A CA 1
ATOM 2589 C C . GLY A 1 345 ? 2.176 1.627 -10.523 1.00 75.69 345 GLY A C 1
ATOM 2590 O O . GLY A 1 345 ? 1.077 1.491 -11.054 1.00 75.69 345 GLY A O 1
ATOM 2591 N N . ALA A 1 346 ? 2.303 2.075 -9.275 1.00 83.50 346 ALA A N 1
ATOM 2592 C CA . ALA A 1 346 ? 1.200 2.617 -8.481 1.00 83.50 346 ALA A CA 1
ATOM 2593 C C . ALA A 1 346 ? 1.744 3.607 -7.449 1.00 83.50 346 ALA A C 1
ATOM 2595 O O . ALA A 1 346 ? 2.880 3.455 -7.004 1.00 83.50 346 ALA A O 1
ATOM 2596 N N . SER A 1 347 ? 0.934 4.589 -7.050 1.00 83.31 347 SER A N 1
ATOM 2597 C CA . SER A 1 347 ? 1.298 5.565 -6.017 1.00 83.31 347 SER A CA 1
ATOM 2598 C C . SER A 1 347 ? 1.140 5.051 -4.592 1.00 83.31 347 SER A C 1
ATOM 2600 O O . SER A 1 347 ? 1.625 5.690 -3.670 1.00 83.31 347 SER A O 1
ATOM 2602 N N . GLU A 1 348 ? 0.436 3.940 -4.392 1.00 87.38 348 GLU A N 1
ATOM 2603 C CA . GLU A 1 348 ? 0.023 3.419 -3.089 1.00 87.38 348 GLU A CA 1
ATOM 2604 C C . GLU A 1 348 ? 0.113 1.890 -3.087 1.00 87.38 348 GLU A C 1
ATOM 2606 O O . GLU A 1 348 ? 0.079 1.245 -4.136 1.00 87.38 348 GLU A O 1
ATOM 2611 N N . GLY A 1 349 ? 0.213 1.297 -1.900 1.00 90.81 349 GLY A N 1
ATOM 2612 C CA . GLY A 1 349 ? 0.177 -0.151 -1.736 1.00 90.81 349 GLY A CA 1
ATOM 2613 C C . GLY A 1 349 ? 0.379 -0.573 -0.289 1.00 90.81 349 GLY A C 1
ATOM 2614 O O . GLY A 1 349 ? 0.677 0.250 0.576 1.00 90.81 349 GLY A O 1
ATOM 2615 N N . SER A 1 350 ? 0.242 -1.866 -0.017 1.00 93.81 350 SER A N 1
ATOM 2616 C CA . SER A 1 350 ? 0.502 -2.449 1.301 1.00 93.81 350 SER A CA 1
ATOM 2617 C C . SER A 1 350 ? 1.211 -3.792 1.175 1.00 93.81 350 SER A C 1
ATOM 2619 O O . SER A 1 350 ? 1.016 -4.528 0.211 1.00 93.81 350 SER A O 1
ATOM 2621 N N . VAL A 1 351 ? 2.067 -4.114 2.146 1.00 97.00 351 VAL A N 1
ATOM 2622 C CA . VAL A 1 351 ? 2.754 -5.412 2.196 1.00 97.00 351 VAL A CA 1
ATOM 2623 C C . VAL A 1 351 ? 2.070 -6.300 3.222 1.00 97.00 351 VAL A C 1
ATOM 2625 O O . VAL A 1 351 ? 1.993 -5.938 4.391 1.00 97.00 351 VAL A O 1
ATOM 2628 N N . VAL A 1 352 ? 1.624 -7.483 2.826 1.00 96.25 352 VAL A N 1
ATOM 2629 C CA . VAL A 1 352 ? 1.052 -8.485 3.736 1.00 96.25 352 VAL A CA 1
ATOM 2630 C C . VAL A 1 352 ? 1.769 -9.820 3.590 1.00 96.25 352 VAL A C 1
ATOM 2632 O O . VAL A 1 352 ? 2.366 -10.103 2.556 1.00 96.25 352 VAL A O 1
ATOM 2635 N N . GLU A 1 353 ? 1.722 -10.656 4.623 1.00 96.12 353 GLU A N 1
ATOM 2636 C CA . GLU A 1 353 ? 2.223 -12.031 4.555 1.00 96.12 353 GLU A CA 1
ATOM 2637 C C . GLU A 1 353 ? 1.054 -12.974 4.245 1.00 96.12 353 GLU A C 1
ATOM 2639 O O . GLU A 1 353 ? 0.181 -13.191 5.082 1.00 96.12 353 GLU A O 1
ATOM 2644 N N . VAL A 1 354 ? 1.016 -13.504 3.019 1.00 94.94 354 VAL A N 1
ATOM 2645 C CA . VAL A 1 354 ? -0.100 -14.333 2.511 1.00 94.94 354 VAL A CA 1
ATOM 2646 C C . VAL A 1 354 ? 0.082 -15.822 2.796 1.00 94.94 354 VAL A C 1
ATOM 2648 O O . VAL A 1 354 ? -0.871 -16.597 2.775 1.00 94.94 354 VAL A O 1
ATOM 2651 N N . ALA A 1 355 ? 1.317 -16.230 3.067 1.00 93.75 355 ALA A N 1
ATOM 2652 C CA . ALA A 1 355 ? 1.685 -17.539 3.578 1.00 93.75 355 ALA A CA 1
ATOM 2653 C C . ALA A 1 355 ? 3.015 -17.405 4.324 1.00 93.75 355 ALA A C 1
ATOM 2655 O O . ALA A 1 355 ? 3.738 -16.434 4.123 1.00 93.75 355 ALA A O 1
ATOM 2656 N N . ALA A 1 356 ? 3.363 -18.389 5.155 1.00 93.50 356 ALA A N 1
ATOM 2657 C CA . ALA A 1 356 ? 4.603 -18.350 5.928 1.00 93.50 356 ALA A CA 1
ATOM 2658 C C . ALA A 1 356 ? 5.830 -18.097 5.028 1.00 93.50 356 ALA A C 1
ATOM 2660 O O . ALA A 1 356 ? 6.180 -18.935 4.194 1.00 93.50 356 ALA A O 1
ATOM 2661 N N . GLY A 1 357 ? 6.485 -16.952 5.221 1.00 95.50 357 GLY A N 1
ATOM 2662 C CA . GLY A 1 357 ? 7.654 -16.534 4.448 1.00 95.50 357 GLY A CA 1
ATOM 2663 C C . GLY A 1 357 ? 7.352 -15.969 3.055 1.00 95.50 357 GLY A C 1
ATOM 2664 O O . GLY A 1 357 ? 8.297 -15.729 2.308 1.00 95.50 357 GLY A O 1
ATOM 2665 N N . ILE A 1 358 ? 6.082 -15.771 2.691 1.00 97.06 358 ILE A N 1
ATOM 2666 C CA . ILE A 1 358 ? 5.656 -15.240 1.390 1.00 97.06 358 ILE A CA 1
ATOM 2667 C C . ILE A 1 358 ? 4.921 -13.921 1.606 1.00 97.06 358 ILE A C 1
ATOM 2669 O O . ILE A 1 358 ? 3.799 -13.878 2.116 1.00 97.06 358 ILE A O 1
ATOM 2673 N N . LEU A 1 359 ? 5.572 -12.846 1.184 1.00 97.94 359 LEU A N 1
ATOM 2674 C CA . LEU A 1 359 ? 5.048 -11.492 1.197 1.00 97.94 359 LEU A CA 1
ATOM 2675 C C . LEU A 1 359 ? 4.352 -11.192 -0.129 1.00 97.94 359 LEU A C 1
ATOM 2677 O O . LEU A 1 359 ? 4.812 -11.619 -1.187 1.00 97.94 359 LEU A O 1
ATOM 2681 N N . ALA A 1 360 ? 3.281 -10.415 -0.059 1.00 97.25 360 ALA A N 1
ATOM 2682 C CA . ALA A 1 360 ? 2.573 -9.850 -1.191 1.00 97.25 360 ALA A CA 1
ATOM 2683 C C . ALA A 1 360 ? 2.489 -8.329 -1.014 1.00 97.25 360 ALA A C 1
ATOM 2685 O O . ALA A 1 360 ? 1.979 -7.850 -0.003 1.00 97.25 360 ALA A O 1
ATOM 2686 N N . LEU A 1 361 ? 2.994 -7.580 -1.990 1.00 97.12 361 LEU A N 1
ATOM 2687 C CA . LEU A 1 361 ? 2.743 -6.156 -2.158 1.00 97.12 361 LEU A CA 1
ATOM 2688 C C . LEU A 1 361 ? 1.469 -6.025 -2.982 1.00 97.12 361 LEU A C 1
ATOM 2690 O O . LEU A 1 361 ? 1.465 -6.331 -4.176 1.00 97.12 361 LEU A O 1
ATOM 2694 N N . ILE A 1 362 ? 0.399 -5.604 -2.324 1.00 94.00 362 ILE A N 1
ATOM 2695 C CA . ILE A 1 362 ? -0.910 -5.372 -2.920 1.00 94.00 362 ILE A CA 1
ATOM 2696 C C . ILE A 1 362 ? -0.961 -3.923 -3.384 1.00 94.00 362 ILE A C 1
ATOM 2698 O O . ILE A 1 362 ? -0.793 -3.008 -2.575 1.00 94.00 362 ILE A O 1
ATOM 2702 N N . LEU A 1 363 ? -1.177 -3.725 -4.681 1.00 90.94 363 LEU A N 1
ATOM 2703 C CA . LEU A 1 363 ? -1.383 -2.409 -5.269 1.00 90.94 363 LEU A CA 1
ATOM 2704 C C . LEU A 1 363 ? -2.882 -2.196 -5.526 1.00 90.94 363 LEU A C 1
ATOM 2706 O O . LEU A 1 363 ? -3.573 -3.132 -5.941 1.00 90.94 363 LEU A O 1
ATOM 2710 N N . PRO A 1 364 ? -3.398 -0.964 -5.379 1.00 84.75 364 PRO A N 1
ATOM 2711 C CA . PRO A 1 364 ? -4.813 -0.665 -5.607 1.00 84.75 364 PRO A CA 1
ATOM 2712 C C . PRO A 1 364 ? -5.251 -0.906 -7.062 1.00 84.75 364 PRO A C 1
ATOM 2714 O O . PRO A 1 364 ? -6.442 -1.018 -7.344 1.00 84.75 364 PRO A O 1
ATOM 2717 N N . THR A 1 365 ? -4.297 -1.042 -7.988 1.00 84.69 365 THR A N 1
ATOM 2718 C CA . THR A 1 365 ? -4.517 -1.384 -9.401 1.00 84.69 365 THR A CA 1
ATOM 2719 C C . THR A 1 365 ? -4.975 -2.831 -9.624 1.00 84.69 365 THR A C 1
ATOM 2721 O O . THR A 1 365 ? -5.327 -3.190 -10.747 1.00 84.69 365 THR A O 1
ATOM 2724 N N . GLY A 1 366 ? -4.978 -3.680 -8.589 1.00 88.06 366 GLY A N 1
ATOM 2725 C CA . GLY A 1 366 ? -5.268 -5.111 -8.722 1.00 88.06 366 GLY A CA 1
ATOM 2726 C C . GLY A 1 366 ? -4.050 -5.947 -9.127 1.00 88.06 366 GLY A C 1
ATOM 2727 O O . GLY A 1 366 ? -4.196 -7.125 -9.465 1.00 88.06 366 GLY A O 1
ATOM 2728 N N . VAL A 1 367 ? -2.859 -5.345 -9.128 1.00 91.31 367 VAL A N 1
ATOM 2729 C CA . VAL A 1 367 ? -1.581 -6.028 -9.350 1.00 91.31 367 VAL A CA 1
ATOM 2730 C C . VAL A 1 367 ? -0.963 -6.391 -8.004 1.00 91.31 367 VAL A C 1
ATOM 2732 O O . VAL A 1 367 ? -0.962 -5.604 -7.059 1.00 91.31 367 VAL A O 1
ATOM 2735 N N . THR A 1 368 ? -0.415 -7.598 -7.920 1.00 94.94 368 THR A N 1
ATOM 2736 C CA . THR A 1 368 ? 0.320 -8.084 -6.754 1.00 94.94 368 THR A CA 1
ATOM 2737 C C . THR A 1 368 ? 1.742 -8.458 -7.143 1.00 94.94 368 THR A C 1
ATOM 2739 O O . THR A 1 368 ? 1.945 -9.218 -8.088 1.00 94.94 368 THR A O 1
ATOM 2742 N N . HIS A 1 369 ? 2.722 -7.966 -6.389 1.00 96.38 369 HIS A N 1
ATOM 2743 C CA . HIS A 1 369 ? 4.110 -8.430 -6.463 1.00 96.38 369 HIS A CA 1
ATOM 2744 C C . HIS A 1 369 ? 4.406 -9.309 -5.256 1.00 96.38 369 HIS A C 1
ATOM 2746 O O . HIS A 1 369 ? 3.917 -9.031 -4.163 1.00 96.38 369 HIS A O 1
ATOM 2752 N N . PHE A 1 370 ? 5.229 -10.339 -5.415 1.00 97.38 370 PHE A N 1
ATOM 2753 C CA . PHE A 1 370 ? 5.586 -11.225 -4.309 1.00 97.38 370 PHE A CA 1
ATOM 2754 C C . PHE A 1 370 ? 7.059 -11.108 -3.943 1.00 97.38 370 PHE A C 1
ATOM 2756 O O . PHE A 1 370 ? 7.902 -10.722 -4.755 1.00 97.38 370 PHE A O 1
ATOM 2763 N N . SER A 1 371 ? 7.362 -11.460 -2.699 1.00 97.62 371 SER A N 1
ATOM 2764 C CA . SER A 1 371 ? 8.719 -11.498 -2.171 1.00 97.62 371 SER A CA 1
ATOM 2765 C C . SER A 1 371 ? 8.861 -12.589 -1.113 1.00 97.62 371 SER A C 1
ATOM 2767 O O . SER A 1 371 ? 7.919 -12.889 -0.381 1.00 97.62 371 SER A O 1
ATOM 2769 N N . THR A 1 372 ? 10.054 -13.173 -1.002 1.00 97.00 372 THR A N 1
ATOM 2770 C CA . THR A 1 372 ? 10.406 -14.115 0.077 1.00 97.00 372 THR A CA 1
ATOM 2771 C C . THR A 1 372 ? 11.411 -13.545 1.076 1.00 97.00 372 THR A C 1
ATOM 2773 O O . THR A 1 372 ? 11.791 -14.223 2.029 1.00 97.00 372 THR A O 1
ATOM 2776 N N . ASP A 1 373 ? 11.899 -12.327 0.849 1.00 95.31 373 ASP A N 1
ATOM 2777 C CA . ASP A 1 373 ? 12.900 -11.670 1.696 1.00 95.31 373 ASP A CA 1
ATOM 2778 C C . ASP A 1 373 ? 12.473 -10.271 2.160 1.00 95.31 373 ASP A C 1
ATOM 2780 O O . ASP A 1 373 ? 12.972 -9.799 3.185 1.00 95.31 373 ASP A O 1
ATOM 2784 N N . GLY A 1 374 ? 11.512 -9.657 1.468 1.00 93.56 374 GLY A N 1
ATOM 2785 C CA . GLY A 1 374 ? 11.022 -8.299 1.670 1.00 93.56 374 GLY A CA 1
ATOM 2786 C C . GLY A 1 374 ? 11.854 -7.222 0.977 1.00 93.56 374 GLY A C 1
ATOM 2787 O O . GLY A 1 374 ? 11.469 -6.064 1.068 1.00 93.56 374 GLY A O 1
ATOM 2788 N N . ASP A 1 375 ? 12.951 -7.585 0.307 1.00 92.81 375 ASP A N 1
ATOM 2789 C CA . ASP A 1 375 ? 13.912 -6.672 -0.331 1.00 92.81 375 ASP A CA 1
ATOM 2790 C C . ASP A 1 375 ? 13.885 -6.782 -1.862 1.00 92.81 375 ASP A C 1
ATOM 2792 O O . ASP A 1 375 ? 14.093 -5.797 -2.568 1.00 92.81 375 ASP A O 1
ATOM 2796 N N . THR A 1 376 ? 13.609 -7.972 -2.393 1.00 93.88 376 THR A N 1
ATOM 2797 C CA . THR A 1 376 ? 13.467 -8.216 -3.828 1.00 93.88 376 THR A CA 1
ATOM 2798 C C . THR A 1 376 ? 12.032 -8.595 -4.157 1.00 93.88 376 THR A C 1
ATOM 2800 O O . THR A 1 376 ? 11.406 -9.380 -3.446 1.00 93.88 376 THR A O 1
ATOM 2803 N N . TRP A 1 377 ? 11.498 -8.015 -5.229 1.00 95.69 377 TRP A N 1
ATOM 2804 C CA . TRP A 1 377 ? 10.098 -8.160 -5.621 1.00 95.69 377 TRP A CA 1
ATOM 2805 C C . TRP A 1 377 ? 10.002 -8.744 -7.021 1.00 95.69 377 TRP A C 1
ATOM 2807 O O . TRP A 1 377 ? 10.820 -8.432 -7.889 1.00 95.69 377 TRP A O 1
ATOM 2817 N N . SER A 1 378 ? 9.027 -9.619 -7.228 1.00 95.50 378 SER A N 1
ATOM 2818 C CA . SER A 1 378 ? 8.793 -10.273 -8.509 1.00 95.50 378 SER A CA 1
ATOM 2819 C C . SER A 1 378 ? 8.070 -9.386 -9.515 1.00 95.50 378 SER A C 1
ATOM 2821 O O . SER A 1 378 ? 7.588 -8.297 -9.189 1.00 95.50 378 SER A O 1
ATOM 2823 N N . PHE A 1 379 ? 7.979 -9.860 -10.762 1.00 93.50 379 PHE A N 1
ATOM 2824 C CA . PHE A 1 379 ? 7.056 -9.265 -11.724 1.00 93.50 379 PHE A CA 1
ATOM 2825 C C . PHE A 1 379 ? 5.614 -9.343 -11.220 1.00 93.50 379 PHE A C 1
ATOM 2827 O O . PHE A 1 379 ? 5.239 -10.270 -10.503 1.00 93.50 379 PHE A O 1
ATOM 2834 N N . GLY A 1 380 ? 4.803 -8.367 -11.618 1.00 92.81 380 GLY A N 1
ATOM 2835 C CA . GLY A 1 380 ? 3.426 -8.268 -11.166 1.00 92.81 380 GLY A CA 1
ATOM 2836 C C . GLY A 1 380 ? 2.560 -9.417 -11.683 1.00 92.81 380 GLY A C 1
ATOM 2837 O O . GLY A 1 380 ? 2.693 -9.878 -12.824 1.00 92.81 380 GLY A O 1
ATOM 2838 N N . VAL A 1 381 ? 1.635 -9.838 -10.832 1.00 93.62 381 VAL A N 1
ATOM 2839 C CA . VAL A 1 381 ? 0.556 -10.772 -11.139 1.00 93.62 381 VAL A CA 1
ATOM 2840 C C . VAL A 1 381 ? -0.753 -9.997 -11.065 1.00 93.62 381 VAL A C 1
ATOM 2842 O O . VAL A 1 381 ? -1.051 -9.381 -10.043 1.00 93.62 381 VAL A O 1
ATOM 2845 N N . SER A 1 382 ? -1.545 -10.003 -12.132 1.00 92.12 382 SER A N 1
ATOM 2846 C CA . SER A 1 382 ? -2.899 -9.446 -12.107 1.00 92.12 382 SER A CA 1
ATOM 2847 C C . SER A 1 382 ? -3.805 -10.372 -11.294 1.00 92.12 382 SER A C 1
ATOM 2849 O O . SER A 1 382 ? -4.228 -11.402 -11.807 1.00 92.12 382 SER A O 1
ATOM 2851 N N . THR A 1 383 ? -4.069 -10.019 -10.034 1.00 91.88 383 THR A N 1
ATOM 2852 C CA . THR A 1 383 ? -4.900 -10.791 -9.085 1.00 91.88 383 THR A CA 1
ATOM 2853 C C . THR A 1 383 ? -6.288 -10.191 -8.882 1.00 91.88 383 THR A C 1
ATOM 2855 O O . THR A 1 383 ? -7.174 -10.833 -8.324 1.00 91.88 383 THR A O 1
ATOM 2858 N N . GLY A 1 384 ? -6.480 -8.927 -9.272 1.00 88.50 384 GLY A N 1
ATOM 2859 C CA . GLY A 1 384 ? -7.704 -8.177 -8.991 1.00 88.50 384 GLY A CA 1
ATOM 2860 C C . GLY A 1 384 ? -7.893 -7.830 -7.510 1.00 88.50 384 GLY A C 1
ATOM 2861 O O . GLY A 1 384 ? -8.941 -7.301 -7.143 1.00 88.50 384 GLY A O 1
ATOM 2862 N N . ILE A 1 385 ? -6.902 -8.109 -6.656 1.00 91.00 385 ILE A N 1
ATOM 2863 C CA . ILE A 1 385 ? -6.920 -7.742 -5.240 1.00 91.00 385 ILE A CA 1
ATOM 2864 C C . ILE A 1 385 ? -6.455 -6.294 -5.109 1.00 91.00 385 ILE A C 1
ATOM 2866 O O . ILE A 1 385 ? -5.318 -5.986 -5.452 1.00 91.00 385 ILE A O 1
ATOM 2870 N N . SER A 1 386 ? -7.305 -5.423 -4.568 1.00 85.75 386 SER A N 1
ATOM 2871 C CA . SER A 1 386 ? -6.956 -4.021 -4.314 1.00 85.75 386 SER A CA 1
ATOM 2872 C C . SER A 1 386 ? -6.512 -3.755 -2.872 1.00 85.75 386 SER A C 1
ATOM 2874 O O . SER A 1 386 ? -5.651 -2.911 -2.663 1.00 85.75 386 SER A O 1
ATOM 2876 N N . HIS A 1 387 ? -7.061 -4.462 -1.873 1.00 87.62 387 HIS A N 1
ATOM 2877 C CA . HIS A 1 387 ? -6.617 -4.379 -0.468 1.00 87.62 387 HIS A CA 1
ATOM 2878 C C . HIS A 1 387 ? -6.778 -5.722 0.259 1.00 87.62 387 HIS A C 1
ATOM 2880 O O . HIS A 1 387 ? -7.665 -6.519 -0.060 1.00 87.62 387 HIS A O 1
ATOM 2886 N N . LEU A 1 388 ? -5.938 -5.930 1.273 1.00 92.94 388 LEU A N 1
ATOM 2887 C CA . LEU A 1 388 ? -6.006 -7.006 2.263 1.00 92.94 388 LEU A CA 1
ATOM 2888 C C . LEU A 1 388 ? -5.665 -6.394 3.627 1.00 92.94 388 LEU A C 1
ATOM 2890 O O . LEU A 1 388 ? -4.496 -6.137 3.902 1.00 92.94 388 LEU A O 1
ATOM 2894 N N . ASP A 1 389 ? -6.666 -6.135 4.469 1.00 91.88 389 ASP A N 1
ATOM 2895 C CA . ASP A 1 389 ? -6.454 -5.385 5.718 1.00 91.88 389 ASP A CA 1
ATOM 2896 C C . ASP A 1 389 ? -6.385 -6.288 6.945 1.00 91.88 389 ASP A C 1
ATOM 2898 O O . ASP A 1 389 ? -5.574 -6.066 7.844 1.00 91.88 389 ASP A O 1
ATOM 2902 N N . LEU A 1 390 ? -7.226 -7.326 6.997 1.00 93.25 390 LEU A N 1
ATOM 2903 C CA . LEU A 1 390 ? -7.228 -8.277 8.106 1.00 93.25 390 LEU A CA 1
ATOM 2904 C C . LEU A 1 390 ? -7.550 -9.696 7.645 1.00 93.25 390 LEU A C 1
ATOM 2906 O O . LEU A 1 390 ? -8.386 -9.906 6.766 1.00 93.25 390 LEU A O 1
ATOM 2910 N N . MET A 1 391 ? -6.915 -10.665 8.299 1.00 94.31 391 MET A N 1
ATOM 2911 C CA . MET A 1 391 ? -7.177 -12.090 8.124 1.00 94.31 391 MET A CA 1
ATOM 2912 C C . MET A 1 391 ? -8.162 -12.583 9.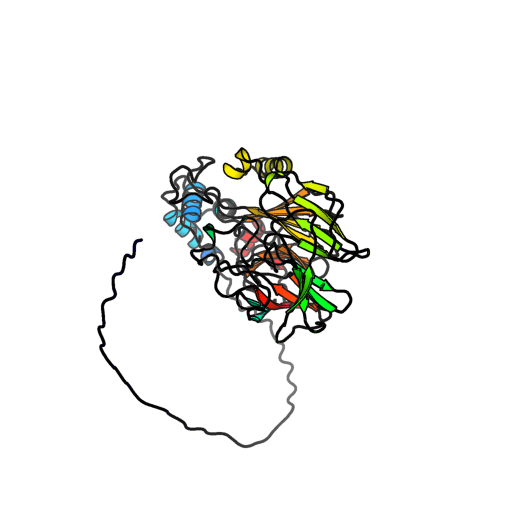192 1.00 94.31 391 MET A C 1
ATOM 2914 O O . MET A 1 391 ? -8.085 -12.189 10.359 1.00 94.31 391 MET A O 1
ATOM 2918 N N . LEU A 1 392 ? -9.095 -13.437 8.785 1.00 95.25 392 LEU A N 1
ATOM 2919 C CA . LEU A 1 392 ? -10.083 -14.101 9.630 1.00 95.25 392 LEU A CA 1
ATOM 2920 C C . LEU A 1 392 ? -9.589 -15.487 10.073 1.00 95.25 392 LEU A C 1
ATOM 2922 O O . LEU A 1 392 ? -8.617 -16.025 9.543 1.00 95.25 392 LEU A O 1
ATOM 2926 N N . ASP A 1 393 ? -10.283 -16.087 11.043 1.00 93.44 393 ASP A N 1
ATOM 2927 C CA . ASP A 1 393 ? -9.897 -17.379 11.635 1.00 93.44 393 ASP A CA 1
ATOM 2928 C C . ASP A 1 393 ? -9.895 -18.545 10.626 1.00 93.44 393 ASP A C 1
ATOM 2930 O O . ASP A 1 393 ? -9.169 -19.524 10.809 1.00 93.44 393 ASP A O 1
ATOM 2934 N N . ASP A 1 394 ? -10.708 -18.467 9.569 1.00 93.56 394 ASP A N 1
ATOM 2935 C CA . ASP A 1 394 ? -10.752 -19.457 8.487 1.00 93.56 394 ASP A CA 1
ATOM 2936 C C . ASP A 1 394 ? -9.653 -19.269 7.424 1.00 93.56 394 ASP A C 1
ATOM 2938 O O . ASP A 1 394 ? -9.560 -20.077 6.499 1.00 93.56 394 ASP A O 1
ATOM 2942 N N . GLY A 1 395 ? -8.812 -18.240 7.566 1.00 93.06 395 GLY A N 1
ATOM 2943 C CA . GLY A 1 395 ? -7.751 -17.885 6.623 1.00 93.06 395 GLY A CA 1
ATOM 2944 C C . GLY A 1 395 ? -8.208 -17.010 5.453 1.00 93.06 395 GLY A C 1
ATOM 2945 O O . GLY A 1 395 ? -7.377 -16.628 4.629 1.00 93.06 395 GLY A O 1
ATOM 2946 N N . SER A 1 396 ? -9.497 -16.670 5.368 1.00 95.75 396 SER A N 1
ATOM 2947 C CA . SER A 1 396 ? -9.972 -15.653 4.429 1.00 95.75 396 SER A CA 1
ATOM 2948 C C . SER A 1 396 ? -9.577 -14.253 4.899 1.00 95.75 396 SER A C 1
ATOM 2950 O O . SER A 1 396 ? -9.325 -14.014 6.080 1.00 95.75 396 SER A O 1
ATOM 2952 N N . TRP A 1 397 ? -9.517 -13.312 3.968 1.00 96.38 397 TRP A N 1
ATOM 2953 C CA . TRP A 1 397 ? -9.183 -11.920 4.236 1.00 96.38 397 TRP A CA 1
ATOM 2954 C C . TRP A 1 397 ? -10.391 -11.021 4.025 1.00 96.38 397 TRP A C 1
ATOM 2956 O O . TRP A 1 397 ? -11.235 -11.294 3.169 1.00 96.38 397 TRP A O 1
ATOM 2966 N N . LEU A 1 398 ? -10.438 -9.916 4.763 1.00 95.94 398 LEU A N 1
ATOM 2967 C CA . LEU A 1 398 ? -11.280 -8.771 4.444 1.00 95.94 398 LEU A CA 1
ATOM 2968 C C . LEU A 1 398 ? -10.407 -7.612 3.972 1.00 95.94 398 LEU A C 1
ATOM 2970 O O . LEU A 1 398 ? -9.352 -7.347 4.555 1.00 95.94 398 LEU A O 1
ATOM 2974 N N . GLY A 1 399 ? -10.878 -6.922 2.939 1.00 92.50 399 GLY A N 1
ATOM 2975 C CA . GLY A 1 399 ? -10.328 -5.650 2.493 1.00 92.50 399 GLY A CA 1
ATOM 2976 C C . GLY A 1 399 ? -11.387 -4.552 2.512 1.00 92.50 399 GLY A C 1
ATOM 2977 O O . GLY A 1 399 ? -12.575 -4.817 2.307 1.00 92.50 399 GLY A O 1
ATOM 2978 N N . PHE A 1 400 ? -10.943 -3.334 2.790 1.00 89.56 400 PHE A N 1
ATOM 2979 C CA . PHE A 1 400 ? -11.704 -2.105 2.916 1.00 89.56 400 PHE A CA 1
ATOM 2980 C C . PHE A 1 400 ? -10.874 -0.980 2.309 1.00 89.56 400 PHE A C 1
ATOM 2982 O O . PHE A 1 400 ? -9.722 -0.774 2.675 1.00 89.56 400 PHE A O 1
ATOM 2989 N N . GLY A 1 401 ? -11.459 -0.195 1.422 1.00 78.19 401 GLY A N 1
ATOM 2990 C CA . GLY A 1 401 ? -10.694 0.883 0.810 1.00 78.19 401 GLY A CA 1
ATOM 2991 C C . GLY A 1 401 ? -11.489 1.604 -0.239 1.00 78.19 401 GLY A C 1
ATOM 2992 O O . GLY A 1 401 ? -12.454 1.067 -0.773 1.00 78.19 401 GLY A O 1
ATOM 2993 N N . THR A 1 402 ? -11.127 2.843 -0.511 1.00 67.88 402 THR A N 1
ATOM 2994 C CA . THR A 1 402 ? -11.810 3.640 -1.521 1.00 67.88 402 THR A CA 1
ATOM 2995 C C . THR A 1 402 ? -11.251 3.343 -2.903 1.00 67.88 402 THR A C 1
ATOM 2997 O O . THR A 1 402 ? -10.077 3.568 -3.162 1.00 67.88 402 THR A O 1
ATOM 3000 N N . GLN A 1 403 ? -12.102 2.919 -3.842 1.00 58.00 403 GLN A N 1
ATOM 3001 C CA . GLN A 1 403 ? -11.758 3.113 -5.251 1.00 58.00 403 GLN A CA 1
ATOM 3002 C C . GLN A 1 403 ? -11.761 4.623 -5.506 1.00 58.00 403 GLN A C 1
ATOM 3004 O O . GLN A 1 403 ? -12.662 5.322 -5.049 1.00 58.00 403 GLN A O 1
ATOM 3009 N N . SER A 1 404 ? -10.754 5.151 -6.202 1.00 46.47 404 SER A N 1
ATOM 3010 C CA . SER A 1 404 ? -10.466 6.594 -6.313 1.00 46.47 404 SER A CA 1
ATOM 3011 C C . SER A 1 404 ? -11.564 7.451 -6.989 1.00 46.47 404 SER A C 1
ATOM 3013 O O . SER A 1 404 ? -11.360 8.638 -7.241 1.00 46.47 404 SER A O 1
ATOM 3015 N N . ALA A 1 405 ? -12.743 6.889 -7.274 1.00 49.53 405 ALA A N 1
ATOM 3016 C CA . ALA A 1 405 ? -13.951 7.606 -7.657 1.00 49.53 405 ALA A CA 1
ATOM 3017 C C . ALA A 1 405 ? -14.953 7.603 -6.488 1.00 49.53 405 ALA A C 1
ATOM 3019 O O . ALA A 1 405 ? -15.323 6.556 -5.980 1.00 49.53 405 ALA A O 1
ATOM 3020 N N . SER A 1 406 ? -15.407 8.789 -6.075 1.00 51.97 406 SER A N 1
ATOM 3021 C CA . SER A 1 406 ? -16.283 9.046 -4.920 1.00 51.97 406 SER A CA 1
ATOM 3022 C C . SER A 1 406 ? -17.723 8.510 -5.072 1.00 51.97 406 SER A C 1
ATOM 3024 O O . SER A 1 406 ? -18.684 9.282 -5.038 1.00 51.97 406 SER A O 1
ATOM 3026 N N . ASP A 1 407 ? -17.909 7.215 -5.299 1.00 60.41 407 ASP A N 1
ATOM 3027 C CA . ASP A 1 407 ? -19.151 6.654 -5.838 1.00 60.41 407 ASP A CA 1
ATOM 3028 C C . ASP A 1 407 ? -20.131 6.073 -4.803 1.00 60.41 407 ASP A C 1
ATOM 3030 O O . ASP A 1 407 ? -21.296 5.847 -5.147 1.00 60.41 407 ASP A O 1
ATOM 3034 N N . GLY A 1 408 ? -19.755 5.927 -3.526 1.00 74.19 408 GLY A N 1
ATOM 3035 C CA . GLY A 1 408 ? -20.738 5.505 -2.519 1.00 74.19 408 GLY A CA 1
ATOM 3036 C C . GLY A 1 408 ? -20.318 5.474 -1.054 1.00 74.19 408 GLY A C 1
ATOM 3037 O O . GLY A 1 408 ? -21.183 5.639 -0.197 1.00 74.19 408 GLY A O 1
ATOM 3038 N N . GLY A 1 409 ? -19.034 5.331 -0.731 1.00 81.50 409 GLY A N 1
ATOM 3039 C CA . GLY A 1 409 ? -18.581 5.179 0.652 1.00 81.50 409 GLY A CA 1
ATOM 3040 C C . GLY A 1 409 ? -17.338 4.307 0.748 1.00 81.50 409 GLY A C 1
ATOM 3041 O O . GLY A 1 409 ? -16.460 4.399 -0.098 1.00 81.50 409 GLY A O 1
ATOM 3042 N N . ILE A 1 410 ? -17.290 3.455 1.768 1.00 85.88 410 ILE A N 1
ATOM 3043 C CA . ILE A 1 410 ? -16.240 2.463 1.999 1.00 85.88 410 ILE A CA 1
ATOM 3044 C C . ILE A 1 410 ? -16.739 1.105 1.504 1.00 85.88 410 ILE A C 1
ATOM 3046 O O . ILE A 1 410 ? -17.562 0.481 2.192 1.00 85.88 410 ILE A O 1
ATOM 3050 N N . PRO A 1 411 ? -16.314 0.654 0.315 1.00 87.81 411 PRO A N 1
ATOM 3051 C CA . PRO A 1 411 ? -16.575 -0.703 -0.113 1.00 87.81 411 PRO A CA 1
ATOM 3052 C C . PRO A 1 411 ? -15.754 -1.684 0.723 1.00 87.81 411 PRO A C 1
ATOM 3054 O O . PRO A 1 411 ? -14.703 -1.344 1.272 1.00 87.81 411 PRO A O 1
ATOM 3057 N N . ALA A 1 412 ? -16.272 -2.899 0.833 1.00 91.31 412 ALA A N 1
ATOM 3058 C CA . ALA A 1 412 ? -15.569 -4.016 1.430 1.00 91.31 412 ALA A CA 1
ATOM 3059 C C . ALA A 1 412 ? -15.630 -5.227 0.507 1.00 91.31 412 ALA A C 1
ATOM 3061 O O . ALA A 1 412 ? -16.575 -5.402 -0.261 1.00 91.31 412 ALA A O 1
ATOM 3062 N N . TRP A 1 413 ? -14.646 -6.099 0.629 1.00 92.69 413 TRP A N 1
ATOM 3063 C CA . TRP A 1 413 ? -14.606 -7.373 -0.072 1.00 92.69 413 TRP A CA 1
ATOM 3064 C C . TRP A 1 413 ? -14.026 -8.445 0.834 1.00 92.69 413 TRP A C 1
ATOM 3066 O O . TRP A 1 413 ? -13.307 -8.164 1.794 1.00 92.69 413 TRP A O 1
ATOM 3076 N N . SER A 1 414 ? -14.343 -9.691 0.509 1.00 94.69 414 SER A N 1
ATOM 3077 C CA . SER A 1 414 ? -13.637 -10.844 1.053 1.00 94.69 414 SER A CA 1
ATOM 3078 C C . SER A 1 414 ? -12.740 -11.455 -0.013 1.00 94.69 414 SER A C 1
ATOM 3080 O O . SER A 1 414 ? -13.101 -11.494 -1.193 1.00 94.69 414 SER A O 1
ATOM 3082 N N . VAL A 1 415 ? -11.567 -11.924 0.400 1.00 95.44 415 VAL A N 1
ATOM 3083 C CA . VAL A 1 415 ? -10.603 -12.588 -0.478 1.00 95.44 415 VAL A CA 1
ATOM 3084 C C . VAL A 1 415 ? -10.252 -13.941 0.108 1.00 95.44 415 VAL A C 1
ATOM 3086 O O . VAL A 1 415 ? -9.826 -14.046 1.256 1.00 95.44 415 VAL A O 1
ATOM 3089 N N . ASN A 1 416 ? -10.407 -14.982 -0.699 1.00 95.44 416 ASN A N 1
ATOM 3090 C CA . ASN A 1 416 ? -9.845 -16.291 -0.403 1.00 95.44 416 ASN A CA 1
ATOM 3091 C C . ASN A 1 416 ? -8.590 -16.468 -1.247 1.00 95.44 416 ASN A C 1
ATOM 3093 O O . ASN A 1 416 ? -8.645 -16.300 -2.466 1.00 95.44 416 ASN A O 1
ATOM 3097 N N . LEU A 1 417 ? -7.480 -16.790 -0.590 1.00 95.62 417 LEU A N 1
ATOM 3098 C CA . LEU A 1 417 ? -6.210 -17.073 -1.245 1.00 95.62 417 LEU A CA 1
ATOM 3099 C C . LEU A 1 417 ? -5.981 -18.584 -1.269 1.00 95.62 417 LEU A C 1
ATOM 3101 O O . LEU A 1 417 ? -6.232 -19.266 -0.273 1.00 95.62 417 LEU A O 1
ATOM 3105 N N . ASP A 1 418 ? -5.464 -19.095 -2.381 1.00 94.56 418 ASP A N 1
ATOM 3106 C CA . ASP A 1 418 ? -4.964 -20.461 -2.505 1.00 94.56 418 ASP A CA 1
ATOM 3107 C C . ASP A 1 418 ? -3.443 -20.439 -2.718 1.00 94.56 418 ASP A C 1
ATOM 3109 O O . ASP A 1 418 ? -2.967 -20.402 -3.857 1.00 94.56 418 ASP A O 1
ATOM 3113 N N . PRO A 1 419 ? -2.641 -20.500 -1.638 1.00 90.56 419 PRO A N 1
ATOM 3114 C CA . PRO A 1 419 ? -1.188 -20.550 -1.754 1.00 90.56 419 PRO A CA 1
ATOM 3115 C C . PRO A 1 419 ? -0.666 -21.752 -2.552 1.00 90.56 419 PRO A C 1
ATOM 3117 O O . PRO A 1 419 ? 0.486 -21.733 -2.976 1.00 90.56 419 PRO A O 1
ATOM 3120 N N . SER A 1 420 ? -1.467 -22.805 -2.761 1.00 90.88 420 SER A N 1
ATOM 3121 C CA . SER A 1 420 ? -1.058 -23.950 -3.582 1.00 90.88 420 SER A CA 1
ATOM 3122 C C . SER A 1 420 ? -1.088 -23.658 -5.085 1.00 90.88 420 SER A C 1
ATOM 3124 O O . SER A 1 420 ? -0.420 -24.356 -5.846 1.00 90.88 420 SER A O 1
ATOM 3126 N N . ALA A 1 421 ? -1.795 -22.600 -5.495 1.00 92.12 421 ALA A N 1
ATOM 3127 C CA . ALA A 1 421 ? -1.821 -22.085 -6.860 1.00 92.12 421 ALA A CA 1
ATOM 3128 C C . ALA A 1 421 ? -0.706 -21.057 -7.144 1.00 92.12 421 ALA A C 1
ATOM 3130 O O . ALA A 1 421 ? -0.640 -20.525 -8.252 1.00 92.12 421 ALA A O 1
ATOM 3131 N N . LEU A 1 422 ? 0.176 -20.770 -6.173 1.00 92.38 422 LEU A N 1
ATOM 3132 C CA . LEU A 1 422 ? 1.345 -19.916 -6.395 1.00 92.38 422 LEU A CA 1
ATOM 3133 C C . LEU A 1 422 ? 2.302 -20.568 -7.397 1.00 92.38 422 LEU A C 1
ATOM 3135 O O . LEU A 1 422 ? 2.899 -21.615 -7.130 1.00 92.38 422 LEU A O 1
ATOM 3139 N N . ASP A 1 423 ? 2.491 -19.908 -8.534 1.00 92.31 423 ASP A N 1
ATOM 3140 C CA . ASP A 1 423 ? 3.515 -20.288 -9.497 1.00 92.31 423 ASP A CA 1
ATOM 3141 C C . ASP A 1 423 ? 4.901 -19.873 -8.965 1.00 92.31 423 ASP A C 1
ATOM 3143 O O . ASP A 1 423 ? 5.091 -18.708 -8.607 1.00 92.31 423 ASP A O 1
ATOM 3147 N N . PRO A 1 424 ? 5.904 -20.771 -8.928 1.00 92.12 424 PRO A N 1
ATOM 3148 C CA . PRO A 1 424 ? 7.256 -20.424 -8.489 1.00 92.12 424 PRO A CA 1
ATOM 3149 C C . PRO A 1 424 ? 7.876 -19.236 -9.235 1.00 92.12 424 PRO A C 1
ATOM 3151 O O . PRO A 1 424 ? 8.666 -18.502 -8.644 1.00 92.12 424 PRO A O 1
ATOM 3154 N N . ARG A 1 425 ? 7.495 -19.004 -10.499 1.00 91.81 425 ARG A N 1
ATOM 3155 C CA . ARG A 1 425 ? 7.957 -17.856 -11.298 1.00 91.81 425 ARG A CA 1
ATOM 3156 C C . ARG A 1 425 ? 7.501 -16.520 -10.721 1.00 91.81 425 ARG A C 1
ATOM 3158 O O . ARG A 1 425 ? 8.162 -15.511 -10.927 1.00 91.81 425 ARG A O 1
ATOM 3165 N N . TRP A 1 426 ? 6.400 -16.503 -9.970 1.00 94.31 426 TRP A N 1
ATOM 3166 C CA . TRP A 1 426 ? 5.924 -15.302 -9.285 1.00 94.31 426 TRP A CA 1
ATOM 3167 C C . TRP A 1 426 ? 6.753 -14.966 -8.051 1.00 94.31 426 TRP A C 1
ATOM 3169 O O . TRP A 1 426 ? 6.535 -13.913 -7.473 1.00 94.31 426 TRP A O 1
ATOM 3179 N N . LEU A 1 427 ? 7.678 -15.828 -7.625 1.00 94.94 427 LEU A N 1
ATOM 3180 C CA . LEU A 1 427 ? 8.598 -15.569 -6.514 1.00 94.94 427 LEU A CA 1
ATOM 3181 C C . LEU A 1 427 ? 10.009 -15.213 -7.000 1.00 94.94 427 LEU A C 1
ATOM 3183 O O . LEU A 1 427 ? 10.873 -14.884 -6.190 1.00 94.94 427 LEU A O 1
ATOM 3187 N N . GLU A 1 428 ? 10.264 -15.291 -8.308 1.00 94.81 428 GLU A N 1
ATOM 3188 C CA . GLU A 1 428 ? 11.544 -14.893 -8.882 1.00 94.81 428 GLU A CA 1
ATOM 3189 C C . GLU A 1 428 ? 11.641 -13.361 -8.920 1.00 94.81 428 GLU A C 1
ATOM 3191 O O . GLU A 1 428 ? 10.702 -12.710 -9.388 1.00 94.81 428 GLU A O 1
ATOM 3196 N N . PRO A 1 429 ? 12.759 -12.762 -8.467 1.00 94.56 429 PRO A N 1
ATOM 3197 C CA . PRO A 1 429 ? 12.949 -11.320 -8.546 1.00 94.56 429 PRO A CA 1
ATOM 3198 C C . PRO A 1 429 ? 12.761 -10.800 -9.972 1.00 94.56 429 PRO A C 1
ATOM 3200 O O . PRO A 1 429 ? 13.236 -11.420 -10.931 1.00 94.56 429 PRO A O 1
ATOM 3203 N N . ALA A 1 430 ? 12.124 -9.638 -10.110 1.00 92.56 430 ALA A N 1
ATOM 3204 C CA . ALA A 1 430 ? 12.068 -8.894 -11.360 1.00 92.56 430 ALA A CA 1
ATOM 3205 C C . ALA A 1 430 ? 13.481 -8.408 -11.709 1.00 92.56 430 ALA A C 1
ATOM 3207 O O . ALA A 1 430 ? 13.955 -7.381 -11.227 1.00 92.56 430 ALA A O 1
ATOM 3208 N N . SER A 1 431 ? 14.183 -9.214 -12.496 1.00 92.38 431 SER A N 1
ATOM 3209 C CA . SER A 1 431 ? 15.546 -8.966 -12.947 1.00 92.38 431 SER A CA 1
ATOM 3210 C C . SER A 1 431 ? 15.625 -9.101 -14.461 1.00 92.38 431 SER A C 1
ATOM 3212 O O . SER A 1 431 ? 14.746 -9.708 -15.081 1.00 92.38 431 SER A O 1
ATOM 3214 N N . PHE A 1 432 ? 16.707 -8.591 -15.052 1.00 92.06 432 PHE A N 1
ATOM 3215 C CA . PHE A 1 432 ? 16.964 -8.788 -16.474 1.00 92.06 432 PHE A CA 1
ATOM 3216 C C . PHE A 1 432 ? 17.010 -10.278 -16.845 1.00 92.06 432 PHE A C 1
ATOM 3218 O O . PHE A 1 432 ? 16.398 -10.672 -17.832 1.00 92.06 432 PHE A O 1
ATOM 3225 N N . ASP A 1 433 ? 17.665 -11.116 -16.036 1.00 92.19 433 ASP A N 1
ATOM 3226 C CA . ASP A 1 433 ? 17.766 -12.557 -16.299 1.00 92.19 433 ASP A CA 1
ATOM 3227 C C . ASP A 1 433 ? 16.379 -13.225 -16.301 1.00 92.19 433 ASP A C 1
ATOM 3229 O O . ASP A 1 433 ? 16.061 -14.013 -17.194 1.00 92.19 433 ASP A O 1
ATOM 3233 N N . SER A 1 434 ? 15.525 -12.860 -15.339 1.00 91.06 434 SER A N 1
ATOM 3234 C CA . SER A 1 434 ? 14.140 -13.340 -15.255 1.00 91.06 434 SER A CA 1
ATOM 3235 C C . SER A 1 434 ? 13.315 -12.869 -16.460 1.00 91.06 434 SER A C 1
ATOM 3237 O O . SER A 1 434 ? 12.570 -13.645 -17.058 1.00 91.06 434 SER A O 1
ATOM 3239 N N . PHE A 1 435 ? 13.477 -11.605 -16.867 1.00 89.69 435 PHE A N 1
ATOM 3240 C CA . PHE A 1 435 ? 12.831 -11.056 -18.059 1.00 89.69 435 PHE A CA 1
ATOM 3241 C C . PHE A 1 435 ? 13.285 -11.769 -19.338 1.00 89.69 435 PHE A C 1
ATOM 3243 O O . PHE A 1 435 ? 12.459 -12.125 -20.178 1.00 89.69 435 PHE A O 1
ATOM 3250 N N . ALA A 1 436 ? 14.588 -12.019 -19.480 1.00 89.62 436 ALA A N 1
ATOM 3251 C CA . ALA A 1 436 ? 15.166 -12.694 -20.633 1.00 89.62 436 ALA A CA 1
ATOM 3252 C C . ALA A 1 436 ? 14.647 -14.127 -20.775 1.00 89.62 436 ALA A C 1
ATOM 3254 O O . ALA A 1 436 ? 14.240 -14.534 -21.868 1.00 89.62 436 ALA A O 1
ATOM 3255 N N . ALA A 1 437 ? 14.554 -14.846 -19.653 1.00 88.88 437 ALA A N 1
ATOM 3256 C CA . ALA A 1 437 ? 13.958 -16.172 -19.605 1.00 88.88 437 ALA A CA 1
ATOM 3257 C C . ALA A 1 437 ? 12.487 -16.160 -20.062 1.00 88.88 437 ALA A C 1
ATOM 3259 O O . ALA A 1 437 ? 12.097 -17.002 -20.874 1.00 88.88 437 ALA A O 1
ATOM 3260 N N . LEU A 1 438 ? 11.684 -15.186 -19.611 1.00 86.81 438 LEU A N 1
ATOM 3261 C CA . LEU A 1 438 ? 10.288 -15.017 -20.044 1.00 86.81 438 LEU A CA 1
ATOM 3262 C C . LEU A 1 438 ? 10.170 -14.657 -21.531 1.00 86.81 438 LEU A C 1
ATOM 3264 O O . LEU A 1 438 ? 9.283 -15.155 -22.221 1.00 86.81 438 LEU A O 1
ATOM 3268 N N . ALA A 1 439 ? 11.090 -13.843 -22.046 1.00 83.88 439 ALA A N 1
ATOM 3269 C CA . ALA A 1 439 ? 11.173 -13.493 -23.463 1.00 83.88 439 ALA A CA 1
ATOM 3270 C C . ALA A 1 439 ? 11.708 -14.640 -24.351 1.00 83.88 439 ALA A C 1
ATOM 3272 O O . ALA A 1 439 ? 11.773 -14.491 -25.575 1.00 83.88 439 ALA A O 1
ATOM 3273 N N . GLY A 1 440 ? 12.101 -15.776 -23.759 1.00 81.50 440 GLY A N 1
ATOM 3274 C CA . GLY A 1 440 ? 12.624 -16.946 -24.462 1.00 81.50 440 GLY A CA 1
ATOM 3275 C C . GLY A 1 440 ? 14.019 -16.742 -25.062 1.00 81.50 440 GLY A C 1
ATOM 3276 O O . GLY A 1 440 ? 14.296 -17.293 -26.134 1.00 81.50 440 GLY A O 1
ATOM 3277 N N . ARG A 1 441 ? 14.872 -15.928 -24.426 1.00 60.19 441 ARG A N 1
ATOM 3278 C CA . ARG A 1 441 ? 16.204 -15.547 -24.924 1.00 60.19 441 ARG A CA 1
ATOM 3279 C C . ARG A 1 441 ? 17.351 -15.949 -24.008 1.00 60.19 441 ARG A C 1
ATOM 3281 O O . ARG A 1 441 ? 17.158 -15.975 -22.777 1.00 60.19 441 ARG A O 1
#

Secondary structure (DSSP, 8-state):
-------------------------------------------------------HHHH---SSHHHHHHHHHHHHS-GGGHHHHHHHHHHT-S-HHHHHHHHHHHT-S-EEEE-SS-EEEEEEEEEEETTSTTB----TTSTTGGGSPTT---S---EEEE-TTS-EEEE-SS-BSSTT-EEEEEESS--SS--S---EEEEEEEEESS--EEEEEEEETTEEEEEEESSTTT-EEEEEESSSSEEEEEEEEE-HHHHHHHHHHTTPPPPHHHHHHT----EEEEEETTTEEEEEEEE--TTTT-TT--TTS--S-SSS----EEEEEEESSSSS-EEEEEEES-S--EEEEEETTEEEEE-TTSEEEEESSSSS-BPEEE-------EE-TTS-EEEE---SS-SSEEEEEEEEE-GGG--GGGGSB--HHHHHHHTT-

Foldseek 3Di:
DDDDDDDDDDDDDDDDDDDDDDDDDDDDDDDDDDDDDDDDDPPPPDPCPPPDQPQQLCQLDDPDLQLLLQLCCQQPVGSVCSVVSNVCSNVVVDDLVSNLVSCCFRFWFAARAAQPPQKDKFWQFFQDWCVHPQFPADFPPPPCNVVDDPQRHHFWDWFWDQDPQQWIWTWGRDGGNDRRWIFIWTWPDHDFDFDSHTHIDTDGIADDVATWDNWHWDADPQAIKIWGHSFQQAAIWIWTDRHSRYTDDIDRQAGLVNVCVVCVVVVHDDAPCCVVSSGFAIWHWDQEPAFGIKTKGFFAKRQPPDPPDDCVQPPVNSRGIGAIKIWMWGDNHVRHIDTAEMGGNARYWDWYALDVQKIWTAALVQWIWIENHSRFTARTYNRNDRDFNDAHNVSKTKGWGDDPHSDTHIIMMIMDGDPVSDDVNSHDGSDSVSSCVSNVD